Protein AF-A0A850Z6M3-F1 (afdb_monomer_lite)

pLDDT: mean 73.15, std 22.04, range [30.95, 98.75]

Structure (mmCIF, N/CA/C/O backbone):
data_AF-A0A850Z6M3-F1
#
_entry.id   AF-A0A850Z6M3-F1
#
loop_
_atom_site.group_PDB
_atom_site.id
_atom_site.type_symbol
_atom_site.label_atom_id
_atom_site.label_alt_id
_atom_site.label_comp_id
_atom_site.label_asym_id
_atom_site.label_entity_id
_atom_site.label_seq_id
_atom_site.pdbx_PDB_ins_code
_atom_site.Cartn_x
_atom_site.Cartn_y
_atom_site.Cartn_z
_atom_site.occupancy
_atom_site.B_iso_or_equiv
_atom_site.auth_seq_id
_atom_site.auth_comp_id
_atom_site.auth_asym_id
_atom_site.auth_atom_id
_atom_site.pdbx_PDB_model_num
ATOM 1 N N . GLN A 1 1 ? 66.476 42.529 -85.641 1.00 67.12 1 GLN A N 1
ATOM 2 C CA . GLN A 1 1 ? 67.205 42.188 -84.394 1.00 67.12 1 GLN A CA 1
ATOM 3 C C . GLN A 1 1 ? 66.255 42.206 -83.195 1.00 67.12 1 GLN A C 1
ATOM 5 O O . GLN A 1 1 ? 66.342 41.294 -82.381 1.00 67.12 1 GLN A O 1
ATOM 10 N N . GLU A 1 2 ? 65.310 43.150 -83.133 1.00 76.06 2 GLU A N 1
ATOM 11 C CA . GLU A 1 2 ? 64.253 43.231 -82.104 1.00 76.06 2 GLU A CA 1
ATOM 12 C C . GLU A 1 2 ? 63.323 42.003 -82.074 1.00 76.06 2 GLU A C 1
ATOM 14 O O . GLU A 1 2 ? 63.226 41.372 -81.027 1.00 76.06 2 GLU A O 1
ATOM 19 N N . ASP A 1 3 ? 62.815 41.529 -83.221 1.00 82.81 3 ASP A N 1
ATOM 20 C CA . ASP A 1 3 ? 61.984 40.302 -83.284 1.00 82.81 3 ASP A CA 1
ATOM 21 C C . ASP A 1 3 ? 62.667 39.065 -82.669 1.00 82.81 3 ASP A C 1
ATOM 23 O O . ASP A 1 3 ? 62.029 38.169 -82.116 1.00 82.81 3 ASP A O 1
ATOM 27 N N . SER A 1 4 ? 64.003 39.011 -82.740 1.00 86.06 4 SER A N 1
ATOM 28 C CA . SER A 1 4 ? 64.788 37.915 -82.164 1.00 86.06 4 SER A CA 1
ATOM 29 C C . SER A 1 4 ? 64.946 38.016 -80.645 1.00 86.06 4 SER A C 1
ATOM 31 O O . SER A 1 4 ? 65.206 37.004 -79.996 1.00 86.06 4 SER A O 1
ATOM 33 N N . ALA A 1 5 ? 64.826 39.218 -80.077 1.00 90.12 5 ALA A N 1
ATOM 34 C CA . ALA A 1 5 ? 64.837 39.450 -78.638 1.00 90.12 5 ALA A CA 1
ATOM 35 C C . ALA A 1 5 ? 63.456 39.154 -78.038 1.00 90.12 5 ALA A C 1
ATOM 37 O O . ALA A 1 5 ? 63.375 38.431 -77.046 1.00 90.12 5 ALA A O 1
ATOM 38 N N . ASP A 1 6 ? 62.384 39.588 -78.701 1.00 93.50 6 ASP A N 1
ATOM 39 C CA . ASP A 1 6 ? 61.009 39.320 -78.270 1.00 93.50 6 ASP A CA 1
ATOM 40 C C . ASP A 1 6 ? 60.687 37.826 -78.283 1.00 93.50 6 ASP A C 1
ATOM 42 O O . ASP A 1 6 ? 60.153 37.297 -77.306 1.00 93.50 6 ASP A O 1
ATOM 46 N N . LEU A 1 7 ? 61.106 37.105 -79.330 1.00 94.06 7 LEU A N 1
ATOM 47 C CA . LEU A 1 7 ? 60.939 35.653 -79.388 1.00 94.06 7 LEU A CA 1
ATOM 48 C C . LEU A 1 7 ? 61.702 34.938 -78.257 1.00 94.06 7 LEU A C 1
ATOM 50 O O . LEU A 1 7 ? 61.213 33.953 -77.704 1.00 94.06 7 LEU A O 1
ATOM 54 N N . LYS A 1 8 ? 62.884 35.438 -77.869 1.00 93.56 8 LYS A N 1
ATOM 55 C CA . LYS A 1 8 ? 63.648 34.899 -76.729 1.00 93.56 8 LYS A CA 1
ATOM 56 C C . LYS A 1 8 ? 62.950 35.176 -75.397 1.00 93.56 8 LYS A C 1
ATOM 58 O O . LYS A 1 8 ? 62.916 34.277 -74.560 1.00 93.56 8 LYS A O 1
ATOM 63 N N . CYS A 1 9 ? 62.377 36.365 -75.214 1.00 95.12 9 CYS A N 1
ATOM 64 C CA . CYS A 1 9 ? 61.592 36.713 -74.028 1.00 95.12 9 CYS A CA 1
ATOM 65 C C . CYS A 1 9 ? 60.330 35.848 -73.914 1.00 95.12 9 CYS A C 1
ATOM 67 O O . CYS A 1 9 ? 60.096 35.249 -72.867 1.00 95.12 9 CYS A O 1
ATOM 69 N N . GLN A 1 10 ? 59.557 35.697 -74.994 1.00 95.25 10 GLN A N 1
ATOM 70 C CA . GLN A 1 10 ? 58.382 34.817 -75.015 1.00 95.25 10 GLN A CA 1
ATOM 71 C C . GLN A 1 10 ? 58.758 33.359 -74.733 1.00 95.25 10 GLN A C 1
ATOM 73 O O . GLN A 1 10 ? 58.096 32.688 -73.944 1.00 95.25 10 GLN A O 1
ATOM 78 N N . LEU A 1 11 ? 59.860 32.876 -75.316 1.00 95.94 11 LEU A N 1
ATOM 79 C CA . LEU A 1 11 ? 60.370 31.537 -75.036 1.00 95.94 11 LEU A CA 1
ATOM 80 C C . LEU A 1 11 ? 60.782 31.377 -73.565 1.00 95.94 11 LEU A C 1
ATOM 82 O O . LEU A 1 11 ? 60.572 30.309 -72.992 1.00 95.94 11 LEU A O 1
ATOM 86 N N . GLN A 1 12 ? 61.368 32.406 -72.951 1.00 96.38 12 GLN A N 1
ATOM 87 C CA . GLN A 1 12 ? 61.733 32.391 -71.536 1.00 96.38 12 GLN A CA 1
ATOM 88 C C . GLN A 1 12 ? 60.489 32.328 -70.639 1.00 96.38 12 GLN A C 1
ATOM 90 O O . GLN A 1 12 ? 60.436 31.469 -69.761 1.00 96.38 12 GLN A O 1
ATOM 95 N N . PHE A 1 13 ? 59.457 33.132 -70.918 1.00 97.44 13 PHE A N 1
ATOM 96 C CA . PHE A 1 13 ? 58.178 33.053 -70.206 1.00 97.44 13 PHE A CA 1
ATOM 97 C C . PHE A 1 13 ? 57.520 31.681 -70.359 1.00 97.44 13 PHE A C 1
ATOM 99 O O . PHE A 1 13 ? 57.137 31.077 -69.362 1.00 97.44 13 PHE A O 1
ATOM 106 N N . ALA A 1 14 ? 57.475 31.131 -71.576 1.00 96.75 14 ALA A N 1
ATOM 107 C CA . ALA A 1 14 ? 56.933 29.794 -71.812 1.00 96.75 14 ALA A CA 1
ATOM 108 C C . ALA A 1 14 ? 57.727 28.704 -71.063 1.00 96.75 14 ALA A C 1
ATOM 110 O O . ALA A 1 14 ? 57.152 27.744 -70.546 1.00 96.75 14 ALA A O 1
ATOM 111 N N . LYS A 1 15 ? 59.058 28.841 -70.956 1.00 96.81 15 LYS A N 1
ATOM 112 C CA . LYS A 1 15 ? 59.908 27.924 -70.175 1.00 96.81 15 LYS A CA 1
ATOM 113 C C . LYS A 1 15 ? 59.637 28.017 -68.675 1.00 96.81 15 LYS A C 1
ATOM 115 O O . LYS A 1 15 ? 59.572 26.977 -68.014 1.00 96.81 15 LYS A O 1
ATOM 120 N N . GLU A 1 16 ? 59.500 29.228 -68.145 1.00 97.38 16 GLU A N 1
ATOM 121 C CA . GLU A 1 16 ? 59.183 29.482 -66.737 1.00 97.38 16 GLU A CA 1
ATOM 122 C C . GLU A 1 16 ? 57.778 28.990 -66.385 1.00 97.38 16 GLU A C 1
ATOM 124 O O . GLU A 1 16 ? 57.606 28.292 -65.384 1.00 97.38 16 GLU A O 1
ATOM 129 N N . GLU A 1 17 ? 56.796 29.242 -67.249 1.00 96.56 17 GLU A N 1
ATOM 130 C CA . GLU A 1 17 ? 55.433 28.734 -67.118 1.00 96.56 17 GLU A CA 1
ATOM 131 C C . GLU A 1 17 ? 55.410 27.200 -67.147 1.00 96.56 17 GLU A C 1
ATOM 133 O O . GLU A 1 17 ? 54.844 26.570 -66.252 1.00 96.56 17 GLU A O 1
ATOM 138 N N . ALA A 1 18 ? 56.111 26.567 -68.093 1.00 96.56 18 ALA A N 1
ATOM 139 C CA . ALA A 1 18 ? 56.225 25.111 -68.145 1.00 96.56 18 ALA A CA 1
ATOM 140 C C . ALA A 1 18 ? 56.922 24.533 -66.898 1.00 96.56 18 ALA A C 1
ATOM 142 O O . ALA A 1 18 ? 56.569 23.446 -66.431 1.00 96.56 18 ALA A O 1
ATOM 143 N N . ALA A 1 19 ? 57.912 25.237 -66.340 1.00 97.06 19 ALA A N 1
ATOM 144 C CA . ALA A 1 19 ? 58.571 24.841 -65.097 1.00 97.06 19 ALA A CA 1
ATOM 145 C C . ALA A 1 19 ? 57.640 24.972 -63.886 1.00 97.06 19 ALA A C 1
ATOM 147 O O . ALA A 1 19 ? 57.582 24.064 -63.050 1.00 97.06 19 ALA A O 1
ATOM 148 N N . LEU A 1 20 ? 56.862 26.052 -63.822 1.00 97.38 20 LEU A N 1
ATOM 149 C CA . LEU A 1 20 ? 55.850 26.260 -62.797 1.00 97.38 20 LEU A CA 1
ATOM 150 C C . LEU A 1 20 ? 54.758 25.186 -62.871 1.00 97.38 20 LEU A C 1
ATOM 152 O O . LEU A 1 20 ? 54.393 24.619 -61.841 1.00 97.38 20 LEU A O 1
ATOM 156 N N . MET A 1 21 ? 54.284 24.854 -64.073 1.00 98.25 21 MET A N 1
ATOM 157 C CA . MET A 1 21 ? 53.296 23.796 -64.295 1.00 98.25 21 MET A CA 1
ATOM 158 C C . MET A 1 21 ? 53.829 22.426 -63.874 1.00 98.25 21 MET A C 1
ATOM 160 O O . MET A 1 21 ? 53.142 21.711 -63.147 1.00 98.25 21 MET A O 1
ATOM 164 N N . ARG A 1 22 ? 55.082 22.089 -64.212 1.00 97.19 22 ARG A N 1
ATOM 165 C CA . ARG A 1 22 ? 55.743 20.868 -63.712 1.00 97.19 22 ARG A CA 1
ATOM 166 C C . ARG A 1 22 ? 55.793 20.824 -62.183 1.00 97.19 22 ARG A C 1
ATOM 168 O O . ARG A 1 22 ? 55.496 19.789 -61.592 1.00 97.19 22 ARG A O 1
ATOM 175 N N . LYS A 1 23 ? 56.108 21.945 -61.526 1.00 97.56 23 LYS A N 1
ATOM 176 C CA . LYS A 1 23 ? 56.129 22.038 -60.057 1.00 97.56 23 LYS A CA 1
ATOM 177 C C . LYS A 1 23 ? 54.734 21.868 -59.443 1.00 97.56 23 LYS A C 1
ATOM 179 O O . LYS A 1 23 ? 54.605 21.170 -58.439 1.00 97.56 23 LYS A O 1
ATOM 184 N N . LYS A 1 24 ? 53.701 22.476 -60.039 1.00 97.81 24 LYS A N 1
ATOM 185 C CA . LYS A 1 24 ? 52.300 22.320 -59.610 1.00 97.81 24 LYS A CA 1
ATOM 186 C C . LYS A 1 24 ? 51.823 20.879 -59.771 1.00 97.81 24 LYS A C 1
ATOM 188 O O . LYS A 1 24 ? 51.276 20.332 -58.823 1.00 97.81 24 LYS A O 1
ATOM 193 N N . MET A 1 25 ? 52.111 20.246 -60.907 1.00 97.81 25 MET A N 1
ATOM 194 C CA . MET A 1 25 ? 51.782 18.837 -61.148 1.00 97.81 25 MET A CA 1
ATOM 195 C C . MET A 1 25 ? 52.463 17.911 -60.140 1.00 97.81 25 MET A C 1
ATOM 197 O O . MET A 1 25 ? 51.813 17.044 -59.571 1.00 97.81 25 MET A O 1
ATOM 201 N N . ALA A 1 26 ? 53.743 18.139 -59.838 1.00 97.44 26 ALA A N 1
ATOM 202 C CA . ALA A 1 26 ? 54.440 17.364 -58.814 1.00 97.44 26 ALA A CA 1
ATOM 203 C C . ALA A 1 26 ? 53.836 17.557 -57.412 1.00 97.44 26 ALA A C 1
ATOM 205 O O . ALA A 1 26 ? 53.846 16.629 -56.609 1.00 97.44 26 ALA A O 1
ATOM 206 N N . LYS A 1 27 ? 53.331 18.757 -57.095 1.00 97.56 27 LYS A N 1
ATOM 207 C CA . LYS A 1 27 ? 52.639 19.023 -55.827 1.00 97.56 27 LYS A CA 1
ATOM 208 C C . LYS A 1 27 ? 51.285 18.307 -55.768 1.00 97.56 27 LYS A C 1
ATOM 210 O O . LYS A 1 27 ? 51.054 17.594 -54.802 1.00 97.56 27 LYS A O 1
ATOM 215 N N . LEU A 1 28 ? 50.466 18.429 -56.811 1.00 97.56 28 LEU A N 1
ATOM 216 C CA . LEU A 1 28 ? 49.180 17.731 -56.912 1.00 97.56 28 LEU A CA 1
ATOM 217 C C . LEU A 1 28 ? 49.340 16.209 -56.877 1.00 97.56 28 LEU A C 1
ATOM 219 O O . LEU A 1 28 ? 48.525 15.540 -56.263 1.00 97.56 28 LEU A O 1
ATOM 223 N N . GLY A 1 29 ? 50.398 15.663 -57.486 1.00 97.75 29 GLY A N 1
ATOM 224 C CA . GLY A 1 29 ? 50.708 14.234 -57.403 1.00 97.75 29 GLY A CA 1
ATOM 225 C C . GLY A 1 29 ? 50.934 13.777 -55.962 1.00 97.75 29 GLY A C 1
ATOM 226 O O . GLY A 1 29 ? 50.323 12.810 -55.532 1.00 97.75 29 GLY A O 1
ATOM 227 N N . ARG A 1 30 ? 51.723 14.528 -55.180 1.00 97.50 30 ARG A N 1
ATOM 228 C CA . ARG A 1 30 ? 51.928 14.221 -53.754 1.00 97.50 30 ARG A CA 1
ATOM 229 C C . ARG A 1 30 ? 50.643 14.340 -52.936 1.00 97.50 30 ARG A C 1
ATOM 231 O O . ARG A 1 30 ? 50.375 13.463 -52.131 1.00 97.50 30 ARG A O 1
ATOM 238 N N . GLU A 1 31 ? 49.857 15.395 -53.151 1.00 97.50 31 GLU A N 1
ATOM 239 C CA . GLU A 1 31 ? 48.571 15.585 -52.457 1.00 97.50 31 GLU A CA 1
ATOM 240 C C . GLU A 1 31 ? 47.568 14.476 -52.812 1.00 97.50 31 GLU A C 1
ATOM 242 O O . GLU A 1 31 ? 46.848 13.992 -51.945 1.00 97.50 31 GLU A O 1
ATOM 247 N N . LYS A 1 32 ? 47.548 14.025 -54.073 1.00 97.44 32 LYS A N 1
ATOM 248 C CA . LYS A 1 32 ? 46.747 12.882 -54.525 1.00 97.44 32 LYS A CA 1
ATOM 249 C C . LYS A 1 32 ? 47.172 11.598 -53.813 1.00 97.44 32 LYS A C 1
ATOM 251 O O . LYS A 1 32 ? 46.311 10.904 -53.288 1.00 97.44 32 LYS A O 1
ATOM 256 N N . ASP A 1 33 ? 48.470 11.302 -53.779 1.00 97.88 33 ASP A N 1
ATOM 257 C CA . ASP A 1 33 ? 48.994 10.097 -53.128 1.00 97.88 33 ASP A CA 1
ATOM 258 C C . ASP A 1 33 ? 48.718 10.112 -51.610 1.00 97.88 33 ASP A C 1
ATOM 260 O O . ASP A 1 33 ? 48.394 9.081 -51.025 1.00 97.88 33 ASP A O 1
ATOM 264 N N . GLU A 1 34 ? 48.799 11.281 -50.967 1.00 97.50 34 GLU A N 1
ATOM 265 C CA . GLU A 1 34 ? 48.475 11.473 -49.547 1.00 97.50 34 GLU A CA 1
ATOM 266 C C . GLU A 1 34 ? 46.979 11.263 -49.266 1.00 97.50 34 GLU A C 1
ATOM 268 O O . GLU A 1 34 ? 46.615 10.531 -48.343 1.00 97.50 34 GLU A O 1
ATOM 273 N N . LEU A 1 35 ? 46.100 11.823 -50.105 1.00 95.94 35 LEU A N 1
ATOM 274 C CA . LEU A 1 35 ? 44.658 11.581 -50.020 1.00 95.94 35 LEU A CA 1
ATOM 275 C C . LEU A 1 35 ? 44.302 10.113 -50.290 1.00 95.94 35 LEU A C 1
ATOM 277 O O . LEU A 1 35 ? 43.427 9.575 -49.618 1.00 95.94 35 LEU A O 1
ATOM 281 N N . GLU A 1 36 ? 44.979 9.443 -51.226 1.00 95.62 36 GLU A N 1
ATOM 282 C CA . GLU A 1 36 ? 44.793 8.009 -51.483 1.00 95.62 36 GLU A CA 1
ATOM 283 C C . GLU A 1 36 ? 45.225 7.154 -50.282 1.00 95.62 36 GLU A C 1
ATOM 285 O O . GLU A 1 36 ? 44.550 6.177 -49.954 1.00 95.62 36 GLU A O 1
ATOM 290 N N . GLN A 1 37 ? 46.292 7.537 -49.575 1.00 96.50 37 GLN A N 1
ATOM 291 C CA . GLN A 1 37 ? 46.712 6.870 -48.339 1.00 96.50 37 GLN A CA 1
ATOM 292 C C . GLN A 1 37 ? 45.714 7.076 -47.196 1.00 96.50 37 GLN A C 1
ATOM 294 O O . GLN A 1 37 ? 45.349 6.101 -46.535 1.00 96.50 37 GLN A O 1
ATOM 299 N N . GLU A 1 38 ? 45.242 8.304 -46.963 1.00 95.06 38 GLU A N 1
ATOM 300 C CA . GLU A 1 38 ? 44.247 8.564 -45.914 1.00 95.06 38 GLU A CA 1
ATOM 301 C C . GLU A 1 38 ? 42.911 7.885 -46.249 1.00 95.06 38 GLU A C 1
ATOM 303 O O . GLU A 1 38 ? 42.274 7.310 -45.367 1.00 95.06 38 GLU A O 1
ATOM 308 N N . LEU A 1 39 ? 42.531 7.839 -47.531 1.00 91.06 39 LEU A N 1
ATOM 309 C CA . LEU A 1 39 ? 41.385 7.064 -47.998 1.00 91.06 39 LEU A CA 1
ATOM 310 C C . LEU A 1 39 ? 41.583 5.568 -47.727 1.00 91.06 39 LEU A C 1
ATOM 312 O O . LEU A 1 39 ? 40.680 4.923 -47.202 1.00 91.06 39 LEU A O 1
ATOM 316 N N . GLN A 1 40 ? 42.757 5.007 -48.024 1.00 90.56 40 GLN A N 1
ATOM 317 C CA . GLN A 1 40 ? 43.058 3.599 -47.753 1.00 90.56 40 GLN A CA 1
ATOM 318 C C . GLN A 1 40 ? 43.037 3.286 -46.250 1.00 90.56 40 GLN A C 1
ATOM 320 O O . GLN A 1 40 ? 42.537 2.238 -45.837 1.00 90.56 40 GLN A O 1
ATOM 325 N N . LYS A 1 41 ? 43.526 4.208 -45.417 1.00 92.19 41 LYS A N 1
ATOM 326 C CA . LYS A 1 41 ? 43.451 4.122 -43.957 1.00 92.19 41 LYS A CA 1
ATOM 327 C C . LYS A 1 41 ? 42.004 4.171 -43.475 1.00 92.19 41 LYS A C 1
ATOM 329 O O . LYS A 1 41 ? 41.606 3.307 -42.696 1.00 92.19 41 LYS A O 1
ATOM 334 N N . TYR A 1 42 ? 41.191 5.087 -43.994 1.00 83.81 42 TYR A N 1
ATOM 335 C CA . TYR A 1 42 ? 39.764 5.148 -43.690 1.00 83.81 42 TYR A CA 1
ATOM 336 C C . TYR A 1 42 ? 39.045 3.856 -44.106 1.00 83.81 42 TYR A C 1
ATOM 338 O O . TYR A 1 42 ? 38.345 3.260 -43.292 1.00 83.81 42 TYR A O 1
ATOM 346 N N . LYS A 1 43 ? 39.315 3.336 -45.312 1.00 85.81 43 LYS A N 1
ATOM 347 C CA . LYS A 1 43 ? 38.809 2.034 -45.786 1.00 85.81 43 LYS A CA 1
ATOM 348 C C . LYS A 1 43 ? 39.252 0.867 -44.903 1.00 85.81 43 LYS A C 1
ATOM 350 O O . LYS A 1 43 ? 38.504 -0.091 -44.731 1.00 85.81 43 LYS A O 1
ATOM 355 N N . SER A 1 44 ? 40.456 0.919 -44.331 1.00 76.50 44 SER A N 1
ATOM 356 C CA . SER A 1 44 ? 40.942 -0.131 -43.428 1.00 76.50 44 SER A CA 1
ATOM 357 C C . SER A 1 44 ? 40.208 -0.153 -42.082 1.00 76.50 44 SER A C 1
ATOM 359 O O . SER A 1 44 ? 40.009 -1.237 -41.534 1.00 76.50 44 SER A O 1
ATOM 361 N N . ILE A 1 45 ? 39.790 1.020 -41.588 1.00 76.88 45 ILE A N 1
ATOM 362 C CA . ILE A 1 45 ? 39.087 1.192 -40.309 1.00 76.88 45 ILE A CA 1
ATOM 363 C C . ILE A 1 45 ? 37.584 0.943 -40.476 1.00 76.88 45 ILE A C 1
ATOM 365 O O . ILE A 1 45 ? 36.981 0.289 -39.636 1.00 76.88 45 ILE A O 1
ATOM 369 N N . TYR A 1 46 ? 36.986 1.439 -41.561 1.00 75.81 46 TYR A N 1
ATOM 370 C CA . TYR A 1 46 ? 35.529 1.499 -41.719 1.00 75.81 46 TYR A CA 1
ATOM 371 C C . TYR A 1 46 ? 34.973 0.633 -42.861 1.00 75.81 46 TYR A C 1
ATOM 373 O O . TYR A 1 46 ? 33.760 0.480 -42.978 1.00 75.81 46 TYR A O 1
ATOM 381 N N . GLY A 1 47 ? 35.833 0.032 -43.688 1.00 71.88 47 GLY A N 1
ATOM 382 C CA . GLY A 1 47 ? 35.433 -0.743 -44.865 1.00 71.88 47 GLY A CA 1
ATOM 383 C C . GLY A 1 47 ? 35.336 0.089 -46.151 1.00 71.88 47 GLY A C 1
ATOM 384 O O . GLY A 1 47 ? 35.341 1.318 -46.129 1.00 71.88 47 GLY A O 1
ATOM 385 N N . ASP A 1 48 ? 35.299 -0.599 -47.295 1.00 76.12 48 ASP A N 1
ATOM 386 C CA . ASP A 1 48 ? 35.182 0.007 -48.629 1.00 76.12 48 ASP A CA 1
ATOM 387 C C . ASP A 1 48 ? 33.709 0.109 -49.059 1.00 76.12 48 ASP A C 1
ATOM 389 O O . ASP A 1 48 ? 32.961 -0.857 -48.905 1.00 76.12 48 ASP A O 1
ATOM 393 N N . VAL A 1 49 ? 33.299 1.262 -49.597 1.00 61.97 49 VAL A N 1
ATOM 394 C CA . VAL A 1 49 ? 31.888 1.575 -49.911 1.00 61.97 49 VAL A CA 1
ATOM 395 C C . VAL A 1 49 ? 31.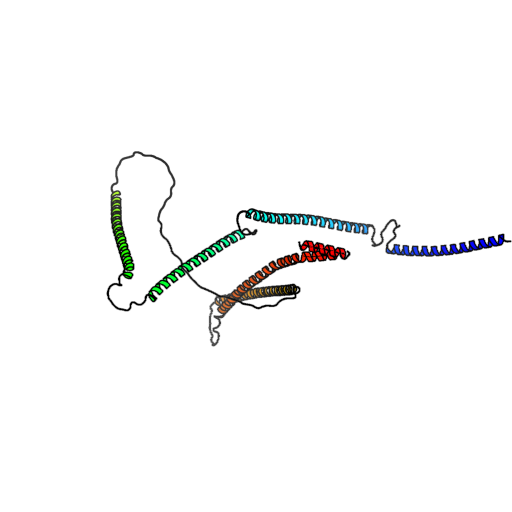505 1.180 -51.347 1.00 61.97 49 VAL A C 1
ATOM 397 O O . VAL A 1 49 ? 30.345 0.868 -51.594 1.00 61.97 49 VAL A O 1
ATOM 400 N N . ASP A 1 50 ? 32.474 1.109 -52.269 1.00 62.69 50 ASP A N 1
ATOM 401 C CA . ASP A 1 50 ? 32.242 0.844 -53.706 1.00 62.69 50 ASP A CA 1
ATOM 402 C C . ASP A 1 50 ? 32.522 -0.611 -54.137 1.00 62.69 50 ASP A C 1
ATOM 404 O O . ASP A 1 50 ? 32.450 -0.956 -55.319 1.00 62.69 50 ASP A O 1
ATOM 408 N N . SER A 1 51 ? 32.823 -1.502 -53.190 1.00 49.00 51 SER A N 1
ATOM 409 C CA . SER A 1 51 ? 32.784 -2.945 -53.445 1.00 49.00 51 SER A CA 1
ATOM 410 C C . SER A 1 51 ? 31.320 -3.359 -53.647 1.00 49.00 51 SER A C 1
ATOM 412 O O . SER A 1 51 ? 30.488 -2.950 -52.832 1.00 49.00 51 SER A O 1
ATOM 414 N N . PRO A 1 52 ? 30.953 -4.170 -54.664 1.00 51.00 52 PRO A N 1
ATOM 415 C CA . PRO A 1 52 ? 29.653 -4.832 -54.665 1.00 51.00 52 PRO A CA 1
ATOM 416 C C . PRO A 1 52 ? 29.617 -5.739 -53.426 1.00 51.00 52 PRO A C 1
ATOM 418 O O . PRO A 1 52 ? 30.166 -6.834 -53.452 1.00 51.00 52 PRO A O 1
ATOM 421 N N . LEU A 1 53 ? 29.080 -5.184 -52.331 1.00 50.22 53 LEU A N 1
ATOM 422 C CA . LEU A 1 53 ? 29.071 -5.647 -50.939 1.00 50.22 53 LEU A CA 1
ATOM 423 C C . LEU A 1 53 ? 29.730 -7.014 -50.682 1.00 50.22 53 LEU A C 1
ATOM 425 O O . LEU A 1 53 ? 29.226 -8.046 -51.128 1.00 50.22 53 LEU A O 1
ATOM 429 N N . PRO A 1 54 ? 30.730 -7.063 -49.783 1.00 47.97 54 PRO A N 1
ATOM 430 C CA . PRO A 1 54 ? 30.372 -7.476 -48.427 1.00 47.97 54 PRO A CA 1
ATOM 431 C C . PRO A 1 54 ? 31.198 -6.806 -47.314 1.00 47.97 54 PRO A C 1
ATOM 433 O O . PRO A 1 54 ? 32.422 -6.840 -47.291 1.00 47.97 54 PRO A O 1
ATOM 436 N N . THR A 1 55 ? 30.475 -6.266 -46.333 1.00 51.34 55 THR A N 1
ATOM 437 C CA . THR A 1 55 ? 30.710 -6.403 -44.886 1.00 51.34 55 THR A CA 1
ATOM 438 C C . THR A 1 55 ? 32.125 -6.775 -44.419 1.00 51.34 55 THR A C 1
ATOM 440 O O . THR A 1 55 ? 32.523 -7.939 -44.484 1.00 51.34 55 THR A O 1
ATOM 443 N N . ARG A 1 56 ? 32.806 -5.837 -43.756 1.00 42.09 56 ARG A N 1
ATOM 444 C CA . ARG A 1 56 ? 33.968 -6.113 -42.902 1.00 42.09 56 ARG A CA 1
ATOM 445 C C . ARG A 1 56 ? 33.645 -5.748 -41.450 1.00 42.09 56 ARG A C 1
ATOM 447 O O . ARG A 1 56 ? 33.655 -4.574 -41.129 1.00 42.09 56 ARG A O 1
ATOM 454 N N . GLU A 1 57 ? 33.337 -6.759 -40.630 1.00 46.28 57 GLU A N 1
ATOM 455 C CA . GLU A 1 57 ? 33.728 -6.930 -39.207 1.00 46.28 57 GLU A CA 1
ATOM 456 C C . GLU A 1 57 ? 32.919 -8.074 -38.567 1.00 46.28 57 GLU A C 1
ATOM 458 O O . GLU A 1 57 ? 31.884 -7.871 -37.944 1.00 46.28 57 GLU A O 1
ATOM 463 N N . ALA A 1 58 ? 33.362 -9.304 -38.828 1.00 46.91 58 ALA A N 1
ATOM 464 C CA . ALA A 1 58 ? 33.166 -10.542 -38.060 1.00 46.91 58 ALA A CA 1
ATOM 465 C C . ALA A 1 58 ? 33.554 -11.669 -39.021 1.00 46.91 58 ALA A C 1
ATOM 467 O O . ALA A 1 58 ? 32.942 -11.824 -40.076 1.00 46.91 58 ALA A O 1
ATOM 468 N N . GLY A 1 59 ? 34.628 -12.397 -38.716 1.00 51.50 59 GLY A N 1
ATOM 469 C CA . GLY A 1 59 ? 35.201 -13.430 -39.582 1.00 51.50 59 GLY A CA 1
ATOM 470 C C . GLY A 1 59 ? 34.327 -14.681 -39.686 1.00 51.50 59 GLY A C 1
ATOM 471 O O . GLY A 1 59 ? 34.711 -15.735 -39.191 1.00 51.50 59 GLY A O 1
ATOM 472 N N . GLY A 1 60 ? 33.160 -14.569 -40.319 1.00 56.47 60 GLY A N 1
ATOM 473 C CA . GLY A 1 60 ? 32.253 -15.675 -40.605 1.00 56.47 60 GLY A CA 1
ATOM 474 C C . GLY A 1 60 ? 31.656 -15.573 -42.016 1.00 56.47 60 GLY A C 1
ATOM 475 O O . GLY A 1 60 ? 31.565 -14.471 -42.562 1.00 56.47 60 GLY A O 1
ATOM 476 N N . PRO A 1 61 ? 31.252 -16.700 -42.633 1.00 54.47 61 PRO A N 1
ATOM 477 C CA . PRO A 1 61 ? 30.586 -16.706 -43.934 1.00 54.47 61 PRO A CA 1
ATOM 478 C C . PRO A 1 61 ? 29.363 -15.769 -43.952 1.00 54.47 61 PRO A C 1
ATOM 480 O O . PRO A 1 61 ? 28.666 -15.668 -42.940 1.00 54.47 61 PRO A O 1
ATOM 483 N N . PRO A 1 62 ? 29.025 -15.132 -45.090 1.00 56.25 62 PRO A N 1
ATOM 484 C CA . PRO A 1 62 ? 27.879 -14.217 -45.192 1.00 56.25 62 PRO A CA 1
ATOM 485 C C . PRO A 1 62 ? 26.551 -14.858 -44.747 1.00 56.25 62 PRO A C 1
ATOM 487 O O . PRO A 1 62 ? 25.736 -14.197 -44.108 1.00 56.25 62 PRO A O 1
ATOM 490 N N . SER A 1 63 ? 26.388 -16.168 -44.967 1.00 63.12 63 SER A N 1
ATOM 491 C CA . SER A 1 63 ? 25.250 -16.958 -44.476 1.00 63.12 63 SER A CA 1
ATOM 492 C C . SER A 1 63 ? 25.135 -16.989 -42.942 1.00 63.12 63 SER A C 1
ATOM 494 O O . SER A 1 63 ? 24.023 -17.003 -42.418 1.00 63.12 63 SER A O 1
ATOM 496 N N . THR A 1 64 ? 26.252 -16.964 -42.209 1.00 75.19 64 THR A N 1
ATOM 497 C CA . THR A 1 64 ? 26.266 -17.004 -40.737 1.00 75.19 64 THR A CA 1
ATOM 498 C C . THR A 1 64 ? 25.834 -15.668 -40.138 1.00 75.19 64 THR A C 1
ATOM 500 O O . THR A 1 64 ? 25.046 -15.649 -39.197 1.00 75.19 64 THR A O 1
ATOM 503 N N . ARG A 1 65 ? 26.277 -14.544 -40.714 1.00 72.06 65 ARG A N 1
ATOM 504 C CA . ARG A 1 65 ? 25.870 -13.201 -40.266 1.00 72.06 65 ARG A CA 1
ATOM 505 C C . ARG A 1 65 ? 24.406 -12.910 -40.582 1.00 72.06 65 ARG A C 1
ATOM 507 O O . ARG A 1 65 ? 23.702 -12.337 -39.756 1.00 72.06 65 ARG A O 1
ATOM 514 N N . GLU A 1 66 ? 23.944 -13.300 -41.766 1.00 78.75 66 GLU A N 1
ATOM 515 C CA . GLU A 1 66 ? 22.531 -13.184 -42.132 1.00 78.75 66 GLU A CA 1
ATOM 516 C C . GLU A 1 66 ? 21.651 -14.004 -41.177 1.00 78.75 66 GLU A C 1
ATOM 518 O O . GLU A 1 66 ? 20.638 -13.505 -40.687 1.00 78.75 66 GLU A O 1
ATOM 523 N N . ALA A 1 67 ? 22.076 -15.225 -40.833 1.00 84.81 67 ALA A N 1
ATOM 524 C CA . ALA A 1 67 ? 21.397 -16.050 -39.840 1.00 84.81 67 ALA A CA 1
ATOM 525 C C . ALA A 1 67 ? 21.400 -15.411 -38.438 1.00 84.81 67 ALA A C 1
ATOM 527 O O . ALA A 1 67 ? 20.370 -15.432 -37.765 1.00 84.81 67 ALA A O 1
ATOM 528 N N . GLU A 1 68 ? 22.512 -14.806 -38.013 1.00 85.00 68 GLU A N 1
ATOM 529 C CA . GLU A 1 68 ? 22.611 -14.114 -36.723 1.00 85.00 68 GLU A CA 1
ATOM 530 C C . GLU A 1 68 ? 21.691 -12.886 -36.652 1.00 85.00 68 GLU A C 1
ATOM 532 O O . GLU A 1 68 ? 20.933 -12.732 -35.695 1.00 85.00 68 GLU A O 1
ATOM 537 N N . LEU A 1 69 ? 21.695 -12.027 -37.676 1.00 89.81 69 LEU A N 1
ATOM 538 C CA . LEU A 1 69 ? 20.808 -10.861 -37.734 1.00 89.81 69 LEU A CA 1
ATOM 539 C C . LEU A 1 69 ? 19.335 -11.274 -37.798 1.00 89.81 69 LEU A C 1
ATOM 541 O O . LEU A 1 69 ? 18.499 -10.668 -37.131 1.00 89.81 69 LEU A O 1
ATOM 545 N N . LYS A 1 70 ? 19.016 -12.343 -38.535 1.00 93.69 70 LYS A N 1
ATOM 546 C CA . LYS A 1 70 ? 17.669 -12.922 -38.579 1.00 93.69 70 LYS A CA 1
ATOM 547 C C . LYS A 1 70 ? 17.238 -13.469 -37.218 1.00 93.69 70 LYS A C 1
ATOM 549 O O . LYS A 1 70 ? 16.071 -13.339 -36.864 1.00 93.69 70 LYS A O 1
ATOM 554 N N . LEU A 1 71 ? 18.156 -14.054 -36.448 1.00 94.88 71 LEU A N 1
ATOM 555 C CA . LEU A 1 71 ? 17.881 -14.498 -35.082 1.00 94.88 71 LEU A CA 1
ATOM 556 C C . LEU A 1 71 ? 17.635 -13.308 -34.145 1.00 94.88 71 LEU A C 1
ATOM 558 O O . LEU A 1 71 ? 16.657 -13.329 -33.407 1.00 94.88 71 LEU A O 1
ATOM 562 N N . ARG A 1 72 ? 18.466 -12.258 -34.202 1.00 95.75 72 ARG A N 1
ATOM 563 C CA . ARG A 1 72 ? 18.265 -11.039 -33.397 1.00 95.75 72 ARG A CA 1
ATOM 564 C C . ARG A 1 72 ? 16.937 -10.358 -33.719 1.00 95.75 72 ARG A C 1
ATOM 566 O O . ARG A 1 72 ? 16.227 -9.967 -32.803 1.00 95.75 72 ARG A O 1
ATOM 573 N N . LEU A 1 73 ? 16.583 -10.267 -35.003 1.00 97.12 73 LEU A N 1
ATOM 574 C CA . LEU A 1 73 ? 15.294 -9.725 -35.429 1.00 97.12 73 LEU A CA 1
ATOM 575 C C . LEU A 1 73 ? 14.131 -10.546 -34.860 1.00 97.12 73 LEU A C 1
ATOM 577 O O . LEU A 1 73 ? 13.208 -9.967 -34.300 1.00 97.12 73 LEU A O 1
ATOM 581 N N . LYS A 1 74 ? 14.213 -11.881 -34.931 1.00 97.06 74 LYS A N 1
ATOM 582 C CA . LYS A 1 74 ? 13.215 -12.770 -34.322 1.00 97.06 74 LYS A CA 1
ATOM 583 C C . LYS A 1 74 ? 13.110 -12.586 -32.810 1.00 97.06 74 LYS A C 1
ATOM 585 O O . LYS A 1 74 ? 12.005 -12.569 -32.298 1.00 97.06 74 LYS A O 1
ATOM 590 N N . LEU A 1 75 ? 14.226 -12.444 -32.095 1.00 97.75 75 LEU A N 1
ATOM 591 C CA . LEU A 1 75 ? 14.197 -12.214 -30.647 1.00 97.75 75 LEU A CA 1
ATOM 592 C C . LEU A 1 75 ? 13.491 -10.902 -30.300 1.00 97.75 75 LEU A C 1
ATOM 594 O O . LEU A 1 75 ? 12.628 -10.902 -29.434 1.00 97.75 75 LEU A O 1
ATOM 598 N N . VAL A 1 76 ? 13.797 -9.815 -31.012 1.00 98.31 76 VAL A N 1
ATOM 599 C CA . VAL A 1 76 ? 13.125 -8.521 -30.813 1.00 98.31 76 VAL A CA 1
ATOM 600 C C . VAL A 1 76 ? 11.633 -8.611 -31.144 1.00 98.31 76 VAL A C 1
ATOM 602 O O . VAL A 1 76 ? 10.809 -8.036 -30.438 1.00 98.31 76 VAL A O 1
ATOM 605 N N . GLU A 1 77 ? 11.267 -9.346 -32.195 1.00 97.88 77 GLU A N 1
ATOM 606 C CA . GLU A 1 77 ? 9.867 -9.592 -32.553 1.00 97.88 77 GLU A CA 1
ATOM 607 C C . GLU A 1 77 ? 9.136 -10.391 -31.460 1.00 97.88 77 GLU A C 1
ATOM 609 O O . GLU A 1 77 ? 8.037 -10.020 -31.053 1.00 97.88 77 GLU A O 1
ATOM 614 N N . GLU A 1 78 ? 9.762 -11.435 -30.911 1.00 98.25 78 GLU A N 1
ATOM 615 C CA . GLU A 1 78 ? 9.214 -12.202 -29.788 1.00 98.25 78 GLU A CA 1
ATOM 616 C C . GLU A 1 78 ? 9.115 -11.372 -28.500 1.00 98.25 78 GLU A C 1
ATOM 618 O O . GLU A 1 78 ? 8.100 -11.440 -27.805 1.00 98.25 78 GLU A O 1
ATOM 623 N N . GLU A 1 79 ? 10.114 -10.543 -28.187 1.00 97.69 79 GLU A N 1
ATOM 624 C CA . GLU A 1 79 ? 10.071 -9.612 -27.053 1.00 97.69 79 GLU A CA 1
ATOM 625 C C . GLU A 1 79 ? 8.921 -8.611 -27.203 1.00 97.69 79 GLU A C 1
ATOM 627 O O . GLU A 1 79 ? 8.137 -8.425 -26.269 1.00 97.69 79 GLU A O 1
ATOM 632 N N . ALA A 1 80 ? 8.754 -8.027 -28.393 1.00 98.50 80 ALA A N 1
ATOM 633 C CA . ALA A 1 80 ? 7.633 -7.145 -28.697 1.00 98.50 80 ALA A CA 1
ATOM 634 C C . ALA A 1 80 ? 6.284 -7.873 -28.570 1.00 98.50 80 ALA A C 1
ATOM 636 O O . ALA A 1 80 ? 5.332 -7.308 -28.032 1.00 98.50 80 ALA A O 1
ATOM 637 N N . ASN A 1 81 ? 6.203 -9.140 -28.985 1.00 98.38 81 ASN A N 1
ATOM 638 C CA . ASN A 1 81 ? 5.001 -9.961 -28.839 1.00 98.38 81 ASN A CA 1
ATOM 639 C C . ASN A 1 81 ? 4.676 -10.271 -27.369 1.00 98.38 81 ASN A C 1
ATOM 641 O O . ASN A 1 81 ? 3.510 -10.224 -26.971 1.00 98.38 81 ASN A O 1
ATOM 645 N N . ILE A 1 82 ? 5.682 -10.585 -26.547 1.00 98.56 82 ILE A N 1
ATOM 646 C CA . ILE A 1 82 ? 5.508 -10.824 -25.106 1.00 98.56 82 ILE A CA 1
ATOM 647 C C . ILE A 1 82 ? 5.045 -9.541 -24.413 1.00 98.56 82 ILE A C 1
ATOM 649 O O . ILE A 1 82 ? 4.068 -9.572 -23.663 1.00 98.56 82 ILE A O 1
ATOM 653 N N . LEU A 1 83 ? 5.695 -8.411 -24.698 1.00 98.75 83 LEU A N 1
ATOM 654 C CA . LEU A 1 83 ? 5.313 -7.111 -24.148 1.00 98.75 83 LEU A CA 1
ATOM 655 C C . LEU A 1 83 ? 3.913 -6.697 -24.602 1.00 98.75 83 LEU A C 1
ATOM 657 O O . LEU A 1 83 ? 3.123 -6.249 -23.778 1.00 98.75 83 LEU A O 1
ATOM 661 N N . GLY A 1 84 ? 3.565 -6.919 -25.872 1.00 98.56 84 GLY A N 1
ATOM 662 C CA . GLY A 1 84 ? 2.223 -6.670 -26.397 1.00 98.56 84 GLY A CA 1
ATOM 663 C C . GLY A 1 84 ? 1.148 -7.448 -25.637 1.00 98.56 84 GLY A C 1
ATOM 664 O O . GLY A 1 84 ? 0.138 -6.871 -25.240 1.00 98.56 84 GLY A O 1
ATOM 665 N N . ARG A 1 85 ? 1.389 -8.734 -25.339 1.00 98.56 85 ARG A N 1
ATOM 666 C CA . ARG A 1 85 ? 0.489 -9.524 -24.481 1.00 98.56 85 ARG A CA 1
ATOM 667 C C . ARG A 1 85 ? 0.419 -8.972 -23.058 1.00 98.56 85 ARG A C 1
ATOM 669 O O . ARG A 1 85 ? -0.679 -8.861 -22.519 1.00 98.56 85 ARG A O 1
ATOM 676 N N . LYS A 1 86 ? 1.557 -8.589 -22.468 1.00 98.62 86 LYS A N 1
ATOM 677 C CA . LYS A 1 86 ? 1.591 -8.058 -21.099 1.00 98.62 86 LYS A CA 1
ATOM 678 C C . LYS A 1 86 ? 0.866 -6.718 -20.973 1.00 98.62 86 LYS A C 1
ATOM 680 O O . LYS A 1 86 ? 0.207 -6.488 -19.966 1.00 98.62 86 LYS A O 1
ATOM 685 N N . ILE A 1 87 ? 0.945 -5.861 -21.992 1.00 98.62 87 ILE A N 1
ATOM 686 C CA . ILE A 1 87 ? 0.182 -4.609 -22.053 1.00 98.62 87 ILE A CA 1
ATOM 687 C C . ILE A 1 87 ? -1.316 -4.911 -22.004 1.00 98.62 87 ILE A C 1
ATOM 689 O O . ILE A 1 87 ? -2.007 -4.357 -21.160 1.00 98.62 87 ILE A O 1
ATOM 693 N N . VAL A 1 88 ? -1.811 -5.830 -22.839 1.00 98.69 88 VAL A N 1
ATOM 694 C CA . VAL A 1 88 ? -3.240 -6.191 -22.857 1.00 98.69 88 VAL A CA 1
ATOM 695 C C . VAL A 1 88 ? -3.689 -6.800 -21.526 1.00 98.69 88 VAL A C 1
ATOM 697 O O . VAL A 1 88 ? -4.755 -6.452 -21.028 1.00 98.69 88 VAL A O 1
ATOM 700 N N . GLU A 1 89 ? -2.884 -7.678 -20.927 1.00 98.19 89 GLU A N 1
ATOM 701 C CA . GLU A 1 89 ? -3.159 -8.261 -19.607 1.00 98.19 89 GLU A CA 1
ATOM 702 C C . GLU A 1 89 ? -3.302 -7.172 -18.534 1.00 98.19 89 GLU A C 1
ATOM 704 O O . GLU A 1 89 ? -4.320 -7.117 -17.844 1.00 98.19 89 GLU A O 1
ATOM 709 N N . LEU A 1 90 ? -2.332 -6.253 -18.463 1.00 98.56 90 LEU A N 1
ATOM 710 C CA . LEU A 1 90 ? -2.367 -5.123 -17.536 1.00 98.56 90 LEU A CA 1
ATOM 711 C C . LEU A 1 90 ? -3.524 -4.167 -17.838 1.00 98.56 90 LEU A C 1
ATOM 713 O O . LEU A 1 90 ? -4.111 -3.620 -16.914 1.00 98.56 90 LEU A O 1
ATOM 717 N N . GLU A 1 91 ? -3.889 -3.950 -19.102 1.00 98.44 91 GLU A N 1
ATOM 718 C CA . GLU A 1 91 ? -5.056 -3.141 -19.462 1.00 98.44 91 GLU A CA 1
ATOM 719 C C . GLU A 1 91 ? -6.364 -3.766 -18.970 1.00 98.44 91 GLU A C 1
ATOM 721 O O . GLU A 1 91 ? -7.244 -3.045 -18.495 1.00 98.44 91 GLU A O 1
ATOM 726 N N . VAL A 1 92 ? -6.504 -5.091 -19.080 1.00 98.62 92 VAL A N 1
ATOM 727 C CA . VAL A 1 92 ? -7.673 -5.822 -18.578 1.00 98.62 92 VAL A CA 1
ATOM 728 C C . VAL A 1 92 ? -7.723 -5.761 -17.054 1.00 98.62 92 VAL A C 1
ATOM 730 O O . VAL A 1 92 ? -8.765 -5.402 -16.513 1.00 98.62 92 VAL A O 1
ATOM 733 N N . GLU A 1 93 ? -6.608 -6.017 -16.369 1.00 97.94 93 GLU A N 1
ATOM 734 C CA . GLU A 1 93 ? -6.505 -5.902 -14.909 1.00 97.94 93 GLU A CA 1
ATOM 735 C C . GLU A 1 93 ? -6.815 -4.474 -14.437 1.00 97.94 93 GLU A C 1
ATOM 737 O O . GLU A 1 93 ? -7.627 -4.271 -13.540 1.00 97.94 93 GLU A O 1
ATOM 742 N N . ASN A 1 94 ? -6.264 -3.457 -15.104 1.00 97.69 94 ASN A N 1
ATOM 743 C CA . ASN A 1 94 ? -6.507 -2.055 -14.769 1.00 97.69 94 ASN A CA 1
ATOM 744 C C . ASN A 1 94 ? -7.975 -1.657 -14.988 1.00 97.69 94 ASN A C 1
ATOM 746 O O . ASN A 1 94 ? -8.524 -0.890 -14.200 1.00 97.69 94 ASN A O 1
ATOM 750 N N . ARG A 1 95 ? -8.632 -2.177 -16.037 1.00 98.38 95 ARG A N 1
ATOM 751 C CA . ARG A 1 95 ? -10.083 -2.011 -16.230 1.00 98.38 95 ARG A CA 1
ATOM 752 C C . ARG A 1 95 ? -10.884 -2.742 -15.152 1.00 98.38 95 ARG A C 1
ATOM 754 O O . ARG A 1 95 ? -11.870 -2.178 -14.696 1.00 98.38 95 ARG A O 1
ATOM 761 N N . GLY A 1 96 ? -10.456 -3.935 -14.739 1.00 97.62 96 GLY A N 1
ATOM 762 C CA . GLY A 1 96 ? -11.059 -4.696 -13.642 1.00 97.62 96 GLY A CA 1
ATOM 763 C C . GLY A 1 96 ? -11.002 -3.928 -12.325 1.00 97.62 96 GLY A C 1
ATOM 764 O O . GLY A 1 96 ? -12.040 -3.599 -11.767 1.00 97.62 96 GLY A O 1
ATOM 765 N N . ILE A 1 97 ? -9.807 -3.503 -11.912 1.00 97.69 97 ILE A N 1
ATOM 766 C CA . ILE A 1 97 ? -9.604 -2.695 -10.703 1.00 97.69 97 ILE A CA 1
ATOM 767 C C . ILE A 1 97 ? -10.379 -1.373 -10.789 1.00 97.69 97 ILE A C 1
ATOM 769 O O . ILE A 1 97 ? -10.967 -0.934 -9.808 1.00 97.69 97 ILE A O 1
ATOM 773 N N . LYS A 1 98 ? -10.428 -0.718 -11.958 1.00 97.69 98 LYS A N 1
ATOM 774 C CA . LYS A 1 98 ? -11.261 0.484 -12.145 1.00 97.69 98 LYS A CA 1
ATOM 775 C C . LYS A 1 98 ? -12.747 0.201 -11.973 1.00 97.69 98 LYS A C 1
ATOM 777 O O . LYS A 1 98 ? -13.429 1.032 -11.386 1.00 97.69 98 LYS A O 1
ATOM 782 N N . ALA A 1 99 ? -13.238 -0.926 -12.480 1.00 97.62 99 ALA A N 1
ATOM 783 C CA . ALA A 1 99 ? -14.622 -1.332 -12.285 1.00 97.62 99 ALA A CA 1
ATOM 784 C C . ALA A 1 99 ? -14.907 -1.635 -10.806 1.00 97.62 99 ALA A C 1
ATOM 786 O O . ALA A 1 99 ? -15.930 -1.195 -10.304 1.00 97.62 99 ALA A O 1
ATOM 787 N N . GLU A 1 100 ? -13.987 -2.289 -10.090 1.00 96.50 100 GLU A N 1
ATOM 788 C CA . GLU A 1 100 ? -14.096 -2.527 -8.642 1.00 96.50 100 GLU A CA 1
ATOM 789 C C . GLU A 1 100 ? -14.074 -1.220 -7.837 1.00 96.50 100 GLU A C 1
ATOM 791 O O . GLU A 1 100 ? -14.905 -1.017 -6.956 1.00 96.50 100 GLU A O 1
ATOM 796 N N . MET A 1 101 ? -13.173 -0.286 -8.163 1.00 96.44 101 MET A N 1
ATOM 797 C CA . MET A 1 101 ? -13.147 1.043 -7.540 1.00 96.44 101 MET A CA 1
ATOM 798 C C . MET A 1 101 ? -14.442 1.814 -7.791 1.00 96.44 101 MET A C 1
ATOM 800 O O . MET A 1 101 ? -14.908 2.531 -6.907 1.00 96.44 101 MET A O 1
ATOM 804 N N . GLU A 1 102 ? -15.004 1.702 -8.994 1.00 96.06 102 GLU A N 1
ATOM 805 C CA . GLU A 1 102 ? -16.267 2.346 -9.332 1.00 96.06 102 GLU A CA 1
ATOM 806 C C . GLU A 1 102 ? -17.456 1.663 -8.652 1.00 96.06 102 GLU A C 1
ATOM 808 O O . GLU A 1 102 ? -18.364 2.358 -8.215 1.00 96.06 102 GLU A O 1
ATOM 813 N N . ASP A 1 103 ? -17.432 0.342 -8.472 1.00 95.44 103 ASP A N 1
ATOM 814 C CA . ASP A 1 103 ? -18.448 -0.383 -7.708 1.00 95.44 103 ASP A CA 1
ATOM 815 C C . ASP A 1 103 ? -18.427 0.027 -6.231 1.00 95.44 103 ASP A C 1
ATOM 817 O O . ASP A 1 103 ? -19.456 0.426 -5.692 1.00 95.44 103 ASP A O 1
ATOM 821 N N . MET A 1 104 ? -17.250 0.070 -5.600 1.00 92.38 104 MET A N 1
ATOM 822 C CA . MET A 1 104 ? -17.103 0.568 -4.226 1.00 92.38 104 MET A CA 1
ATOM 823 C C . MET A 1 104 ? -17.531 2.039 -4.098 1.00 92.38 104 MET A C 1
ATOM 825 O O . MET A 1 104 ? -18.161 2.419 -3.110 1.00 92.38 104 MET A O 1
ATOM 829 N N . ARG A 1 105 ? -17.240 2.878 -5.104 1.00 94.00 105 ARG A N 1
ATOM 830 C CA . ARG A 1 105 ? -17.725 4.268 -5.163 1.00 94.00 105 ARG A CA 1
ATOM 831 C C . ARG A 1 105 ? -19.247 4.327 -5.288 1.00 94.00 105 ARG A C 1
ATOM 833 O O . ARG A 1 105 ? -19.868 5.089 -4.556 1.00 94.00 105 ARG A O 1
ATOM 840 N N . CYS A 1 106 ? -19.844 3.528 -6.169 1.00 86.12 106 CYS A N 1
ATOM 841 C CA . CYS A 1 106 ? -21.292 3.428 -6.339 1.00 86.12 106 CYS A CA 1
ATOM 842 C C . CYS A 1 106 ? -21.970 2.929 -5.061 1.00 86.12 106 CYS A C 1
ATOM 844 O O . CYS A 1 106 ? -23.035 3.426 -4.709 1.00 86.12 106 CYS A O 1
ATOM 846 N N . GLN A 1 107 ? -21.364 1.977 -4.347 1.00 82.50 107 GLN A N 1
ATOM 847 C CA . GLN A 1 107 ? -21.835 1.524 -3.039 1.00 82.50 107 GLN A CA 1
ATOM 848 C C . GLN A 1 107 ? -21.800 2.668 -2.023 1.00 82.50 107 GLN A C 1
ATOM 850 O O . GLN A 1 107 ? -22.820 2.932 -1.396 1.00 82.50 107 GLN A O 1
ATOM 855 N N . TYR A 1 108 ? -20.695 3.415 -1.942 1.00 78.00 108 TYR A N 1
ATOM 856 C CA . TYR A 1 108 ? -20.579 4.584 -1.065 1.00 78.00 108 TYR A CA 1
ATOM 857 C C . TYR A 1 108 ? -21.586 5.691 -1.419 1.00 78.00 108 TYR A C 1
ATOM 859 O O . TYR A 1 108 ? -22.203 6.295 -0.543 1.00 78.00 108 TYR A O 1
ATOM 867 N N . GLU A 1 109 ? -21.797 5.965 -2.707 1.00 78.81 109 GLU A N 1
ATOM 868 C CA . GLU A 1 109 ? -22.770 6.959 -3.169 1.00 78.81 109 GLU A CA 1
ATOM 869 C C . GLU A 1 109 ? -24.211 6.494 -2.924 1.00 78.81 109 GLU A C 1
ATOM 871 O O . GLU A 1 109 ? -25.050 7.278 -2.488 1.00 78.81 109 GLU A O 1
ATOM 876 N N . LYS A 1 110 ? -24.497 5.202 -3.106 1.00 75.94 110 LYS A N 1
ATOM 877 C CA . LYS A 1 110 ? -25.783 4.590 -2.759 1.00 75.94 110 LYS A CA 1
ATOM 878 C C . LYS A 1 110 ? -26.022 4.603 -1.251 1.00 75.94 110 LYS A C 1
ATOM 880 O O . LYS A 1 110 ? -27.142 4.887 -0.838 1.00 75.94 110 LYS A O 1
ATOM 885 N N . GLU A 1 111 ? -25.007 4.355 -0.429 1.00 63.03 111 GLU A N 1
ATOM 886 C CA . GLU A 1 111 ? -25.056 4.532 1.028 1.00 63.03 111 GLU A CA 1
ATOM 887 C C . GLU A 1 111 ? -25.288 6.000 1.409 1.00 63.03 111 GLU A C 1
ATOM 889 O O . GLU A 1 111 ? -26.026 6.274 2.352 1.00 63.03 111 GLU A O 1
ATOM 894 N N . CYS A 1 112 ? -24.739 6.949 0.645 1.00 56.62 112 CYS A N 1
ATOM 895 C CA . CYS A 1 112 ? -24.945 8.383 0.844 1.00 56.62 112 CYS A CA 1
ATOM 896 C C . CYS A 1 112 ? -26.376 8.824 0.478 1.00 56.62 112 CYS A C 1
ATOM 898 O O . CYS A 1 112 ? -27.037 9.480 1.276 1.00 56.62 112 CYS A O 1
ATOM 900 N N . LEU A 1 113 ? -26.908 8.392 -0.671 1.00 56.12 113 LEU A N 1
ATOM 901 C CA . LEU A 1 113 ? -28.281 8.701 -1.103 1.00 56.12 113 LEU A CA 1
ATOM 902 C C . LEU A 1 113 ? -29.344 7.959 -0.277 1.00 56.12 113 LEU A C 1
ATOM 904 O O . LEU A 1 113 ? -30.452 8.458 -0.093 1.00 56.12 113 LEU A O 1
ATOM 908 N N . SER A 1 114 ? -29.009 6.791 0.281 1.00 55.06 114 SER A N 1
ATOM 909 C CA . SER A 1 114 ? -29.866 6.083 1.249 1.00 55.06 114 SER A CA 1
ATOM 910 C C . SER A 1 114 ? -29.922 6.791 2.612 1.00 55.06 114 SER A C 1
ATOM 912 O O . SER A 1 114 ? -30.762 6.455 3.443 1.00 55.06 114 SER A O 1
ATOM 914 N N . ARG A 1 115 ? -29.048 7.781 2.839 1.00 51.72 115 ARG A N 1
ATOM 915 C CA . ARG A 1 115 ? -28.902 8.549 4.082 1.00 51.72 115 ARG A CA 1
ATOM 916 C C . ARG A 1 115 ? -29.552 9.936 4.027 1.00 51.72 115 ARG A C 1
ATOM 918 O O . ARG A 1 115 ? -29.459 10.680 4.998 1.00 51.72 115 ARG A O 1
ATOM 925 N N . ASP A 1 116 ? -30.262 10.282 2.953 1.00 42.00 116 ASP A N 1
ATOM 926 C CA . ASP A 1 116 ? -31.001 11.554 2.882 1.00 42.00 116 ASP A CA 1
ATOM 927 C C . ASP A 1 116 ? -32.358 11.519 3.603 1.00 42.00 116 ASP A C 1
ATOM 929 O O . ASP A 1 116 ? -33.042 12.539 3.737 1.00 42.00 116 ASP A O 1
ATOM 933 N N . HIS A 1 117 ? -32.717 10.378 4.191 1.00 43.44 117 HIS A N 1
ATOM 934 C CA . HIS A 1 117 ? -33.800 10.289 5.157 1.00 43.44 117 HIS A CA 1
ATOM 935 C C . HIS A 1 117 ? -33.290 9.660 6.462 1.00 43.44 117 HIS A C 1
ATOM 937 O O . HIS A 1 117 ? -33.356 8.454 6.659 1.00 43.44 117 HIS A O 1
ATOM 943 N N . ILE A 1 118 ? -32.896 10.554 7.381 1.00 43.44 118 ILE A N 1
ATOM 944 C CA . ILE A 1 118 ? -32.699 10.364 8.833 1.00 43.44 118 ILE A CA 1
ATOM 945 C C . ILE A 1 118 ? -31.251 10.012 9.275 1.00 43.44 118 ILE A C 1
ATOM 947 O O . ILE A 1 118 ? -30.778 8.896 9.128 1.00 43.44 118 ILE A O 1
ATOM 951 N N . SER A 1 119 ? -30.590 11.016 9.874 1.00 44.72 119 SER A N 1
ATOM 952 C CA . SER A 1 119 ? -29.542 11.019 10.926 1.00 44.72 119 SER A CA 1
ATOM 953 C C . SER A 1 119 ? -28.502 9.874 11.047 1.00 44.72 119 SER A C 1
ATOM 955 O O . SER A 1 119 ? -28.846 8.727 11.298 1.00 44.72 119 SER A O 1
ATOM 957 N N . SER A 1 120 ? -27.208 10.268 11.120 1.00 44.72 120 SER A N 1
ATOM 958 C CA . SER A 1 120 ? -26.088 9.651 11.902 1.00 44.72 120 SER A CA 1
ATOM 959 C C . SER A 1 120 ? -25.770 8.152 11.665 1.00 44.72 120 SER A C 1
ATOM 961 O O . SER A 1 120 ? -26.487 7.294 12.149 1.00 44.72 120 SER A O 1
ATOM 963 N N . ILE A 1 121 ? -24.740 7.718 10.922 1.00 48.06 121 ILE A N 1
ATOM 964 C CA . ILE A 1 121 ? -23.281 7.540 11.225 1.00 48.06 121 ILE A CA 1
ATOM 965 C C . ILE A 1 121 ? -22.800 6.486 10.176 1.00 48.06 121 ILE A C 1
ATOM 967 O O . ILE A 1 121 ? -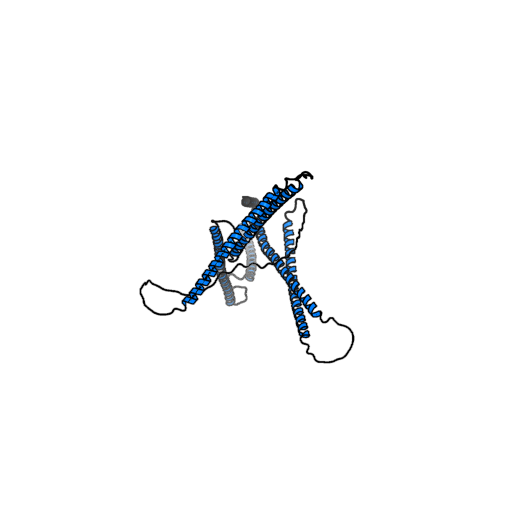23.636 5.689 9.751 1.00 48.06 121 ILE A O 1
ATOM 971 N N . PRO A 1 122 ? -21.540 6.488 9.682 1.00 47.81 122 PRO A N 1
ATOM 972 C CA . PRO A 1 122 ? -21.125 5.659 8.541 1.00 47.81 122 PRO A CA 1
ATOM 973 C C . PRO A 1 122 ? -21.017 4.176 8.917 1.00 47.81 122 PRO A C 1
ATOM 975 O O . PRO A 1 122 ? -20.491 3.843 9.977 1.00 47.81 122 PRO A O 1
ATOM 978 N N . THR A 1 123 ? -21.506 3.291 8.050 1.00 40.81 123 THR A N 1
ATOM 979 C CA . THR A 1 123 ? -21.357 1.836 8.192 1.00 40.81 123 THR A CA 1
ATOM 980 C C . THR A 1 123 ? -20.398 1.305 7.130 1.00 40.81 123 THR A C 1
ATOM 982 O O . THR A 1 123 ? -20.329 1.820 6.025 1.00 40.81 123 THR A O 1
ATOM 985 N N . SER A 1 124 ? -19.567 0.362 7.565 1.00 42.56 124 SER A N 1
ATOM 986 C CA . SER A 1 124 ? -18.425 -0.252 6.880 1.00 42.56 124 SER A CA 1
ATOM 987 C C . SER A 1 124 ? -18.855 -1.573 6.210 1.00 42.56 124 SER A C 1
ATOM 989 O O . SER A 1 124 ? -19.789 -2.201 6.717 1.00 42.56 124 SER A O 1
ATOM 991 N N . PRO A 1 125 ? -18.188 -2.044 5.132 1.00 53.25 125 PRO A N 1
ATOM 992 C CA . PRO A 1 125 ? -18.652 -3.146 4.275 1.00 53.25 125 PRO A CA 1
ATOM 993 C C . PRO A 1 125 ? -18.444 -4.566 4.852 1.00 53.25 125 PRO A C 1
ATOM 995 O O . PRO A 1 125 ? -18.254 -5.522 4.104 1.00 53.25 125 PRO A O 1
ATOM 998 N N . TYR A 1 126 ? -18.500 -4.747 6.176 1.00 43.34 126 TYR A N 1
ATOM 999 C CA . TYR A 1 126 ? -18.455 -6.069 6.817 1.00 43.34 126 TYR A CA 1
ATOM 1000 C C . TYR A 1 126 ? -19.756 -6.305 7.596 1.00 43.34 126 TYR A C 1
ATOM 1002 O O . TYR A 1 126 ? -20.009 -5.657 8.614 1.00 43.34 126 TYR A O 1
ATOM 1010 N N . GLY A 1 127 ? -20.596 -7.211 7.085 1.00 52.22 127 GLY A N 1
ATOM 1011 C CA . GLY A 1 127 ? -21.995 -7.409 7.492 1.00 52.22 127 GLY A CA 1
ATOM 1012 C C . GLY A 1 127 ? -22.252 -7.715 8.973 1.00 52.22 127 GLY A C 1
ATOM 1013 O O . GLY A 1 127 ? -23.358 -7.467 9.431 1.00 52.22 127 GLY A O 1
ATOM 1014 N N . ASP A 1 128 ? -21.248 -8.135 9.745 1.00 46.97 128 ASP A N 1
ATOM 1015 C CA . ASP A 1 128 ? -21.403 -8.436 11.181 1.00 46.97 128 ASP A CA 1
ATOM 1016 C C . ASP A 1 128 ? -21.133 -7.222 12.098 1.00 46.97 128 ASP A C 1
ATOM 1018 O O . ASP A 1 128 ? -21.512 -7.196 13.271 1.00 46.97 128 ASP A O 1
ATOM 1022 N N . SER A 1 129 ? -20.485 -6.171 11.581 1.00 52.09 129 SER A N 1
ATOM 1023 C CA . SER A 1 129 ? -20.118 -4.987 12.374 1.00 52.09 129 SER A CA 1
ATOM 1024 C C . SER A 1 129 ? -21.289 -4.020 12.566 1.00 52.09 129 SER A C 1
ATOM 1026 O O . SER A 1 129 ? -21.379 -3.349 13.593 1.00 52.09 129 SER A O 1
ATOM 1028 N N . VAL A 1 130 ? -22.215 -3.960 11.606 1.00 55.56 130 VAL A N 1
ATOM 1029 C CA . VAL A 1 130 ? -23.362 -3.039 11.642 1.00 55.56 130 VAL A CA 1
ATOM 1030 C C . VAL A 1 130 ? -24.342 -3.416 12.750 1.00 55.56 130 VAL A C 1
ATOM 1032 O O . VAL A 1 130 ? -24.770 -2.544 13.507 1.00 55.56 130 VAL A O 1
ATOM 1035 N N . GLU A 1 131 ? -24.635 -4.709 12.895 1.00 59.34 131 GLU A N 1
ATOM 1036 C CA . GLU A 1 131 ? -25.493 -5.230 13.962 1.00 59.34 131 GLU A CA 1
ATOM 1037 C C . GLU A 1 131 ? -24.829 -5.045 15.332 1.00 59.34 131 GLU A C 1
ATOM 1039 O O . GLU A 1 131 ? -25.460 -4.533 16.258 1.00 59.34 131 GLU A O 1
ATOM 1044 N N . SER A 1 132 ? -23.520 -5.303 15.433 1.00 68.75 132 SER A N 1
ATOM 1045 C CA . SER A 1 132 ? -22.724 -5.030 16.637 1.00 68.75 132 SER A CA 1
ATOM 1046 C C . SER A 1 132 ? -22.700 -3.539 17.017 1.00 68.75 132 SER A C 1
ATOM 1048 O O . SER A 1 132 ? -22.879 -3.193 18.183 1.00 68.75 132 SER A O 1
ATOM 1050 N N . ALA A 1 133 ? -22.576 -2.624 16.051 1.00 80.25 133 ALA A N 1
ATOM 1051 C CA . ALA A 1 133 ? -22.601 -1.180 16.295 1.00 80.25 133 ALA A CA 1
ATOM 1052 C C . ALA A 1 133 ? -24.006 -0.654 16.643 1.00 80.25 133 ALA A C 1
ATOM 1054 O O . ALA A 1 133 ? -24.143 0.337 17.365 1.00 80.25 133 ALA A O 1
ATOM 1055 N N . THR A 1 134 ? -25.072 -1.277 16.128 1.00 85.44 134 THR A N 1
ATOM 1056 C CA . THR A 1 134 ? -26.441 -0.993 16.588 1.00 85.44 134 THR A CA 1
ATOM 1057 C C . THR A 1 134 ? -26.684 -1.528 17.994 1.00 85.44 134 THR A C 1
ATOM 1059 O O . THR A 1 134 ? -27.289 -0.830 18.803 1.00 85.44 134 THR A O 1
ATOM 1062 N N . GLU A 1 135 ? -26.160 -2.710 18.317 1.00 88.50 135 GLU A N 1
ATOM 1063 C CA . GLU A 1 135 ? -26.297 -3.322 19.636 1.00 88.50 135 GLU A CA 1
ATOM 1064 C C . GLU A 1 135 ? -25.541 -2.540 20.703 1.00 88.50 135 GLU A C 1
ATOM 1066 O O . GLU A 1 135 ? -26.096 -2.228 21.752 1.00 88.50 135 GLU A O 1
ATOM 1071 N N . LEU A 1 136 ? -24.315 -2.118 20.397 1.00 90.88 136 LEU A N 1
ATOM 1072 C CA . LEU A 1 136 ? -23.523 -1.267 21.275 1.00 90.88 136 LEU A CA 1
ATOM 1073 C C . LEU A 1 136 ? -24.209 0.081 21.527 1.00 90.88 136 LEU A C 1
ATOM 1075 O O . LEU A 1 136 ? -24.198 0.567 22.654 1.00 90.88 136 LEU A O 1
ATOM 1079 N N . ARG A 1 137 ? -24.860 0.665 20.510 1.00 93.75 137 ARG A N 1
ATOM 1080 C CA . ARG A 1 137 ? -25.682 1.873 20.689 1.00 93.75 137 ARG A CA 1
ATOM 1081 C C . ARG A 1 137 ? -26.871 1.630 21.617 1.00 93.75 137 ARG A C 1
ATOM 1083 O O . ARG A 1 137 ? -27.134 2.473 22.467 1.00 93.75 137 ARG A O 1
ATOM 1090 N N . ARG A 1 138 ? -27.558 0.487 21.499 1.00 95.44 138 ARG A N 1
ATOM 1091 C CA . ARG A 1 138 ? -28.635 0.114 22.434 1.00 95.44 138 ARG A CA 1
ATOM 1092 C C . ARG A 1 138 ? -28.112 -0.086 23.855 1.00 95.44 138 ARG A C 1
ATOM 1094 O O . ARG A 1 138 ? -28.748 0.366 24.800 1.00 95.44 138 ARG A O 1
ATOM 1101 N N . HIS A 1 139 ? -26.959 -0.732 24.008 1.00 96.19 139 HIS A N 1
ATOM 1102 C CA . HIS A 1 139 ? -26.361 -0.974 25.318 1.00 96.19 139 HIS A CA 1
ATOM 1103 C C . HIS A 1 139 ? -25.912 0.328 25.987 1.00 96.19 139 HIS A C 1
ATOM 1105 O O . HIS A 1 139 ? -26.176 0.535 27.167 1.00 96.19 139 HIS A O 1
ATOM 1111 N N . LEU A 1 140 ? -25.312 1.243 25.221 1.00 96.44 140 LEU A N 1
ATOM 1112 C CA . LEU A 1 140 ? -24.959 2.572 25.709 1.00 96.44 140 LEU A CA 1
ATOM 1113 C C . LEU A 1 140 ? -26.202 3.349 26.161 1.00 96.44 140 LEU A C 1
ATOM 1115 O O . LEU A 1 140 ? -26.191 3.903 27.253 1.00 96.44 140 LEU A O 1
ATOM 1119 N N . GLN A 1 141 ? -27.286 3.317 25.379 1.00 96.56 141 GLN A N 1
ATOM 1120 C CA . GLN A 1 141 ? -28.552 3.945 25.763 1.00 96.56 141 GLN A CA 1
ATOM 1121 C C . GLN A 1 141 ? -29.109 3.358 27.071 1.00 96.56 141 GLN A C 1
ATOM 1123 O O . GLN A 1 141 ? -29.555 4.104 27.935 1.00 96.56 141 GLN A O 1
ATOM 1128 N N . PHE A 1 142 ? -29.048 2.036 27.250 1.00 97.81 142 PHE A N 1
ATOM 1129 C CA . PHE A 1 142 ? -29.484 1.394 28.492 1.00 97.81 142 PHE A CA 1
ATOM 1130 C C . PHE A 1 142 ? -28.665 1.866 29.702 1.00 97.81 142 PHE A C 1
ATOM 1132 O O . PHE A 1 142 ? -29.232 2.209 30.736 1.00 97.81 142 PHE A O 1
ATOM 1139 N N . VAL A 1 143 ? -27.338 1.939 29.562 1.00 97.56 143 VAL A N 1
ATOM 1140 C CA . VAL A 1 143 ? -26.442 2.432 30.621 1.00 97.56 143 VAL A CA 1
ATOM 1141 C C . VAL A 1 143 ? -26.686 3.917 30.914 1.00 97.56 143 VAL A C 1
ATOM 1143 O O . VAL A 1 143 ? -26.651 4.332 32.072 1.00 97.56 143 VAL A O 1
ATOM 1146 N N . GLU A 1 144 ? -26.961 4.731 29.892 1.00 96.62 144 GLU A N 1
ATOM 1147 C CA . GLU A 1 144 ? -27.331 6.141 30.056 1.00 96.62 144 GLU A CA 1
ATOM 1148 C C . GLU A 1 144 ? -28.653 6.291 30.824 1.00 96.62 144 GLU A C 1
ATOM 1150 O O . GLU A 1 144 ? -28.719 7.056 31.789 1.00 96.62 144 GLU A O 1
ATOM 1155 N N . GLU A 1 145 ? -29.682 5.523 30.458 1.00 97.56 145 GLU A N 1
ATOM 1156 C CA . GLU A 1 145 ? -30.978 5.502 31.145 1.00 97.56 145 GLU A CA 1
ATOM 1157 C C . GLU A 1 145 ? -30.848 5.022 32.601 1.00 97.56 145 GLU A C 1
ATOM 1159 O O . GLU A 1 145 ? -31.442 5.617 33.505 1.00 97.56 145 GLU A O 1
ATOM 1164 N N . GLU A 1 146 ? -30.029 4.000 32.859 1.00 96.94 146 GLU A N 1
ATOM 1165 C CA . GLU A 1 146 ? -29.737 3.507 34.207 1.00 96.94 146 GLU A CA 1
ATOM 1166 C C . GLU A 1 146 ? -29.002 4.561 35.046 1.00 96.94 146 GLU A C 1
ATOM 1168 O O . GLU A 1 146 ? -29.380 4.828 36.190 1.00 96.94 146 GLU A O 1
ATOM 1173 N N . ALA A 1 147 ? -28.004 5.239 34.473 1.00 97.88 147 ALA A N 1
ATOM 1174 C CA . ALA A 1 147 ? -27.299 6.325 35.145 1.00 97.88 147 ALA A CA 1
ATOM 1175 C C . ALA A 1 147 ? -28.230 7.507 35.458 1.00 97.88 147 ALA A C 1
ATOM 1177 O O . ALA A 1 147 ? -28.131 8.117 36.526 1.00 97.88 147 ALA A O 1
ATOM 1178 N N . GLU A 1 148 ? -29.160 7.840 34.560 1.00 97.75 148 GLU A N 1
ATOM 1179 C CA . GLU A 1 148 ? -30.184 8.842 34.841 1.00 97.75 148 GLU A CA 1
ATOM 1180 C C . GLU A 1 148 ? -31.153 8.402 35.942 1.00 97.75 148 GLU A C 1
ATOM 1182 O O . GLU A 1 148 ? -31.537 9.221 36.782 1.00 97.75 148 GLU A O 1
ATOM 1187 N N . LEU A 1 149 ? -31.554 7.130 35.956 1.00 98.25 149 LEU A N 1
ATOM 1188 C CA . LEU A 1 149 ? -32.414 6.574 36.996 1.00 98.25 149 LEU A CA 1
ATOM 1189 C C . LEU A 1 149 ? -31.725 6.638 38.365 1.00 98.25 149 LEU A C 1
ATOM 1191 O O . LEU A 1 149 ? -32.333 7.097 39.333 1.00 98.25 149 LEU A O 1
ATOM 1195 N N . LEU A 1 150 ? -30.442 6.271 38.433 1.00 98.44 150 LEU A N 1
ATOM 1196 C CA . LEU A 1 150 ? -29.629 6.377 39.645 1.00 98.44 150 LEU A CA 1
ATOM 1197 C C . LEU A 1 150 ? -29.494 7.830 40.111 1.00 98.44 150 LEU A C 1
ATOM 1199 O O . LEU A 1 150 ? -29.678 8.105 41.294 1.00 98.44 150 LEU A O 1
ATOM 1203 N N . ARG A 1 151 ? -29.255 8.785 39.202 1.00 98.44 151 ARG A N 1
ATOM 1204 C CA . ARG A 1 151 ? -29.223 10.219 39.550 1.00 98.44 151 ARG A CA 1
ATOM 1205 C C . ARG A 1 151 ? -30.556 10.707 40.123 1.00 98.44 151 ARG A C 1
ATOM 1207 O O . ARG A 1 151 ? -30.549 11.439 41.110 1.00 98.44 151 ARG A O 1
ATOM 1214 N N . ARG A 1 152 ? -31.691 10.297 39.540 1.00 97.94 152 ARG A N 1
ATOM 1215 C CA . ARG A 1 152 ? -33.031 10.619 40.072 1.00 97.94 152 ARG A CA 1
ATOM 1216 C C . ARG A 1 152 ? -33.245 9.999 41.457 1.00 97.94 152 ARG A C 1
ATOM 1218 O O . ARG A 1 152 ? -33.716 10.695 42.349 1.00 97.94 152 ARG A O 1
ATOM 1225 N N . SER A 1 153 ? -32.843 8.743 41.651 1.00 97.94 153 SER A N 1
ATOM 1226 C CA . SER A 1 153 ? -32.946 8.048 42.941 1.00 97.94 153 SER A CA 1
ATOM 1227 C C . SER A 1 153 ? -32.088 8.699 44.028 1.00 97.94 153 SER A C 1
ATOM 1229 O O . SER A 1 153 ? -32.571 8.911 45.137 1.00 97.94 153 SER A O 1
ATOM 1231 N N . ILE A 1 154 ? -30.847 9.084 43.712 1.00 98.06 154 ILE A N 1
ATOM 1232 C CA . ILE A 1 154 ? -29.978 9.820 44.641 1.00 98.06 154 ILE A CA 1
ATOM 1233 C C . ILE A 1 154 ? -30.635 11.147 45.029 1.00 98.06 154 ILE A C 1
ATOM 1235 O O . ILE A 1 154 ? -30.739 11.432 46.216 1.00 98.06 154 ILE A O 1
ATOM 1239 N N . SER A 1 155 ? -31.145 11.914 44.058 1.00 98.06 155 SER A N 1
ATOM 1240 C CA . SER A 1 155 ? -31.844 13.178 44.329 1.00 98.06 155 SER A CA 1
ATOM 1241 C C . SER A 1 155 ? -33.063 12.993 45.242 1.00 98.06 155 SER A C 1
ATOM 1243 O O . SER A 1 155 ? -33.281 13.800 46.140 1.00 98.06 155 SER A O 1
ATOM 1245 N N . GLU A 1 156 ? -33.852 11.936 45.041 1.00 97.94 156 GLU A N 1
ATOM 1246 C CA . GLU A 1 156 ? -35.007 11.622 45.891 1.00 97.94 156 GLU A CA 1
ATOM 1247 C C . GLU A 1 156 ? -34.567 11.268 47.321 1.00 97.94 156 GLU A C 1
ATOM 1249 O O . GLU A 1 156 ? -35.099 11.802 48.294 1.00 97.94 156 GLU A O 1
ATOM 1254 N N . ILE A 1 157 ? -33.538 10.428 47.468 1.00 98.19 157 ILE A N 1
ATOM 1255 C CA . ILE A 1 157 ? -32.976 10.066 48.777 1.00 98.19 157 ILE A CA 1
ATOM 1256 C C . ILE A 1 157 ? -32.380 11.295 49.483 1.00 98.19 157 ILE A C 1
ATOM 1258 O O . ILE A 1 157 ? -32.530 11.448 50.697 1.00 98.19 157 ILE A O 1
ATOM 1262 N N . GLU A 1 158 ? -31.720 12.191 48.751 1.00 97.75 158 GLU A N 1
ATOM 1263 C CA . GLU A 1 158 ? -31.200 13.455 49.278 1.00 97.75 158 GLU A CA 1
ATOM 1264 C C . GLU A 1 158 ? -32.323 14.360 49.797 1.00 97.75 158 GLU A C 1
ATOM 1266 O O . GLU A 1 158 ? -32.207 14.906 50.900 1.00 97.75 158 GLU A O 1
ATOM 1271 N N . ASP A 1 159 ? -33.433 14.472 49.065 1.00 97.81 159 ASP A N 1
ATOM 1272 C CA . ASP A 1 159 ? -34.610 15.224 49.504 1.00 97.81 159 ASP A CA 1
ATOM 1273 C C . ASP A 1 159 ? -35.250 14.602 50.754 1.00 97.81 159 ASP A C 1
ATOM 1275 O O . ASP A 1 159 ? -35.588 15.323 51.701 1.00 97.81 159 ASP A O 1
ATOM 1279 N N . HIS A 1 160 ? -35.332 13.270 50.825 1.00 98.06 160 HIS A N 1
ATOM 1280 C CA . HIS A 1 160 ? -35.780 12.554 52.023 1.00 98.06 160 HIS A CA 1
ATOM 1281 C C . HIS A 1 160 ? -34.857 12.825 53.221 1.00 98.06 160 HIS A C 1
ATOM 1283 O O . HIS A 1 160 ? -35.325 13.154 54.313 1.00 98.06 160 HIS A O 1
ATOM 1289 N N . ASN A 1 161 ? -33.538 12.760 53.028 1.00 96.56 161 ASN A N 1
ATOM 1290 C CA . ASN A 1 161 ? -32.559 13.079 54.068 1.00 96.56 161 ASN A CA 1
ATOM 1291 C C . ASN A 1 161 ? -32.667 14.534 54.525 1.00 96.56 161 ASN A C 1
ATOM 1293 O O . ASN A 1 161 ? -32.577 14.823 55.722 1.00 96.56 161 ASN A O 1
ATOM 1297 N N . LYS A 1 162 ? -32.902 15.465 53.599 1.00 97.62 162 LYS A N 1
ATOM 1298 C CA . LYS A 1 162 ? -33.143 16.874 53.914 1.00 97.62 162 LYS A CA 1
ATOM 1299 C C . LYS A 1 162 ? -34.425 17.047 54.724 1.00 97.62 162 LYS A C 1
ATOM 1301 O O . LYS A 1 162 ? -34.423 17.807 55.693 1.00 97.62 162 LYS A O 1
ATOM 1306 N N . GLN A 1 163 ? -35.499 16.332 54.388 1.00 96.38 163 GLN A N 1
ATOM 1307 C CA . GLN A 1 163 ? -36.735 16.337 55.169 1.00 96.38 163 GLN A CA 1
ATOM 1308 C C . GLN A 1 163 ? -36.508 15.795 56.585 1.00 96.38 163 GLN A C 1
ATOM 1310 O O . GLN A 1 163 ? -36.844 16.485 57.547 1.00 96.38 163 GLN A O 1
ATOM 1315 N N . LEU A 1 164 ? -35.877 14.627 56.728 1.00 96.38 164 LEU A N 1
ATOM 1316 C CA . LEU A 1 164 ? -35.540 14.043 58.031 1.00 96.38 164 LEU A CA 1
ATOM 1317 C C . LEU A 1 164 ? -34.645 14.971 58.855 1.00 96.38 164 LEU A C 1
ATOM 1319 O O . LEU A 1 164 ? -34.853 15.142 60.053 1.00 96.38 164 LEU A O 1
ATOM 1323 N N . THR A 1 165 ? -33.681 15.630 58.213 1.00 94.56 165 THR A N 1
ATOM 1324 C CA . THR A 1 165 ? -32.816 16.626 58.858 1.00 94.56 165 THR A CA 1
ATOM 1325 C C . THR A 1 165 ? -33.627 17.825 59.343 1.00 94.56 165 THR A C 1
ATOM 1327 O O . THR A 1 165 ? -33.417 18.303 60.456 1.00 94.56 165 THR A O 1
ATOM 1330 N N . ASN A 1 166 ? -34.587 18.299 58.548 1.00 94.50 166 ASN A N 1
ATOM 1331 C CA . ASN A 1 166 ? -35.487 19.376 58.947 1.00 94.50 166 ASN A CA 1
ATOM 1332 C C . ASN A 1 166 ? -36.401 18.961 60.107 1.00 94.50 166 ASN A C 1
ATOM 1334 O O . ASN A 1 166 ? -36.623 19.764 61.008 1.00 94.50 166 ASN A O 1
ATOM 1338 N N . GLU A 1 167 ? -36.916 17.732 60.119 1.00 94.75 167 GLU A N 1
ATOM 1339 C CA . GLU A 1 167 ? -37.705 17.187 61.230 1.00 94.75 167 GLU A CA 1
ATOM 1340 C C . GLU A 1 167 ? -36.860 17.036 62.499 1.00 94.75 167 GLU A C 1
ATOM 1342 O O . GLU A 1 167 ? -37.254 17.518 63.558 1.00 94.75 167 GLU A O 1
ATOM 1347 N N . LEU A 1 168 ? -35.647 16.491 62.392 1.00 91.44 168 LEU A N 1
ATOM 1348 C CA . LEU A 1 168 ? -34.700 16.409 63.503 1.00 91.44 168 LEU A CA 1
ATOM 1349 C C . LEU A 1 168 ? -34.349 17.797 64.052 1.00 91.44 168 LEU A C 1
ATOM 1351 O O . LEU A 1 168 ? -34.280 17.987 65.265 1.00 91.44 168 LEU A O 1
ATOM 1355 N N . ASN A 1 169 ? -34.149 18.779 63.173 1.00 89.94 169 ASN A N 1
ATOM 1356 C CA . ASN A 1 169 ? -33.910 20.161 63.572 1.00 89.94 169 ASN A CA 1
ATOM 1357 C C . ASN A 1 169 ? -35.142 20.778 64.238 1.00 89.94 169 ASN A C 1
ATOM 1359 O O . ASN A 1 169 ? -34.978 21.497 65.215 1.00 89.94 169 ASN A O 1
ATOM 1363 N N . LYS A 1 170 ? -36.365 20.467 63.794 1.00 89.25 170 LYS A N 1
ATOM 1364 C CA . LYS A 1 170 ? -37.580 20.878 64.513 1.00 89.25 170 LYS A CA 1
ATOM 1365 C C . LYS A 1 170 ? -37.590 20.319 65.935 1.00 89.25 170 LYS A C 1
ATOM 1367 O O . LYS A 1 170 ? -37.813 21.090 66.849 1.00 89.25 170 LYS A O 1
ATOM 1372 N N . PHE A 1 171 ? -37.232 19.051 66.146 1.00 77.94 171 PHE A N 1
ATOM 1373 C CA . PHE A 1 171 ? -37.136 18.484 67.500 1.00 77.94 171 PHE A CA 1
ATOM 1374 C C . PHE A 1 171 ? -35.972 19.047 68.335 1.00 77.94 171 PHE A C 1
ATOM 1376 O O . PHE A 1 171 ? -36.074 19.116 69.555 1.00 77.94 171 PHE A O 1
ATOM 1383 N N . LYS A 1 172 ? -34.858 19.446 67.705 1.00 77.00 172 LYS A N 1
ATOM 1384 C CA . LYS A 1 172 ? -33.696 20.039 68.397 1.00 77.00 172 LYS A CA 1
ATOM 1385 C C . LYS A 1 172 ? -33.857 21.528 68.717 1.00 77.00 172 LYS A C 1
ATOM 1387 O O . LYS A 1 172 ? -33.257 21.997 69.680 1.00 77.00 172 LYS A O 1
ATOM 1392 N N . PHE A 1 173 ? -34.596 22.266 67.890 1.00 64.94 173 PHE A N 1
ATOM 1393 C CA . PHE A 1 173 ? -34.763 23.721 67.982 1.00 64.94 173 PHE A CA 1
ATOM 1394 C C . PHE A 1 173 ? -36.181 24.154 68.368 1.00 64.94 173 PHE A C 1
ATOM 1396 O O . PHE A 1 173 ? -36.422 25.354 68.488 1.00 64.94 173 PHE A O 1
ATOM 1403 N N . GLU A 1 174 ? -37.106 23.220 68.601 1.00 51.44 174 GLU A N 1
ATOM 1404 C CA . GLU A 1 174 ? -38.291 23.489 69.412 1.00 51.44 174 GLU A CA 1
ATOM 1405 C C . GLU A 1 174 ? -37.795 23.868 70.820 1.00 51.44 174 GLU A C 1
ATOM 1407 O O . GLU A 1 174 ? -37.176 23.042 71.498 1.00 51.44 174 GLU A O 1
ATOM 1412 N N . PRO A 1 175 ? -37.942 25.141 71.239 1.00 48.62 175 PRO A N 1
ATOM 1413 C CA . PRO A 1 175 ? -37.396 25.611 72.503 1.00 48.62 175 PRO A CA 1
ATOM 1414 C C . PRO A 1 175 ? -38.017 24.807 73.638 1.00 48.62 175 PRO A C 1
ATOM 1416 O O . PRO A 1 175 ? -39.236 24.640 73.673 1.00 48.62 175 PRO A O 1
ATOM 1419 N N . GLY A 1 176 ? -37.182 24.334 74.564 1.00 47.88 176 GLY A N 1
ATOM 1420 C CA . GLY A 1 176 ? -37.628 23.586 75.730 1.00 47.88 176 GLY A CA 1
ATOM 1421 C C . GLY A 1 176 ? -38.831 24.242 76.407 1.00 47.88 176 GLY A C 1
ATOM 1422 O O . GLY A 1 176 ? -38.724 25.326 76.980 1.00 47.88 176 GLY A O 1
ATOM 1423 N N . GLN A 1 177 ? -39.971 23.550 76.381 1.00 42.75 177 GLN A N 1
ATOM 1424 C CA . GLN A 1 177 ? -40.907 23.635 77.488 1.00 42.75 177 GLN A CA 1
ATOM 1425 C C . GLN A 1 177 ? -40.267 22.900 78.669 1.00 42.75 177 GLN A C 1
ATOM 1427 O O . GLN A 1 177 ? -40.254 21.673 78.742 1.00 42.75 177 GLN A O 1
ATOM 1432 N N . GLU A 1 178 ? -39.665 23.691 79.553 1.00 39.56 178 GLU A N 1
ATOM 1433 C CA . GLU A 1 178 ? -39.280 23.308 80.911 1.00 39.56 178 GLU A CA 1
ATOM 1434 C C . GLU A 1 178 ? -40.515 22.877 81.739 1.00 39.56 178 GLU A C 1
ATOM 1436 O O . GLU A 1 178 ? -41.654 23.225 81.410 1.00 39.56 178 GLU A O 1
ATOM 1441 N N . PRO A 1 179 ? -40.305 22.088 82.806 1.00 53.41 179 PRO A N 1
ATOM 1442 C CA . PRO A 1 179 ? -41.300 21.226 83.414 1.00 53.41 179 PRO A CA 1
ATOM 1443 C C . PRO A 1 179 ? -42.228 22.005 84.343 1.00 53.41 179 PRO A C 1
ATOM 1445 O O . PRO A 1 179 ? -41.830 22.533 85.380 1.00 53.41 179 PRO A O 1
ATOM 1448 N N . GLY A 1 180 ? -43.514 21.996 84.022 1.00 40.50 180 GLY A N 1
ATOM 1449 C CA . GLY A 1 180 ? -44.539 22.425 84.953 1.00 40.50 180 GLY A CA 1
ATOM 1450 C C . GLY A 1 180 ? -45.897 22.518 84.286 1.00 40.50 180 GLY A C 1
ATOM 1451 O O . GLY A 1 180 ? -46.046 23.227 83.302 1.00 40.50 180 GLY A O 1
ATOM 1452 N N . TRP A 1 181 ? -46.881 21.908 84.946 1.00 35.41 181 TRP A N 1
ATOM 1453 C CA . TRP A 1 181 ? -48.321 22.015 84.694 1.00 35.41 181 TRP A CA 1
ATOM 1454 C C . TRP A 1 181 ? -48.869 21.015 83.669 1.00 35.41 181 TRP A C 1
ATOM 1456 O O . TRP A 1 181 ? -49.100 21.302 82.503 1.00 35.41 181 TRP A O 1
ATOM 1466 N N . LEU A 1 182 ? -49.030 19.790 84.185 1.00 52.56 182 LEU A N 1
ATOM 1467 C CA . LEU A 1 182 ? -50.263 18.997 84.155 1.00 52.56 182 LEU A CA 1
ATOM 1468 C C . LEU A 1 182 ? -51.255 19.309 83.018 1.00 52.56 182 LEU A C 1
ATOM 1470 O O . LEU A 1 182 ? -51.911 20.345 83.021 1.00 52.56 182 LEU A O 1
ATOM 1474 N N . ASP A 1 183 ? -51.453 18.270 82.202 1.00 46.41 183 ASP A N 1
ATOM 1475 C CA . ASP A 1 183 ? -52.738 17.905 81.597 1.00 46.41 183 ASP A CA 1
ATOM 1476 C C . ASP A 1 183 ? -53.171 18.689 80.342 1.00 46.41 183 ASP A C 1
ATOM 1478 O O . ASP A 1 183 ? -54.185 19.368 80.373 1.00 46.41 183 ASP A O 1
ATOM 1482 N N . ASP A 1 184 ? -52.434 18.567 79.220 1.00 47.75 184 ASP A N 1
ATOM 1483 C CA . ASP A 1 184 ? -53.077 18.612 77.876 1.00 47.75 184 ASP A CA 1
ATOM 1484 C C . ASP A 1 184 ? -52.203 18.174 76.670 1.00 47.75 184 ASP A C 1
ATOM 1486 O O . ASP A 1 184 ? -52.683 18.016 75.547 1.00 47.75 184 ASP A O 1
ATOM 1490 N N . ALA A 1 185 ? -50.896 17.940 76.836 1.00 43.28 185 ALA A N 1
ATOM 1491 C CA . ALA A 1 185 ? -49.999 17.693 75.692 1.00 43.28 185 ALA A CA 1
ATOM 1492 C C . ALA A 1 185 ? -49.954 16.234 75.172 1.00 43.28 185 ALA A C 1
ATOM 1494 O O . ALA A 1 185 ? -49.189 15.929 74.260 1.00 43.28 185 ALA A O 1
ATOM 1495 N N . ALA A 1 186 ? -50.785 15.320 75.689 1.00 46.34 186 ALA A N 1
ATOM 1496 C CA . ALA A 1 186 ? -50.901 13.949 75.161 1.00 46.34 186 ALA A CA 1
ATOM 1497 C C . ALA A 1 186 ? -51.727 13.862 73.855 1.00 46.34 186 ALA A C 1
ATOM 1499 O O . ALA A 1 186 ? -51.821 12.802 73.237 1.00 46.34 186 ALA A O 1
ATOM 1500 N N . SER A 1 187 ? -52.333 14.972 73.423 1.00 53.84 187 SER A N 1
ATOM 1501 C CA . SER A 1 187 ? -53.369 14.987 72.385 1.00 53.84 187 SER A CA 1
ATOM 1502 C C . SER A 1 187 ? -52.840 14.937 70.941 1.00 53.84 187 SER A C 1
ATOM 1504 O O . SER A 1 187 ? -53.469 14.330 70.075 1.00 53.84 187 SER A O 1
ATOM 1506 N N . LYS A 1 188 ? -51.664 15.507 70.635 1.00 55.88 188 LYS A N 1
ATOM 1507 C CA . LYS A 1 188 ? -51.284 15.748 69.224 1.00 55.88 188 LYS A CA 1
ATOM 1508 C C . LYS A 1 188 ? -50.410 14.668 68.574 1.00 55.88 188 LYS A C 1
ATOM 1510 O O . LYS A 1 188 ? -50.588 14.396 67.394 1.00 55.88 188 LYS A O 1
ATOM 1515 N N . VAL A 1 189 ? -49.539 14.005 69.338 1.00 52.03 189 VAL A N 1
ATOM 1516 C CA . VAL A 1 189 ? -48.788 12.807 68.886 1.00 52.03 189 VAL A CA 1
ATOM 1517 C C . VAL A 1 189 ? -49.588 11.522 69.140 1.00 52.03 189 VAL A C 1
ATOM 1519 O O . VAL A 1 189 ? -49.449 10.538 68.419 1.00 52.03 189 VAL A O 1
ATOM 1522 N N . GLY A 1 190 ? -50.504 11.552 70.114 1.00 53.78 190 GLY A N 1
ATOM 1523 C CA . GLY A 1 190 ? -51.508 10.508 70.295 1.00 53.78 190 GLY A CA 1
ATOM 1524 C C . GLY A 1 190 ? -52.494 10.442 69.129 1.00 53.78 190 GLY A C 1
ATOM 1525 O O . GLY A 1 190 ? -52.893 9.348 68.771 1.00 53.78 190 GLY A O 1
ATOM 1526 N N . GLY A 1 191 ? -52.840 11.570 68.496 1.00 63.44 191 GLY A N 1
ATOM 1527 C CA . GLY A 1 191 ? -53.853 11.637 67.436 1.00 63.44 191 GLY A CA 1
ATOM 1528 C C . GLY A 1 191 ? -53.570 10.758 66.213 1.00 63.44 191 GLY A C 1
ATOM 1529 O O . GLY A 1 191 ? -54.413 9.938 65.862 1.00 63.44 191 GLY A O 1
ATOM 1530 N N . THR A 1 192 ? -52.387 10.866 65.599 1.00 64.50 192 THR A N 1
ATOM 1531 C CA . THR A 1 192 ? -52.042 10.104 64.380 1.00 64.50 192 THR A CA 1
ATOM 1532 C C . THR A 1 192 ? -51.861 8.617 64.667 1.00 64.50 192 THR A C 1
ATOM 1534 O O . THR A 1 192 ? -52.434 7.778 63.981 1.00 64.50 192 THR A O 1
ATOM 1537 N N . LEU A 1 193 ? -51.152 8.273 65.744 1.00 72.38 193 LEU A N 1
ATOM 1538 C CA . LEU A 1 193 ? -50.932 6.881 66.138 1.00 72.38 193 LEU A CA 1
ATOM 1539 C C . LEU A 1 193 ? -52.231 6.225 66.645 1.00 72.38 193 LEU A C 1
ATOM 1541 O O . LEU A 1 193 ? -52.467 5.040 66.424 1.00 72.38 193 LEU A O 1
ATOM 1545 N N . GLN A 1 194 ? -53.129 6.993 67.270 1.00 81.38 194 GLN A N 1
ATOM 1546 C CA . GLN A 1 194 ? -54.475 6.549 67.637 1.00 81.38 194 GLN A CA 1
ATOM 1547 C C . GLN A 1 194 ? -55.386 6.406 66.412 1.00 81.38 194 GLN A C 1
ATOM 1549 O O . GLN A 1 194 ? -56.236 5.517 66.413 1.00 81.38 194 GLN A O 1
ATOM 1554 N N . GLU A 1 195 ? -55.241 7.238 65.380 1.00 79.25 195 GLU A N 1
ATOM 1555 C CA . GLU A 1 195 ? -55.945 7.095 64.100 1.00 79.25 195 GLU A CA 1
ATOM 1556 C C . GLU A 1 195 ? -55.465 5.873 63.319 1.00 79.25 195 GLU A C 1
ATOM 1558 O O . GLU A 1 195 ? -56.296 5.085 62.868 1.00 79.25 195 GLU A O 1
ATOM 1563 N N . GLU A 1 196 ? -54.157 5.633 63.250 1.00 84.31 196 GLU A N 1
ATOM 1564 C CA . GLU A 1 196 ? -53.589 4.412 62.674 1.00 84.31 196 GLU A CA 1
ATOM 1565 C C . GLU A 1 196 ? -54.042 3.173 63.446 1.00 84.31 196 GLU A C 1
ATOM 1567 O O . GLU A 1 196 ? -54.469 2.187 62.849 1.00 84.31 196 GLU A O 1
ATOM 1572 N N . LEU A 1 197 ? -54.066 3.236 64.779 1.00 88.94 197 LEU A N 1
ATOM 1573 C CA . LEU A 1 197 ? -54.538 2.140 65.621 1.00 88.94 197 LEU A CA 1
ATOM 1574 C C . LEU A 1 197 ? -56.056 1.923 65.487 1.00 88.94 197 LEU A C 1
ATOM 1576 O O . LEU A 1 197 ? -56.518 0.781 65.516 1.00 88.94 197 LEU A O 1
ATOM 1580 N N . LYS A 1 198 ? -56.852 2.982 65.286 1.00 91.62 198 LYS A N 1
ATOM 1581 C CA . LYS A 1 198 ? -58.286 2.885 64.949 1.00 91.62 198 LYS A CA 1
ATOM 1582 C C . LYS A 1 198 ? -58.495 2.294 63.551 1.00 91.62 198 LYS A C 1
ATOM 1584 O O . LYS A 1 198 ? -59.359 1.432 63.399 1.00 91.62 198 LYS A O 1
ATOM 1589 N N . SER A 1 199 ? -57.696 2.695 62.564 1.00 92.44 199 SER A N 1
ATOM 1590 C CA . SER A 1 199 ? -57.726 2.167 61.195 1.00 92.44 199 SER A CA 1
ATOM 1591 C C . SER A 1 199 ? -57.344 0.685 61.166 1.00 92.44 199 SER A C 1
ATOM 1593 O O . SER A 1 199 ? -58.098 -0.135 60.647 1.00 92.44 199 SER A O 1
ATOM 1595 N N . ALA A 1 200 ? -56.259 0.307 61.849 1.00 92.75 200 ALA A N 1
ATOM 1596 C CA . ALA A 1 200 ? -55.832 -1.079 62.009 1.00 92.75 200 ALA A CA 1
ATOM 1597 C C . ALA A 1 200 ? -56.902 -1.923 62.716 1.00 92.75 200 ALA A C 1
ATOM 1599 O O . ALA A 1 200 ? -57.226 -3.018 62.263 1.00 92.75 200 ALA A O 1
ATOM 1600 N N . ARG A 1 201 ? -57.532 -1.404 63.781 1.00 95.00 201 ARG A N 1
ATOM 1601 C CA . ARG A 1 201 ? -58.670 -2.080 64.432 1.00 95.00 201 ARG A CA 1
ATOM 1602 C C . ARG A 1 201 ? -59.861 -2.246 63.488 1.00 95.00 201 ARG A C 1
ATOM 1604 O O . ARG A 1 201 ? -60.488 -3.301 63.502 1.00 95.00 201 ARG A O 1
ATOM 1611 N N . SER A 1 202 ? -60.164 -1.246 62.661 1.00 93.75 202 SER A N 1
ATOM 1612 C CA . SER A 1 202 ? -61.228 -1.339 61.656 1.00 93.75 202 SER A CA 1
ATOM 1613 C C . SER A 1 202 ? -60.911 -2.392 60.590 1.00 93.75 202 SER A C 1
ATOM 1615 O O . SER A 1 202 ? -61.775 -3.204 60.269 1.00 93.75 202 SER A O 1
ATOM 1617 N N . GLN A 1 203 ? -59.669 -2.444 60.103 1.00 95.69 203 GLN A N 1
ATOM 1618 C CA . GLN A 1 203 ? -59.219 -3.455 59.142 1.00 95.69 203 GLN A CA 1
ATOM 1619 C C . GLN A 1 203 ? -59.248 -4.867 59.737 1.00 95.69 203 GLN A C 1
ATOM 1621 O O . GLN A 1 203 ? -59.715 -5.793 59.079 1.00 95.69 203 GLN A O 1
ATOM 1626 N N . ILE A 1 204 ? -58.828 -5.040 60.996 1.00 96.25 204 ILE A N 1
ATOM 1627 C CA . ILE A 1 204 ? -58.937 -6.322 61.709 1.00 96.25 204 ILE A CA 1
ATOM 1628 C C . ILE A 1 204 ? -60.404 -6.746 61.817 1.00 96.25 204 ILE A C 1
ATOM 1630 O O . ILE A 1 204 ? -60.721 -7.907 61.567 1.00 96.25 204 ILE A O 1
ATOM 1634 N N . ASN A 1 205 ? -61.312 -5.824 62.145 1.00 95.38 205 ASN A N 1
ATOM 1635 C CA . ASN A 1 205 ? -62.743 -6.122 62.226 1.00 95.38 205 ASN A CA 1
ATOM 1636 C C . ASN A 1 205 ? -63.337 -6.489 60.857 1.00 95.38 205 ASN A C 1
ATOM 1638 O O . ASN A 1 205 ? -64.130 -7.426 60.763 1.00 95.38 205 ASN A O 1
ATOM 1642 N N . GLU A 1 206 ? -62.930 -5.803 59.788 1.00 96.38 206 GLU A N 1
ATOM 1643 C CA . GLU A 1 206 ? -63.362 -6.112 58.424 1.00 96.38 206 GLU A CA 1
ATOM 1644 C C . GLU A 1 206 ? -62.849 -7.484 57.965 1.00 96.38 206 GLU A C 1
ATOM 1646 O O . GLU A 1 206 ? -63.624 -8.298 57.454 1.00 96.38 206 GLU A O 1
ATOM 1651 N N . LEU A 1 207 ? -61.563 -7.781 58.190 1.00 95.44 207 LEU A N 1
ATOM 1652 C CA . LEU A 1 207 ? -60.997 -9.099 57.906 1.00 95.44 207 LEU A CA 1
ATOM 1653 C C . LEU A 1 207 ? -61.665 -10.183 58.749 1.00 95.44 207 LEU A C 1
ATOM 1655 O O . LEU A 1 207 ? -61.997 -11.231 58.209 1.00 95.44 207 LEU A O 1
ATOM 1659 N N . SER A 1 208 ? -61.914 -9.933 60.033 1.00 96.38 208 SER A N 1
ATOM 1660 C CA . SER A 1 208 ? -62.632 -10.861 60.910 1.00 96.38 208 SER A CA 1
ATOM 1661 C C . SER A 1 208 ? -64.023 -11.184 60.352 1.00 96.38 208 SER A C 1
ATOM 1663 O O . SER A 1 208 ? -64.397 -12.352 60.248 1.00 96.38 208 SER A O 1
ATOM 1665 N N . GLY A 1 209 ? -64.754 -10.177 59.859 1.00 96.81 209 GLY A N 1
ATOM 1666 C CA . GLY A 1 209 ? -66.026 -10.375 59.161 1.00 96.81 209 GLY A CA 1
ATOM 1667 C C . GLY A 1 209 ? -65.893 -11.209 57.881 1.00 96.81 209 GLY A C 1
ATOM 1668 O O . GLY A 1 209 ? -66.672 -12.141 57.666 1.00 96.81 209 GLY A O 1
ATOM 1669 N N . LYS A 1 210 ? -64.880 -10.932 57.048 1.00 97.06 210 LYS A N 1
ATOM 1670 C CA . LYS A 1 210 ? -64.591 -11.717 55.832 1.00 97.06 210 LYS A CA 1
ATOM 1671 C C . LYS A 1 210 ? -64.225 -13.165 56.162 1.00 97.06 210 LYS A C 1
ATOM 1673 O O . LYS A 1 210 ? -64.700 -14.071 55.484 1.00 97.06 210 LYS A O 1
ATOM 1678 N N . VAL A 1 211 ? -63.447 -13.393 57.218 1.00 97.12 211 VAL A N 1
ATOM 1679 C CA . VAL A 1 211 ? -63.082 -14.730 57.702 1.00 97.12 211 VAL A CA 1
ATOM 1680 C C . VAL A 1 211 ? -64.318 -15.477 58.187 1.00 97.12 211 VAL A C 1
ATOM 1682 O O . VAL A 1 211 ? -64.519 -16.612 57.774 1.00 97.12 211 VAL A O 1
ATOM 1685 N N . MET A 1 212 ? -65.190 -14.848 58.977 1.00 96.50 212 MET A N 1
ATOM 1686 C CA . MET A 1 212 ? -66.441 -15.474 59.423 1.00 96.50 212 MET A CA 1
ATOM 1687 C C . MET A 1 212 ? -67.357 -15.824 58.241 1.00 96.50 212 MET A C 1
ATOM 1689 O O . MET A 1 212 ? -67.946 -16.906 58.212 1.00 96.50 212 MET A O 1
ATOM 1693 N N . LYS A 1 213 ? -67.435 -14.953 57.226 1.00 96.56 213 LYS A N 1
ATOM 1694 C CA . LYS A 1 213 ? -68.193 -15.222 55.996 1.00 96.56 213 LYS A CA 1
ATOM 1695 C C . LYS A 1 213 ? -67.601 -16.393 55.208 1.00 96.56 213 LYS A C 1
ATOM 1697 O O . LYS A 1 213 ? -68.334 -17.312 54.858 1.00 96.56 213 LYS A O 1
ATOM 1702 N N . LEU A 1 214 ? -66.286 -16.399 54.990 1.00 96.69 214 LEU A N 1
ATOM 1703 C CA . LEU A 1 214 ? -65.589 -17.491 54.308 1.00 96.69 214 LEU A CA 1
ATOM 1704 C C . LEU A 1 214 ? -65.700 -18.808 55.078 1.00 96.69 214 LEU A C 1
ATOM 1706 O O . LEU A 1 214 ? -65.888 -19.853 54.468 1.00 96.69 214 LEU A O 1
ATOM 1710 N N . GLN A 1 215 ? -65.634 -18.783 56.409 1.00 95.75 215 GLN A N 1
ATOM 1711 C CA . GLN A 1 215 ? -65.851 -19.966 57.240 1.00 95.75 215 GLN A CA 1
ATOM 1712 C C . GLN A 1 215 ? -67.275 -20.510 57.089 1.00 95.75 215 GLN A C 1
ATOM 1714 O O . GLN A 1 215 ? -67.457 -21.724 56.985 1.00 95.75 215 GLN A O 1
ATOM 1719 N N . TYR A 1 216 ? -68.283 -19.634 57.038 1.00 96.81 216 TYR A N 1
ATOM 1720 C CA . TYR A 1 216 ? -69.663 -20.042 56.780 1.00 96.81 216 TYR A CA 1
ATOM 1721 C C . TYR A 1 216 ? -69.824 -20.638 55.376 1.00 96.81 216 TYR A C 1
ATOM 1723 O O . TYR A 1 216 ? -70.365 -21.734 55.239 1.00 96.81 216 TYR A O 1
ATOM 1731 N N . GLU A 1 217 ? -69.305 -19.967 54.347 1.00 94.88 217 GLU A N 1
ATOM 1732 C CA . GLU A 1 217 ? -69.329 -20.456 52.965 1.00 94.88 217 GLU A CA 1
ATOM 1733 C C . GLU A 1 217 ? -68.611 -21.801 52.834 1.00 94.88 217 GLU A C 1
ATOM 1735 O O . GLU A 1 217 ? -69.160 -22.719 52.237 1.00 94.88 217 GLU A O 1
ATOM 1740 N N . ASN A 1 218 ? -67.441 -21.966 53.453 1.00 94.06 218 ASN A N 1
ATOM 1741 C CA . ASN A 1 218 ? -66.693 -23.220 53.449 1.00 94.06 218 ASN A CA 1
ATOM 1742 C C . ASN A 1 218 ? -67.475 -24.337 54.160 1.00 94.06 218 ASN A C 1
ATOM 1744 O O . ASN A 1 218 ? -67.603 -25.435 53.626 1.00 94.06 218 ASN A O 1
ATOM 1748 N N . ARG A 1 219 ? -68.115 -24.050 55.303 1.00 95.38 219 ARG A N 1
ATOM 1749 C CA . 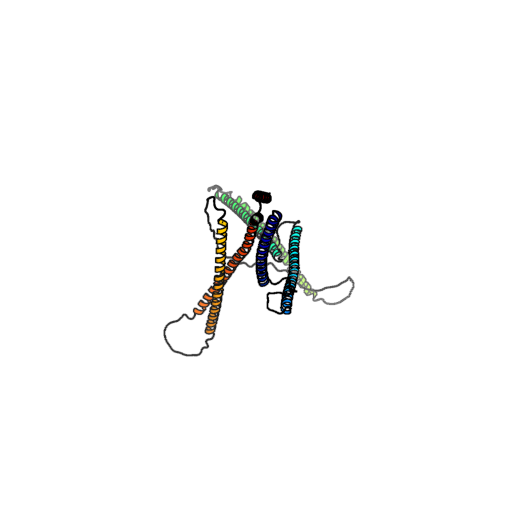ARG A 1 219 ? -68.988 -25.015 55.991 1.00 95.38 219 ARG A CA 1
ATOM 1750 C C . ARG A 1 219 ? -70.180 -25.435 55.126 1.00 95.38 219 ARG A C 1
ATOM 1752 O O . ARG A 1 219 ? -70.513 -26.619 55.083 1.00 95.38 219 ARG A O 1
ATOM 1759 N N . VAL A 1 220 ? -70.815 -24.487 54.436 1.00 95.06 220 VAL A N 1
ATOM 1760 C CA . VAL A 1 220 ? -71.915 -24.764 53.498 1.00 95.06 220 VAL A CA 1
ATOM 1761 C C . VAL A 1 220 ? -71.413 -25.559 52.296 1.00 95.06 220 VAL A C 1
ATOM 1763 O O . VAL A 1 220 ? -72.054 -26.530 51.908 1.00 95.06 220 VAL A O 1
ATOM 1766 N N . LEU A 1 221 ? -70.262 -25.198 51.728 1.00 93.94 221 LEU A N 1
ATOM 1767 C CA . LEU A 1 221 ? -69.659 -25.886 50.592 1.00 93.94 221 LEU A CA 1
ATOM 1768 C C . LEU A 1 221 ? -69.319 -27.335 50.953 1.00 93.94 221 LEU A C 1
ATOM 1770 O O . LEU A 1 221 ? -69.717 -28.241 50.232 1.00 93.94 221 LEU A O 1
ATOM 1774 N N . MET A 1 222 ? -68.679 -27.566 52.102 1.00 90.12 222 MET A N 1
ATOM 1775 C CA . MET A 1 222 ? -68.386 -28.906 52.614 1.00 90.12 222 MET A CA 1
ATOM 1776 C C . MET A 1 222 ? -69.664 -29.716 52.841 1.00 90.12 222 MET A C 1
ATOM 1778 O O . MET A 1 222 ? -69.723 -30.881 52.459 1.00 90.12 222 MET A O 1
ATOM 1782 N N . SER A 1 223 ? -70.718 -29.098 53.383 1.00 91.38 223 SER A N 1
ATOM 1783 C CA . SER A 1 223 ? -72.026 -29.750 53.517 1.00 91.38 223 SER A CA 1
ATOM 1784 C C . SER A 1 223 ? -72.664 -30.065 52.158 1.00 91.38 223 SER A C 1
ATOM 1786 O O . SER A 1 223 ? -73.241 -31.135 51.983 1.00 91.38 223 SER A O 1
ATOM 1788 N N . ASN A 1 224 ? -72.543 -29.178 51.170 1.00 91.62 224 ASN A N 1
ATOM 1789 C CA . ASN A 1 224 ? -73.046 -29.412 49.818 1.00 91.62 224 ASN A CA 1
ATOM 1790 C C . ASN A 1 224 ? -72.284 -30.545 49.131 1.00 91.62 224 ASN A C 1
ATOM 1792 O O . ASN A 1 224 ? -72.921 -31.423 48.559 1.00 91.62 224 ASN A O 1
ATOM 1796 N N . VAL A 1 225 ? -70.953 -30.564 49.230 1.00 86.88 225 VAL A N 1
ATOM 1797 C CA . VAL A 1 225 ? -70.105 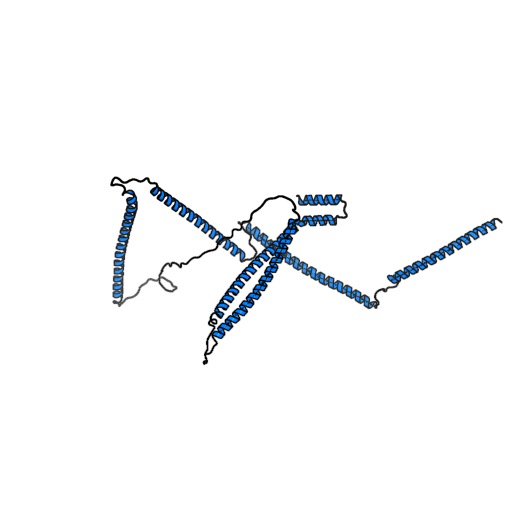-31.652 48.723 1.00 86.88 225 VAL A CA 1
ATOM 1798 C C . VAL A 1 225 ? -70.498 -32.974 49.377 1.00 86.88 225 VAL A C 1
ATOM 1800 O O . VAL A 1 225 ? -70.736 -33.938 48.664 1.00 86.88 225 VAL A O 1
ATOM 1803 N N . GLN A 1 226 ? -70.686 -33.008 50.700 1.00 87.06 226 GLN A N 1
ATOM 1804 C CA . GLN A 1 226 ? -71.174 -34.199 51.407 1.00 87.06 226 GLN A CA 1
ATOM 1805 C C . GLN A 1 226 ? -72.563 -34.647 50.929 1.00 87.06 226 GLN A C 1
ATOM 1807 O O . GLN A 1 226 ? -72.820 -35.843 50.832 1.00 87.06 226 GLN A O 1
ATOM 1812 N N . ARG A 1 227 ? -73.470 -33.715 50.602 1.00 85.12 227 ARG A N 1
ATOM 1813 C CA . ARG A 1 227 ? -74.779 -34.057 50.019 1.00 85.12 227 ARG A CA 1
ATOM 1814 C C . ARG A 1 227 ? -74.655 -34.621 48.606 1.00 85.12 227 ARG A C 1
ATOM 1816 O O . ARG A 1 227 ? -75.378 -35.559 48.291 1.00 85.12 227 ARG A O 1
ATOM 1823 N N . TYR A 1 228 ? -73.771 -34.076 47.772 1.00 80.44 228 TYR A N 1
ATOM 1824 C CA . TYR A 1 228 ? -73.514 -34.604 46.429 1.00 80.44 228 TYR A CA 1
ATOM 1825 C C . TYR A 1 228 ? -72.826 -35.969 46.466 1.00 80.44 228 TYR A C 1
ATOM 1827 O O . TYR A 1 228 ? -73.187 -36.836 45.681 1.00 80.44 228 TYR A O 1
ATOM 1835 N N . ASP A 1 229 ? -71.908 -36.186 47.405 1.00 81.88 229 ASP A N 1
ATOM 1836 C CA . ASP A 1 229 ? -71.261 -37.476 47.654 1.00 81.88 229 ASP A CA 1
ATOM 1837 C C . ASP A 1 229 ? -72.274 -38.526 48.151 1.00 81.88 229 ASP A C 1
ATOM 1839 O O . ASP A 1 229 ? -72.364 -39.640 47.644 1.00 81.88 229 ASP A O 1
ATOM 1843 N N . LEU A 1 230 ? -73.168 -38.146 49.068 1.00 78.75 230 LEU A N 1
ATOM 1844 C CA . LEU A 1 230 ? -74.244 -39.034 49.514 1.00 78.75 230 LEU A CA 1
ATOM 1845 C C . LEU A 1 230 ? -75.261 -39.329 48.393 1.00 78.75 230 LEU A C 1
ATOM 1847 O O . LEU A 1 230 ? -75.742 -40.457 48.265 1.00 78.75 230 LEU A O 1
ATOM 1851 N N . ALA A 1 231 ? -75.580 -38.333 47.562 1.00 74.75 231 ALA A N 1
ATOM 1852 C CA . ALA A 1 231 ? -76.452 -38.497 46.401 1.00 74.75 231 ALA A CA 1
ATOM 1853 C C . ALA A 1 231 ? -75.802 -39.347 45.295 1.00 74.75 231 ALA A C 1
ATOM 1855 O O . ALA A 1 231 ? -76.502 -40.130 44.655 1.00 74.75 231 ALA A O 1
ATOM 1856 N N . SER A 1 232 ? -74.483 -39.257 45.093 1.00 65.88 232 SER A N 1
ATOM 1857 C CA . SER A 1 232 ? -73.751 -40.084 44.125 1.00 65.88 232 SER A CA 1
ATOM 1858 C C . SER A 1 232 ? -73.716 -41.555 44.561 1.00 65.88 232 SER A C 1
ATOM 1860 O O . SER A 1 232 ? -73.921 -42.447 43.736 1.00 65.88 232 SER A O 1
ATOM 1862 N N . HIS A 1 233 ? -73.592 -41.825 45.865 1.00 59.78 233 HIS A N 1
ATOM 1863 C CA . HIS A 1 233 ? -73.700 -43.175 46.419 1.00 59.78 233 HIS A CA 1
ATOM 1864 C C . HIS A 1 233 ? -75.130 -43.749 46.370 1.00 59.78 233 HIS A C 1
ATOM 1866 O O . HIS A 1 233 ? -75.295 -44.958 46.192 1.00 59.78 233 HIS A O 1
ATOM 1872 N N . LEU A 1 234 ? -76.171 -42.909 46.453 1.00 60.50 234 LEU A N 1
ATOM 1873 C CA . LEU A 1 234 ? -77.569 -43.319 46.232 1.00 60.50 234 LEU A CA 1
ATOM 1874 C C . LEU A 1 234 ? -77.914 -43.495 44.738 1.00 60.50 234 LEU A C 1
ATOM 1876 O O . LEU A 1 234 ? -78.766 -44.319 44.402 1.00 60.50 234 LEU A O 1
ATOM 1880 N N . GLY A 1 235 ? -77.210 -42.799 43.838 1.00 55.06 235 GLY A N 1
ATOM 1881 C CA . GLY A 1 235 ? -77.348 -42.914 42.380 1.00 55.06 235 GLY A CA 1
ATOM 1882 C C . GLY A 1 235 ? -76.817 -44.222 41.774 1.00 55.06 235 GLY A C 1
ATOM 1883 O O . GLY A 1 235 ? -77.143 -44.536 40.634 1.00 55.06 235 GLY A O 1
ATOM 1884 N N . LEU A 1 236 ? -76.058 -45.026 42.529 1.00 51.41 236 LEU A N 1
ATOM 1885 C CA . LEU A 1 236 ? -75.499 -46.313 42.079 1.00 51.41 236 LEU A CA 1
ATOM 1886 C C . LEU A 1 236 ? -76.303 -47.548 42.540 1.00 51.41 236 LEU A C 1
ATOM 1888 O O . LEU A 1 236 ? -75.911 -48.681 42.263 1.00 51.41 236 LEU A O 1
ATOM 1892 N N . ARG A 1 237 ? -77.437 -47.364 43.236 1.00 47.34 237 ARG A N 1
ATOM 1893 C CA . ARG A 1 237 ? -78.259 -48.460 43.796 1.00 47.34 237 ARG A CA 1
ATOM 1894 C C . ARG A 1 237 ? -79.722 -48.479 43.341 1.00 47.34 237 ARG A C 1
ATOM 1896 O O . ARG A 1 237 ? -80.515 -49.203 43.937 1.00 47.34 237 ARG A O 1
ATOM 1903 N N . THR A 1 238 ? -80.078 -47.778 42.265 1.00 39.47 238 THR A N 1
ATOM 1904 C CA . THR A 1 238 ? -81.353 -48.016 41.562 1.00 39.47 238 THR A CA 1
ATOM 1905 C C . THR A 1 238 ? -81.131 -48.109 40.054 1.00 39.47 238 THR A C 1
ATOM 1907 O O . THR A 1 238 ? -81.320 -47.165 39.298 1.00 39.47 238 THR A O 1
ATOM 1910 N N . SER A 1 239 ? -80.686 -49.281 39.607 1.00 38.19 239 SER A N 1
ATOM 1911 C CA . SER A 1 239 ? -80.779 -49.683 38.209 1.00 38.19 239 SER A CA 1
ATOM 1912 C C . SER A 1 239 ? -82.083 -50.457 37.965 1.00 38.19 239 SER A C 1
ATOM 1914 O O . SER A 1 239 ? -82.359 -51.438 38.656 1.00 38.19 239 SER A O 1
ATOM 1916 N N . SER A 1 240 ? -82.791 -50.045 36.897 1.00 32.12 240 SER A N 1
ATOM 1917 C CA . SER A 1 240 ? -83.682 -50.835 36.010 1.00 32.12 240 SER A CA 1
ATOM 1918 C C . SER A 1 240 ? -85.211 -50.803 36.258 1.00 32.12 240 SER A C 1
ATOM 1920 O O . SER A 1 240 ? -85.603 -50.879 37.423 1.00 32.12 240 SER A O 1
ATOM 1922 N N . PRO A 1 241 ? -86.100 -50.832 35.221 1.00 49.66 241 PRO A N 1
ATOM 1923 C CA . PRO A 1 241 ? -85.904 -50.707 33.755 1.00 49.66 241 PRO A CA 1
ATOM 1924 C C . PRO A 1 241 ? -86.861 -49.721 33.021 1.00 49.66 241 PRO A C 1
ATOM 1926 O O . PRO A 1 241 ? -87.996 -49.541 33.445 1.00 49.66 241 PRO A O 1
ATOM 1929 N N . ARG A 1 242 ? -86.442 -49.303 31.805 1.00 41.38 242 ARG A N 1
ATOM 1930 C CA . ARG A 1 242 ? -87.279 -49.030 30.599 1.00 41.38 242 ARG A CA 1
ATOM 1931 C C . ARG A 1 242 ? -88.223 -47.801 30.628 1.00 41.38 242 ARG A C 1
ATOM 1933 O O . ARG A 1 242 ? -88.838 -47.517 31.638 1.00 41.38 242 ARG A O 1
ATOM 1940 N N . ASP A 1 243 ? -88.389 -46.999 29.574 1.00 32.41 243 ASP A N 1
ATOM 1941 C CA . ASP A 1 243 ? -88.312 -47.247 28.128 1.00 32.41 243 ASP A CA 1
ATOM 1942 C C . ASP A 1 243 ? -87.895 -45.983 27.334 1.00 32.41 243 ASP A C 1
ATOM 1944 O O . ASP A 1 243 ? -88.328 -44.877 27.641 1.00 32.41 243 ASP A O 1
ATOM 1948 N N . SER A 1 244 ? -87.071 -46.225 26.310 1.00 41.00 244 SER A N 1
ATOM 1949 C CA . SER A 1 244 ? -87.076 -45.700 24.930 1.00 41.00 244 SER A CA 1
ATOM 1950 C C . SER A 1 244 ? -87.371 -44.217 24.615 1.00 41.00 244 SER A C 1
ATOM 1952 O O . SER A 1 244 ? -88.481 -43.728 24.793 1.00 41.00 244 SER A O 1
ATOM 1954 N N . ASP A 1 245 ? -86.357 -43.598 23.995 1.00 41.47 245 ASP A N 1
ATOM 1955 C CA . ASP A 1 245 ? -86.359 -42.886 22.701 1.00 41.47 245 ASP A CA 1
ATOM 1956 C C . ASP A 1 245 ? -87.425 -41.817 22.384 1.00 41.47 245 ASP A C 1
ATOM 1958 O O . ASP A 1 245 ? -88.583 -42.143 22.138 1.00 41.47 245 ASP A O 1
ATOM 1962 N N . ALA A 1 246 ? -86.973 -40.561 22.217 1.00 46.28 246 ALA A N 1
ATOM 1963 C CA . ALA A 1 246 ? -87.300 -39.697 21.065 1.00 46.28 246 ALA A CA 1
ATOM 1964 C C . ALA A 1 246 ? -86.525 -38.351 21.084 1.00 46.28 246 ALA A C 1
ATOM 1966 O O . ALA A 1 246 ? -86.667 -37.549 22.004 1.00 46.28 246 ALA A O 1
ATOM 1967 N N . ASP A 1 247 ? -85.748 -38.140 20.015 1.00 37.81 247 ASP A N 1
ATOM 1968 C CA . ASP A 1 247 ? -85.462 -36.904 19.266 1.00 37.81 247 ASP A CA 1
ATOM 1969 C C . ASP A 1 247 ? -84.942 -35.625 19.955 1.00 37.81 247 ASP A C 1
ATOM 1971 O O . ASP A 1 247 ? -85.692 -34.844 20.538 1.00 37.81 247 ASP A O 1
ATOM 1975 N N . SER A 1 248 ? -83.686 -35.264 19.653 1.00 49.41 248 SER A N 1
ATOM 1976 C CA . SER A 1 248 ? -83.417 -34.132 18.741 1.00 49.41 248 SER A CA 1
ATOM 1977 C C . SER A 1 248 ? -81.955 -34.088 18.284 1.00 49.41 248 SER A C 1
ATOM 1979 O O . SER A 1 248 ? -81.016 -33.951 19.065 1.00 49.41 248 SER A O 1
ATOM 1981 N N . ASP A 1 249 ? -81.831 -34.209 16.970 1.00 42.03 249 ASP A N 1
ATOM 1982 C CA . ASP A 1 249 ? -80.672 -34.063 16.100 1.00 42.03 249 ASP A CA 1
ATOM 1983 C C . ASP A 1 249 ? -80.252 -32.588 15.931 1.00 42.03 249 ASP A C 1
ATOM 1985 O O . ASP A 1 249 ? -81.107 -31.728 15.723 1.00 42.03 249 ASP A O 1
ATOM 1989 N N . ALA A 1 250 ? -78.940 -32.317 15.986 1.00 41.91 250 ALA A N 1
ATOM 1990 C CA . ALA A 1 250 ? -78.234 -31.464 15.018 1.00 41.91 250 ALA A CA 1
ATOM 1991 C C . ALA A 1 250 ? -76.700 -31.520 15.227 1.00 41.91 250 ALA A C 1
ATOM 1993 O O . ALA A 1 250 ? -76.117 -30.711 15.939 1.00 41.91 250 ALA A O 1
ATOM 1994 N N . GLY A 1 251 ? -76.056 -32.470 14.540 1.00 38.59 251 GLY A N 1
ATOM 1995 C CA . GLY A 1 251 ? -74.920 -32.202 13.639 1.00 38.59 251 GLY A CA 1
ATOM 1996 C C . GLY A 1 251 ? -73.504 -31.824 14.141 1.00 38.59 251 GLY A C 1
ATOM 1997 O O . GLY A 1 251 ? -73.252 -30.684 14.508 1.00 38.59 251 GLY A O 1
ATOM 1998 N N . LYS A 1 252 ? -72.557 -32.741 13.832 1.00 40.84 252 LYS A N 1
ATOM 1999 C CA . LYS A 1 252 ? -71.111 -32.587 13.467 1.00 40.84 252 LYS A CA 1
ATOM 2000 C C . LYS A 1 252 ? -70.103 -32.201 14.576 1.00 40.84 252 LYS A C 1
ATOM 2002 O O . LYS A 1 252 ? -70.092 -31.068 15.025 1.00 40.84 252 LYS A O 1
ATOM 2007 N N . LYS A 1 253 ? -69.282 -33.135 15.103 1.00 44.56 253 LYS A N 1
ATOM 2008 C CA . LYS A 1 253 ? -67.989 -33.697 14.580 1.00 44.56 253 LYS A CA 1
ATOM 2009 C C . LYS A 1 253 ? -66.938 -32.605 14.278 1.00 44.56 253 LYS A C 1
ATOM 2011 O O . LYS A 1 253 ? -67.258 -31.704 13.520 1.00 44.56 253 LYS A O 1
ATOM 2016 N N . GLU A 1 254 ? -65.681 -32.633 14.736 1.00 34.12 254 GLU A N 1
ATOM 2017 C CA . GLU A 1 254 ? -64.800 -33.697 15.269 1.00 34.12 254 GLU A CA 1
ATOM 2018 C C . GLU A 1 254 ? -63.522 -33.061 15.902 1.00 34.12 254 GLU A C 1
ATOM 2020 O O . GLU A 1 254 ? -63.326 -31.855 15.774 1.00 34.12 254 GLU A O 1
ATOM 2025 N N . SER A 1 255 ? -62.651 -33.902 16.487 1.00 40.41 255 SER A N 1
ATOM 2026 C CA . SER A 1 255 ? -61.322 -33.679 17.123 1.00 40.41 255 SER A CA 1
ATOM 2027 C C . SER A 1 255 ? -61.355 -33.127 18.562 1.00 40.41 255 SER A C 1
ATOM 2029 O O . SER A 1 255 ? -61.730 -31.977 18.753 1.00 40.41 255 SER A O 1
ATOM 2031 N N . ASP A 1 256 ? -61.180 -33.890 19.648 1.00 39.56 256 ASP A N 1
ATOM 2032 C CA . ASP A 1 256 ? -60.246 -34.968 20.065 1.00 39.56 256 ASP A CA 1
ATOM 2033 C C . ASP A 1 256 ? -59.021 -34.434 20.842 1.00 39.56 256 ASP A C 1
ATOM 2035 O O . ASP A 1 256 ? -58.375 -33.483 20.413 1.00 39.56 256 ASP A O 1
ATOM 2039 N N . SER A 1 257 ? -58.729 -35.113 21.962 1.00 39.44 257 SER A N 1
ATOM 2040 C CA . SER A 1 257 ? -57.585 -34.985 22.892 1.00 39.44 257 SER A CA 1
ATOM 2041 C C . SER A 1 257 ? -57.642 -33.827 23.916 1.00 39.44 257 SER A C 1
ATOM 2043 O O . SER A 1 257 ? -57.470 -32.667 23.566 1.00 39.44 257 SER A O 1
ATOM 2045 N N . GLU A 1 258 ? -58.069 -34.036 25.170 1.00 39.84 258 GLU A N 1
ATOM 2046 C CA . GLU A 1 258 ? -57.460 -34.777 26.308 1.00 39.84 258 GLU A CA 1
ATOM 2047 C C . GLU A 1 258 ? -56.641 -33.866 27.251 1.00 39.84 258 GLU A C 1
ATOM 2049 O O . GLU A 1 258 ? -55.696 -33.213 26.823 1.00 39.84 258 GLU A O 1
ATOM 2054 N N . ASP A 1 259 ? -57.026 -33.919 28.538 1.00 39.56 259 ASP A N 1
ATOM 2055 C CA . ASP A 1 259 ? -56.256 -33.635 29.767 1.00 39.56 259 ASP A CA 1
ATOM 2056 C C . ASP A 1 259 ? -55.716 -32.193 29.980 1.00 39.56 259 ASP A C 1
ATOM 2058 O O . ASP A 1 259 ? -55.112 -31.575 29.121 1.00 39.56 259 ASP A O 1
ATOM 2062 N N . GLY A 1 260 ? -55.873 -31.501 31.109 1.00 35.91 260 GLY A N 1
ATOM 2063 C CA . GLY A 1 260 ? -55.955 -31.951 32.490 1.00 35.91 260 GLY A CA 1
ATOM 2064 C C . GLY A 1 260 ? -54.858 -31.250 33.315 1.00 35.91 260 GLY A C 1
ATOM 2065 O O . GLY A 1 260 ? -53.678 -31.528 33.140 1.00 35.91 260 GLY A O 1
ATOM 2066 N N . ARG A 1 261 ? -55.274 -30.416 34.292 1.00 41.53 261 ARG A N 1
ATOM 2067 C CA . ARG A 1 261 ? -54.538 -29.985 35.519 1.00 41.53 261 ARG A CA 1
ATOM 2068 C C . ARG A 1 261 ? -53.647 -28.698 35.512 1.00 41.53 261 ARG A C 1
ATOM 2070 O O . ARG A 1 261 ? -53.387 -28.143 34.457 1.00 41.53 261 ARG A O 1
ATOM 2077 N N . PRO A 1 262 ? -53.343 -28.107 36.706 1.00 44.56 262 PRO A N 1
ATOM 2078 C CA . PRO A 1 262 ? -53.723 -26.735 37.120 1.00 44.56 262 PRO A CA 1
ATOM 2079 C C . PRO A 1 262 ? -52.534 -25.739 37.267 1.00 44.56 262 PRO A C 1
ATOM 2081 O O . PRO A 1 262 ? -51.383 -26.166 37.186 1.00 44.56 262 PRO A O 1
ATOM 2084 N N . PRO A 1 263 ? -52.757 -24.433 37.565 1.00 43.56 263 PRO A N 1
ATOM 2085 C CA . PRO A 1 263 ? -51.674 -23.454 37.712 1.00 43.56 263 PRO A CA 1
ATOM 2086 C C . PRO A 1 263 ? -51.093 -23.424 39.142 1.00 43.56 263 PRO A C 1
ATOM 2088 O O . PRO A 1 263 ? -51.826 -23.377 40.132 1.00 43.56 263 PRO A O 1
ATOM 2091 N N . GLN A 1 264 ? -49.763 -23.425 39.251 1.00 40.00 264 GLN A N 1
ATOM 2092 C CA . GLN A 1 264 ? -48.961 -23.317 40.485 1.00 40.00 264 GLN A CA 1
ATOM 2093 C C . GLN A 1 264 ? -47.712 -22.427 40.194 1.00 40.00 264 GLN A C 1
ATOM 2095 O O . GLN A 1 264 ? -47.453 -22.132 39.029 1.00 40.00 264 GLN A O 1
ATOM 2100 N N . PRO A 1 265 ? -46.998 -21.898 41.211 1.00 46.28 265 PRO A N 1
ATOM 2101 C CA . PRO A 1 265 ? -46.819 -20.461 41.440 1.00 46.28 265 PRO A CA 1
ATOM 2102 C C . PRO A 1 265 ? -45.384 -19.930 41.210 1.00 46.28 265 PRO A C 1
ATOM 2104 O O . PRO A 1 265 ? -44.457 -20.674 40.911 1.00 46.28 265 PRO A O 1
ATOM 2107 N N . LYS A 1 266 ? -45.236 -18.605 41.392 1.00 44.09 266 LYS A N 1
ATOM 2108 C CA . LYS A 1 266 ? -43.994 -17.802 41.416 1.00 44.09 266 LYS A CA 1
ATOM 2109 C C . LYS A 1 266 ? -42.822 -18.482 42.146 1.00 44.09 266 LYS A C 1
ATOM 2111 O O . LYS A 1 266 ? -43.023 -19.071 43.207 1.00 44.09 266 LYS A O 1
ATOM 2116 N N . ARG A 1 267 ? -41.593 -18.259 41.657 1.00 56.00 267 ARG A N 1
ATOM 2117 C CA . ARG A 1 267 ? -40.346 -18.556 42.380 1.00 56.00 267 ARG A CA 1
ATOM 2118 C C . ARG A 1 267 ? -39.336 -17.401 42.294 1.00 56.00 267 ARG A C 1
ATOM 2120 O O . ARG A 1 267 ? -39.010 -16.941 41.206 1.00 56.00 267 ARG A O 1
ATOM 2127 N N . GLU A 1 268 ? -38.884 -16.982 43.476 1.00 46.16 268 GLU A N 1
ATOM 2128 C CA . GLU A 1 268 ? -37.711 -16.156 43.799 1.00 46.16 268 GLU A CA 1
ATOM 2129 C C . GLU A 1 268 ? -36.373 -16.839 43.455 1.00 46.16 268 GLU A C 1
ATOM 2131 O O . GLU A 1 268 ? -36.238 -18.040 43.687 1.00 46.16 268 GLU A O 1
ATOM 2136 N N . GLY A 1 269 ? -35.386 -16.025 43.043 1.00 48.53 269 GLY A N 1
ATOM 2137 C CA . GLY A 1 269 ? -33.949 -16.113 43.385 1.00 48.53 269 GLY A CA 1
ATOM 2138 C C . GLY A 1 269 ? -33.113 -17.300 42.872 1.00 48.53 269 GLY A C 1
ATOM 2139 O O . GLY A 1 269 ? -33.564 -18.445 42.877 1.00 48.53 269 GLY A O 1
ATOM 2140 N N . PRO A 1 270 ? -31.835 -17.051 42.518 1.00 55.06 270 PRO A N 1
ATOM 2141 C CA . PRO A 1 270 ? -30.812 -17.001 43.568 1.00 55.06 270 PRO A CA 1
ATOM 2142 C C . PRO A 1 270 ? -29.976 -15.712 43.637 1.00 55.06 270 PRO A C 1
ATOM 2144 O O . PRO A 1 270 ? -29.821 -14.968 42.677 1.00 55.06 270 PRO A O 1
ATOM 2147 N N . ILE A 1 271 ? -29.452 -15.530 44.848 1.00 49.47 271 ILE A N 1
ATOM 2148 C CA . ILE A 1 271 ? -28.610 -14.479 45.426 1.00 49.47 271 ILE A CA 1
ATOM 2149 C C . ILE A 1 271 ? -27.118 -14.838 45.265 1.00 49.47 271 ILE A C 1
ATOM 2151 O O . ILE A 1 271 ? -26.781 -16.021 45.299 1.00 49.47 271 ILE A O 1
ATOM 2155 N N . GLY A 1 272 ? -26.247 -13.823 45.213 1.00 40.84 272 GLY A N 1
ATOM 2156 C CA . GLY A 1 272 ? -24.792 -13.898 45.459 1.00 40.84 272 GLY A CA 1
ATOM 2157 C C . GLY A 1 272 ? -24.040 -13.020 44.454 1.00 40.84 272 GLY A C 1
ATOM 2158 O O . GLY A 1 272 ? -24.144 -13.277 43.263 1.00 40.84 272 GLY A O 1
ATOM 2159 N N . GLY A 1 273 ? -23.399 -11.903 44.814 1.00 38.22 273 GLY A N 1
ATOM 2160 C CA . GLY A 1 273 ? -22.405 -11.696 45.882 1.00 38.22 273 GLY A CA 1
ATOM 2161 C C . GLY A 1 273 ? -21.061 -11.481 45.160 1.00 38.22 273 GLY A C 1
ATOM 2162 O O . GLY A 1 273 ? -20.622 -12.383 44.462 1.00 38.22 273 GLY A O 1
ATOM 2163 N N . GLU A 1 274 ? -20.586 -10.246 44.987 1.00 45.25 274 GLU A N 1
ATOM 2164 C CA . GLU A 1 274 ? -19.696 -9.470 45.877 1.00 45.25 274 GLU A CA 1
ATOM 2165 C C . GLU A 1 274 ? -18.196 -9.589 45.511 1.00 45.25 274 GLU A C 1
ATOM 2167 O O . GLU A 1 274 ? -17.762 -10.622 45.011 1.00 45.25 274 GLU A O 1
ATOM 2172 N N . SER A 1 275 ? -17.461 -8.494 45.782 1.00 38.06 275 SER A N 1
ATOM 2173 C CA . SER A 1 275 ? -16.001 -8.234 45.686 1.00 38.06 275 SER A CA 1
ATOM 2174 C C . SER A 1 275 ? -15.478 -7.634 44.358 1.00 38.06 275 SER A C 1
ATOM 2176 O O . SER A 1 275 ? -15.532 -8.285 43.320 1.00 38.06 275 SER A O 1
ATOM 2178 N N . ASP A 1 276 ? -15.163 -6.323 44.294 1.00 39.66 276 ASP A N 1
ATOM 2179 C CA . ASP A 1 276 ? -13.941 -5.589 44.762 1.00 39.66 276 ASP A CA 1
ATOM 2180 C C . ASP A 1 276 ? -12.678 -5.961 43.952 1.00 39.66 276 ASP A C 1
ATOM 2182 O O . ASP A 1 276 ? -12.484 -7.133 43.661 1.00 39.66 276 ASP A O 1
ATOM 2186 N N . SER A 1 277 ? -11.706 -5.116 43.594 1.00 39.38 277 SER A N 1
ATOM 2187 C CA . SER A 1 277 ? -11.416 -3.671 43.616 1.00 39.38 277 SER A CA 1
ATOM 2188 C C . SER A 1 277 ? -9.998 -3.526 42.998 1.00 39.38 277 SER A C 1
ATOM 2190 O O . SER A 1 277 ? -9.195 -4.438 43.170 1.00 39.38 277 SER A O 1
ATOM 2192 N N . GLU A 1 278 ? -9.657 -2.441 42.284 1.00 43.38 278 GLU A N 1
ATOM 2193 C CA . GLU A 1 278 ? -8.342 -1.765 42.424 1.00 43.38 278 GLU A CA 1
ATOM 2194 C C . GLU A 1 278 ? -8.281 -0.422 41.672 1.00 43.38 278 GLU A C 1
ATOM 2196 O O . GLU A 1 278 ? -8.916 -0.210 40.640 1.00 43.38 278 GLU A O 1
ATOM 2201 N N . GLU A 1 279 ? -7.514 0.488 42.264 1.00 38.56 279 GLU A N 1
ATOM 2202 C CA . GLU A 1 279 ? -7.455 1.929 42.079 1.00 38.56 279 GLU A CA 1
ATOM 2203 C C . GLU A 1 279 ? -6.445 2.413 41.019 1.00 38.56 279 GLU A C 1
ATOM 2205 O O . GLU A 1 279 ? -5.450 1.773 40.700 1.00 38.56 279 GLU A O 1
ATOM 2210 N N . ALA A 1 280 ? -6.717 3.635 40.553 1.00 41.91 280 ALA A N 1
ATOM 2211 C CA . ALA A 1 280 ? -5.801 4.762 40.358 1.00 41.91 280 ALA A CA 1
ATOM 2212 C C . ALA A 1 280 ? -4.373 4.548 39.807 1.00 41.91 280 ALA A C 1
ATOM 2214 O O . ALA A 1 280 ? -3.465 4.053 40.468 1.00 41.91 280 ALA A O 1
ATOM 2215 N N . TYR A 1 281 ? -4.102 5.252 38.704 1.00 35.28 281 TYR A N 1
ATOM 2216 C CA . TYR A 1 281 ? -2.882 6.054 38.608 1.00 35.28 281 TYR A CA 1
ATOM 2217 C C . TYR A 1 281 ? -3.161 7.400 37.927 1.00 35.28 281 TYR A C 1
ATOM 2219 O O . TYR A 1 281 ? -3.275 7.520 36.710 1.00 35.28 281 TYR A O 1
ATOM 2227 N N . GLU A 1 282 ? -3.221 8.448 38.748 1.00 40.22 282 GLU A N 1
ATOM 2228 C CA . GLU A 1 282 ? -2.872 9.806 38.342 1.00 40.22 282 GLU A CA 1
ATOM 2229 C C . GLU A 1 282 ? -1.373 9.851 38.027 1.00 40.22 282 GLU A C 1
ATOM 2231 O O . GLU A 1 282 ? -0.542 9.500 38.867 1.00 40.22 282 GLU A O 1
ATOM 2236 N N . LYS A 1 283 ? -1.000 10.341 36.841 1.00 40.16 283 LYS A N 1
ATOM 2237 C CA . LYS A 1 283 ? 0.337 10.901 36.621 1.00 40.16 283 LYS A CA 1
ATOM 2238 C C . LYS A 1 283 ? 0.230 12.273 35.981 1.00 40.16 283 LYS A C 1
ATOM 2240 O O . LYS A 1 283 ? -0.077 12.445 34.807 1.00 40.16 283 LYS A O 1
ATOM 2245 N N . THR A 1 284 ? 0.497 13.233 36.848 1.00 33.44 284 THR A N 1
ATOM 2246 C CA . THR A 1 284 ? 0.824 14.625 36.602 1.00 33.44 284 THR A CA 1
ATOM 2247 C C . THR A 1 284 ? 2.120 14.750 35.796 1.00 33.44 284 THR A C 1
ATOM 2249 O O . THR A 1 284 ? 3.067 13.992 35.990 1.00 33.44 284 THR A O 1
ATOM 2252 N N . SER A 1 285 ? 2.193 15.753 34.923 1.00 37.47 285 SER A N 1
ATOM 2253 C CA . SER A 1 285 ? 3.456 16.384 34.527 1.00 37.47 285 SER A CA 1
ATOM 2254 C C . SER A 1 285 ? 3.159 17.750 33.911 1.00 37.47 285 SER A C 1
ATOM 2256 O O . SER A 1 285 ? 2.433 17.855 32.925 1.00 37.47 285 SER A O 1
ATOM 2258 N N . GLY A 1 286 ? 3.671 18.797 34.554 1.00 34.31 286 GLY A N 1
ATOM 2259 C CA . GLY A 1 286 ? 3.566 20.187 34.127 1.00 34.31 286 GLY A CA 1
ATOM 2260 C C . GLY A 1 286 ? 4.921 20.791 33.749 1.00 34.31 286 GLY A C 1
ATOM 2261 O O . GLY A 1 286 ? 5.943 20.115 33.794 1.00 34.31 286 GLY A O 1
ATOM 2262 N N . PHE A 1 287 ? 4.875 22.105 33.480 1.00 34.06 287 PHE A N 1
ATOM 2263 C CA . PHE A 1 287 ? 5.926 23.033 33.011 1.00 34.06 287 PHE A CA 1
ATOM 2264 C C . PHE A 1 287 ? 6.278 22.964 31.511 1.00 34.06 287 PHE A C 1
ATOM 2266 O O . PHE A 1 287 ? 6.476 21.895 30.964 1.00 34.06 287 PHE A O 1
ATOM 2273 N N . GLY A 1 288 ? 6.424 24.067 30.766 1.00 33.25 288 GLY A N 1
ATOM 2274 C CA . GLY A 1 288 ? 6.329 25.495 31.083 1.00 33.25 288 GLY A CA 1
ATOM 2275 C C . GLY A 1 288 ? 6.996 26.355 29.985 1.00 33.25 288 GLY A C 1
ATOM 2276 O O . GLY A 1 288 ? 8.061 26.010 29.502 1.00 33.25 288 GLY A O 1
ATOM 2277 N N . SER A 1 289 ? 6.337 27.459 29.607 1.00 40.38 289 SER A N 1
ATOM 2278 C CA . SER A 1 289 ? 6.845 28.756 29.089 1.00 40.38 289 SER A CA 1
ATOM 2279 C C . SER A 1 289 ? 8.149 28.864 28.253 1.00 40.38 289 SER A C 1
ATOM 2281 O O . SER A 1 289 ? 9.240 28.721 28.793 1.00 40.38 289 SER A O 1
ATOM 2283 N N . GLY A 1 290 ? 8.042 29.433 27.035 1.00 30.95 290 GLY A N 1
ATOM 2284 C CA . GLY A 1 290 ? 9.104 30.247 26.397 1.00 30.95 290 GLY A CA 1
ATOM 2285 C C . GLY A 1 290 ? 9.117 30.243 24.853 1.00 30.95 290 GLY A C 1
ATOM 2286 O O . GLY A 1 290 ? 9.311 29.204 24.247 1.00 30.95 290 GLY A O 1
ATOM 2287 N N . LYS A 1 291 ? 8.912 31.403 24.208 1.00 40.44 291 LYS A N 1
ATOM 2288 C CA . LYS A 1 291 ? 8.922 31.646 22.735 1.00 40.44 291 LYS A CA 1
ATOM 2289 C C . LYS A 1 291 ? 10.368 31.780 22.160 1.00 40.44 291 LYS A C 1
ATOM 2291 O O . LYS A 1 291 ? 11.293 31.853 22.960 1.00 40.44 291 LYS A O 1
ATOM 2296 N N . PRO A 1 292 ? 10.578 32.149 20.872 1.00 49.88 292 PRO A N 1
ATOM 2297 C CA . PRO A 1 292 ? 10.317 31.417 19.626 1.00 49.88 292 PRO A CA 1
ATOM 2298 C C . PRO A 1 292 ? 11.581 31.367 18.724 1.00 49.88 292 PRO A C 1
ATOM 2300 O O . PRO A 1 292 ? 12.146 32.406 18.406 1.00 49.88 292 PRO A O 1
ATOM 2303 N N . SER A 1 293 ? 12.010 30.207 18.237 1.00 41.84 293 SER A N 1
ATOM 2304 C CA . SER A 1 293 ? 12.882 30.084 17.052 1.00 41.84 293 SER A CA 1
ATOM 2305 C C . SER A 1 293 ? 13.019 28.601 16.712 1.00 41.84 293 SER A C 1
ATOM 2307 O O . SER A 1 293 ? 12.908 27.781 17.612 1.00 41.84 293 SER A O 1
ATOM 2309 N N . GLU A 1 294 ? 13.291 28.281 15.445 1.00 38.56 294 GLU A N 1
ATOM 2310 C CA . GLU A 1 294 ? 13.627 26.932 14.938 1.00 38.56 294 GLU A CA 1
ATOM 2311 C C . GLU A 1 294 ? 12.435 26.016 14.598 1.00 38.56 294 GLU A C 1
ATOM 2313 O O . GLU A 1 294 ? 12.306 24.885 15.048 1.00 38.56 294 GLU A O 1
ATOM 2318 N N . VAL A 1 295 ? 11.573 26.486 13.691 1.00 43.88 295 VAL A N 1
ATOM 2319 C CA . VAL A 1 295 ? 10.481 25.687 13.092 1.00 43.88 295 VAL A CA 1
ATOM 2320 C C . VAL A 1 295 ? 10.978 24.661 12.046 1.00 43.88 295 VAL A C 1
ATOM 2322 O O . VAL A 1 295 ? 10.192 23.845 11.579 1.00 43.88 295 VAL A O 1
ATOM 2325 N N . SER A 1 296 ? 12.271 24.633 11.689 1.00 43.94 296 SER A N 1
ATOM 2326 C CA . SER A 1 296 ? 12.775 23.743 10.623 1.00 43.94 296 SER A CA 1
ATOM 2327 C C . SER A 1 296 ? 13.509 22.478 11.096 1.00 43.94 296 SER A C 1
ATOM 2329 O O . SER A 1 296 ? 13.606 21.541 10.307 1.00 43.94 296 SER A O 1
ATOM 2331 N N . ASP A 1 297 ? 13.977 22.405 12.350 1.00 41.03 297 ASP A N 1
ATOM 2332 C CA . ASP A 1 297 ? 14.788 21.270 12.854 1.00 41.03 297 ASP A CA 1
ATOM 2333 C C . ASP A 1 297 ? 14.023 20.303 13.776 1.00 41.03 297 ASP A C 1
ATOM 2335 O O . ASP A 1 297 ? 14.491 19.200 14.081 1.00 41.03 297 ASP A O 1
ATOM 2339 N N . LEU A 1 298 ? 12.801 20.666 14.172 1.00 40.09 298 LEU A N 1
ATOM 2340 C CA . LEU A 1 298 ? 11.952 19.825 15.018 1.00 40.09 298 LEU A CA 1
ATOM 2341 C C . LEU A 1 298 ? 11.438 18.592 14.261 1.00 40.09 298 LEU A C 1
ATOM 2343 O O . LEU A 1 298 ? 11.487 17.491 14.796 1.00 40.09 298 LEU A O 1
ATOM 2347 N N . CYS A 1 299 ? 11.072 18.736 12.982 1.00 41.12 299 CYS A N 1
ATOM 2348 C CA . CYS A 1 299 ? 10.493 17.647 12.185 1.00 41.12 299 CYS A CA 1
ATOM 2349 C C . CYS A 1 299 ? 11.493 16.502 11.906 1.00 41.12 299 CYS A C 1
ATOM 2351 O O . CYS A 1 299 ? 11.137 15.328 11.982 1.00 41.12 299 CYS A O 1
ATOM 2353 N N . SER A 1 300 ? 12.770 16.821 11.667 1.00 45.94 300 SER A N 1
ATOM 2354 C CA . SER A 1 300 ? 13.828 15.817 11.452 1.00 45.94 300 SER A CA 1
ATOM 2355 C C . SER A 1 300 ? 14.215 15.088 12.743 1.00 45.94 300 SER A C 1
ATOM 2357 O O . SER A 1 300 ? 14.490 13.887 12.726 1.00 45.94 300 SER A O 1
ATOM 2359 N N . THR A 1 301 ? 14.199 15.799 13.874 1.00 48.66 301 THR A N 1
ATOM 2360 C CA . THR A 1 301 ? 14.556 15.251 15.191 1.00 48.66 301 THR A CA 1
ATOM 2361 C C . THR A 1 301 ? 13.422 14.408 15.784 1.00 48.66 301 THR A C 1
ATOM 2363 O O . THR A 1 301 ? 13.677 13.394 16.429 1.00 48.66 301 THR A O 1
ATOM 2366 N N . GLU A 1 302 ? 12.159 14.779 15.558 1.00 52.84 302 GLU A N 1
ATOM 2367 C CA . GLU A 1 302 ? 10.997 13.950 15.914 1.00 52.84 302 GLU A CA 1
ATOM 2368 C C . GLU A 1 302 ? 10.951 12.665 15.081 1.00 52.84 302 GLU A C 1
ATOM 2370 O O . GLU A 1 302 ? 10.745 11.589 15.632 1.00 52.84 302 GLU A O 1
ATOM 2375 N N . LEU A 1 303 ? 11.222 12.750 13.774 1.00 48.28 303 LEU A N 1
ATOM 2376 C CA . LEU A 1 303 ? 11.200 11.589 12.885 1.00 48.28 303 LEU A CA 1
ATOM 2377 C C . LEU A 1 303 ? 12.351 10.608 13.162 1.00 48.28 303 LEU A C 1
ATOM 2379 O O . LEU A 1 303 ? 12.139 9.398 13.095 1.00 48.28 303 LEU A O 1
ATOM 2383 N N . MET A 1 304 ? 13.548 11.093 13.527 1.00 55.25 304 MET A N 1
ATOM 2384 C CA . MET A 1 304 ? 14.627 10.212 14.000 1.00 55.25 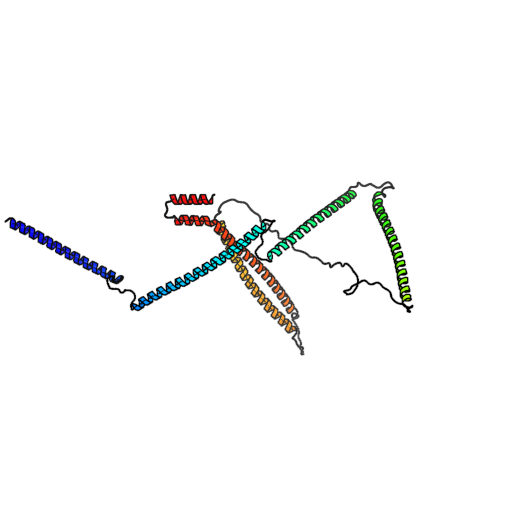304 MET A CA 1
ATOM 2385 C C . MET A 1 304 ? 14.287 9.529 15.328 1.00 55.25 304 MET A C 1
ATOM 2387 O O . MET A 1 304 ? 14.539 8.334 15.447 1.00 55.25 304 MET A O 1
ATOM 2391 N N . ARG A 1 305 ? 13.671 10.240 16.284 1.00 60.72 305 ARG A N 1
ATOM 2392 C CA . ARG A 1 305 ? 13.243 9.649 17.565 1.00 60.72 305 ARG A CA 1
ATOM 2393 C C . ARG A 1 305 ? 12.166 8.583 17.374 1.00 60.72 305 ARG A C 1
ATOM 2395 O O . ARG A 1 305 ? 12.324 7.478 17.866 1.00 60.72 305 ARG A O 1
ATOM 2402 N N . VAL A 1 306 ? 11.143 8.859 16.563 1.00 61.34 306 VAL A N 1
ATOM 2403 C CA . VAL A 1 306 ? 10.092 7.877 16.239 1.00 61.34 306 VAL A CA 1
ATOM 2404 C C . VAL A 1 306 ? 10.679 6.644 15.545 1.00 61.34 306 VAL A C 1
ATOM 2406 O O . VAL A 1 306 ? 10.273 5.522 15.832 1.00 61.34 306 VAL A O 1
ATOM 2409 N N . LYS A 1 307 ? 11.668 6.822 14.661 1.00 62.62 307 LYS A N 1
ATOM 2410 C CA . LYS A 1 307 ? 12.363 5.702 14.018 1.00 62.62 307 LYS A CA 1
ATOM 2411 C C . LYS A 1 307 ? 13.152 4.862 15.032 1.00 62.62 307 LYS A C 1
ATOM 2413 O O . LYS A 1 307 ? 13.045 3.638 15.013 1.00 62.62 307 LYS A O 1
ATOM 2418 N N . GLU A 1 308 ? 13.905 5.493 15.922 1.00 67.88 308 GLU A N 1
ATOM 2419 C CA . GLU A 1 308 ? 14.676 4.801 16.962 1.00 67.88 308 GLU A CA 1
ATOM 2420 C C . GLU A 1 308 ? 13.759 4.062 17.956 1.00 67.88 308 GLU A C 1
ATOM 2422 O O . GLU A 1 308 ? 13.994 2.894 18.276 1.00 67.88 308 GLU A O 1
ATOM 2427 N N . ASP A 1 309 ? 12.631 4.674 18.322 1.00 73.25 309 ASP A N 1
ATOM 2428 C CA . ASP A 1 309 ? 11.591 4.062 19.150 1.00 73.25 309 ASP A CA 1
ATOM 2429 C C . ASP A 1 309 ? 10.963 2.840 18.452 1.00 73.25 309 ASP A C 1
ATOM 2431 O O . ASP A 1 309 ? 10.773 1.798 19.085 1.00 73.25 309 ASP A O 1
ATOM 2435 N N . THR A 1 310 ? 10.727 2.897 17.134 1.00 76.69 310 THR A N 1
ATOM 2436 C CA . THR A 1 310 ? 10.209 1.744 16.369 1.00 76.69 310 THR A CA 1
ATOM 2437 C C . THR A 1 310 ? 11.216 0.595 16.275 1.00 76.69 310 THR A C 1
ATOM 2439 O O . THR A 1 310 ? 10.842 -0.569 16.423 1.00 76.69 310 THR A O 1
ATOM 2442 N N . GLU A 1 311 ? 12.505 0.892 16.089 1.00 81.38 311 GLU A N 1
ATOM 2443 C CA . GLU A 1 311 ? 13.564 -0.124 16.069 1.00 81.38 311 GLU A CA 1
ATOM 2444 C C . GLU A 1 311 ? 13.722 -0.789 17.446 1.00 81.38 311 GLU A C 1
ATOM 2446 O O . GLU A 1 311 ? 13.891 -2.010 17.534 1.00 81.38 311 GLU A O 1
ATOM 2451 N N . SER A 1 312 ? 13.589 -0.014 18.528 1.00 83.25 312 SER A N 1
ATOM 2452 C CA . SER A 1 312 ? 13.603 -0.530 19.899 1.00 83.25 312 SER A CA 1
ATOM 2453 C C . SER A 1 312 ? 12.416 -1.462 20.182 1.00 83.25 312 SER A C 1
ATOM 2455 O O . SER A 1 312 ? 12.616 -2.558 20.709 1.00 83.25 312 SER A O 1
ATOM 2457 N N . LEU A 1 313 ? 11.205 -1.100 19.739 1.00 85.38 313 LEU A N 1
ATOM 2458 C CA . LEU A 1 313 ? 9.989 -1.901 19.902 1.00 85.38 313 LEU A CA 1
ATOM 2459 C C . LEU A 1 313 ? 10.090 -3.240 19.159 1.00 85.38 313 LEU A C 1
ATOM 2461 O O . LEU A 1 313 ? 9.732 -4.287 19.698 1.00 85.38 313 LEU A O 1
ATOM 2465 N N . ILE A 1 314 ? 10.646 -3.229 17.945 1.00 86.56 314 ILE A N 1
ATOM 2466 C CA . ILE A 1 314 ? 10.880 -4.443 17.154 1.00 86.56 314 ILE A CA 1
ATOM 2467 C C . ILE A 1 314 ? 11.896 -5.363 17.850 1.00 86.56 314 ILE A C 1
ATOM 2469 O O . ILE A 1 314 ? 11.716 -6.582 17.870 1.00 86.56 314 ILE A O 1
ATOM 2473 N N . ASN A 1 315 ? 12.962 -4.806 18.430 1.00 89.12 315 ASN A N 1
ATOM 2474 C CA . ASN A 1 315 ? 13.946 -5.592 19.178 1.00 89.12 315 ASN A CA 1
ATOM 2475 C C . ASN A 1 315 ? 13.338 -6.200 20.451 1.00 89.12 315 ASN A C 1
ATOM 2477 O O . ASN A 1 315 ? 13.561 -7.380 20.718 1.00 89.12 315 ASN A O 1
ATOM 2481 N N . ILE A 1 316 ? 12.522 -5.433 21.182 1.00 89.69 316 ILE A N 1
ATOM 2482 C CA . ILE A 1 316 ? 11.778 -5.904 22.359 1.00 89.69 316 ILE A CA 1
ATOM 2483 C C . ILE A 1 316 ? 10.833 -7.048 21.981 1.00 89.69 316 ILE A C 1
ATOM 2485 O O . ILE A 1 316 ? 10.830 -8.076 22.656 1.00 89.69 316 ILE A O 1
ATOM 2489 N N . LYS A 1 317 ? 10.087 -6.919 20.876 1.00 91.00 317 LYS A N 1
ATOM 2490 C CA . LYS A 1 317 ? 9.204 -7.978 20.371 1.00 91.00 317 LYS A CA 1
ATOM 2491 C C . LYS A 1 317 ? 9.974 -9.270 20.091 1.00 91.00 317 LYS A C 1
ATOM 2493 O O . LYS A 1 317 ? 9.615 -10.322 20.611 1.00 91.00 317 LYS A O 1
ATOM 2498 N N . ARG A 1 318 ? 11.064 -9.199 19.317 1.00 91.06 318 ARG A N 1
ATOM 2499 C CA . ARG A 1 318 ? 11.877 -10.388 18.991 1.00 91.06 318 ARG A CA 1
ATOM 2500 C C . ARG A 1 318 ? 12.439 -11.066 20.241 1.00 91.06 318 ARG A C 1
ATOM 2502 O O . ARG A 1 318 ? 12.484 -12.293 20.304 1.00 91.06 318 ARG A O 1
ATOM 2509 N N . GLU A 1 319 ? 12.878 -10.279 21.219 1.00 93.75 319 GLU A N 1
ATOM 2510 C CA . GLU A 1 319 ? 13.410 -10.803 22.476 1.00 93.75 319 GLU A CA 1
ATOM 2511 C C . GLU A 1 319 ? 12.310 -11.457 23.329 1.00 93.75 319 GLU A C 1
ATOM 2513 O O . GLU A 1 319 ? 12.519 -12.547 23.864 1.00 93.75 319 GLU A O 1
ATOM 2518 N N . ALA A 1 320 ? 11.114 -10.864 23.381 1.00 91.75 320 ALA A N 1
ATOM 2519 C CA . ALA A 1 320 ? 9.948 -11.431 24.059 1.00 91.75 320 ALA A CA 1
ATOM 2520 C C . ALA A 1 320 ? 9.479 -12.750 23.419 1.00 91.75 320 ALA A C 1
ATOM 2522 O O . ALA A 1 320 ? 9.254 -13.726 24.130 1.00 91.75 320 ALA A O 1
ATOM 2523 N N . GLU A 1 321 ? 9.434 -12.842 22.087 1.00 93.12 321 GLU A N 1
ATOM 2524 C CA . GLU A 1 321 ? 9.128 -14.098 21.382 1.00 93.12 321 GLU A CA 1
ATOM 2525 C C . GLU A 1 321 ? 10.200 -15.180 21.614 1.00 93.12 321 GLU A C 1
ATOM 2527 O O . GLU A 1 321 ? 9.928 -16.385 21.591 1.00 93.12 321 GLU A O 1
ATOM 2532 N N . ARG A 1 322 ? 11.469 -14.786 21.783 1.00 95.00 322 ARG A N 1
ATOM 2533 C CA . ARG A 1 322 ? 12.547 -15.724 22.127 1.00 95.00 322 ARG A CA 1
ATOM 2534 C C . ARG A 1 322 ? 12.365 -16.258 23.547 1.00 95.00 322 ARG A C 1
ATOM 2536 O O . ARG A 1 322 ? 12.557 -17.456 23.783 1.00 95.00 322 ARG A O 1
ATOM 2543 N N . LEU A 1 323 ? 11.978 -15.382 24.471 1.00 95.25 323 LEU A N 1
ATOM 2544 C CA . LEU A 1 323 ? 11.677 -15.741 25.850 1.00 95.25 323 LEU A CA 1
ATOM 2545 C C . LEU A 1 323 ? 10.468 -16.680 25.927 1.00 95.25 323 LEU A C 1
ATOM 2547 O O . LEU A 1 323 ? 10.542 -17.688 26.621 1.00 95.25 323 LEU A O 1
ATOM 2551 N N . GLU A 1 324 ? 9.420 -16.432 25.142 1.00 94.38 324 GLU A N 1
ATOM 2552 C CA . GLU A 1 324 ? 8.219 -17.272 25.080 1.00 94.38 324 GLU A CA 1
ATOM 2553 C C . GLU A 1 324 ? 8.561 -18.711 24.688 1.00 94.38 324 GLU A C 1
ATOM 2555 O O . GLU A 1 324 ? 8.234 -19.650 25.413 1.00 94.38 324 GLU A O 1
ATOM 2560 N N . ARG A 1 325 ? 9.322 -18.893 23.601 1.00 94.75 325 ARG A N 1
ATOM 2561 C CA . ARG A 1 325 ? 9.763 -20.227 23.155 1.00 94.75 325 ARG A CA 1
ATOM 2562 C C . ARG A 1 325 ? 10.628 -20.938 24.196 1.00 94.75 325 ARG A C 1
ATOM 2564 O O . ARG A 1 325 ? 10.587 -22.162 24.301 1.00 94.75 325 ARG A O 1
ATOM 2571 N N . THR A 1 326 ? 11.423 -20.183 24.952 1.00 94.88 326 THR A N 1
ATOM 2572 C CA . THR A 1 326 ? 12.279 -20.734 26.012 1.00 94.88 326 THR A CA 1
ATOM 2573 C C . THR A 1 326 ? 11.443 -21.197 27.203 1.00 94.88 326 THR A C 1
ATOM 2575 O O . THR A 1 326 ? 11.651 -22.301 27.702 1.00 94.88 326 THR A O 1
ATOM 2578 N N . VAL A 1 327 ? 10.466 -20.390 27.621 1.00 94.69 327 VAL A N 1
ATOM 2579 C CA . VAL A 1 327 ? 9.538 -20.715 28.710 1.00 94.69 327 VAL A CA 1
ATOM 2580 C C . VAL A 1 327 ? 8.664 -21.908 28.342 1.00 94.69 327 VAL A C 1
ATOM 2582 O O . VAL A 1 327 ? 8.500 -22.797 29.164 1.00 94.69 327 VAL A O 1
ATOM 2585 N N . GLU A 1 328 ? 8.166 -21.988 27.110 1.00 95.31 328 GLU A N 1
ATOM 2586 C CA . GLU A 1 328 ? 7.378 -23.131 26.627 1.00 95.31 328 GLU A CA 1
ATOM 2587 C C . GLU A 1 328 ? 8.158 -24.442 26.656 1.00 95.31 328 GLU A C 1
ATOM 2589 O O . GLU A 1 328 ? 7.647 -25.480 27.083 1.00 95.31 328 GLU A O 1
ATOM 2594 N N . ARG A 1 329 ? 9.430 -24.394 26.249 1.00 95.25 329 ARG A N 1
ATOM 2595 C CA . ARG A 1 329 ? 10.313 -25.555 26.341 1.00 95.25 329 ARG A CA 1
ATOM 2596 C C . ARG A 1 329 ? 10.531 -25.962 27.794 1.00 95.25 329 ARG A C 1
ATOM 2598 O O . ARG A 1 329 ? 10.398 -27.134 28.115 1.00 95.25 329 ARG A O 1
ATOM 2605 N N . LEU A 1 330 ? 10.773 -24.990 28.672 1.00 94.94 330 LEU A N 1
ATOM 2606 C CA . LEU A 1 330 ? 10.958 -25.238 30.098 1.00 94.94 330 LEU A CA 1
ATOM 2607 C C . LEU A 1 330 ? 9.683 -25.801 30.748 1.00 94.94 330 LEU A C 1
ATOM 2609 O O . LEU A 1 330 ? 9.779 -26.710 31.567 1.00 94.94 330 LEU A O 1
ATOM 2613 N N . ILE A 1 331 ? 8.494 -25.310 30.375 1.00 94.69 331 ILE A N 1
ATOM 2614 C CA . ILE A 1 331 ? 7.204 -25.859 30.823 1.00 94.69 331 ILE A CA 1
ATOM 2615 C C . ILE A 1 331 ? 7.084 -27.316 30.378 1.00 94.69 331 ILE A C 1
ATOM 2617 O O . ILE A 1 331 ? 6.765 -28.167 31.198 1.00 94.69 331 ILE A O 1
ATOM 2621 N N . THR A 1 332 ? 7.402 -27.610 29.116 1.00 95.06 332 THR A N 1
ATOM 2622 C CA . THR A 1 332 ? 7.336 -28.972 28.562 1.00 95.06 332 THR A CA 1
ATOM 2623 C C . THR A 1 332 ? 8.293 -29.925 29.284 1.00 95.06 332 THR A C 1
ATOM 2625 O O . THR A 1 332 ? 7.893 -31.019 29.680 1.00 95.06 332 THR A O 1
ATOM 2628 N N . ASP A 1 333 ? 9.538 -29.499 29.504 1.00 93.62 333 ASP A N 1
ATOM 2629 C CA . ASP A 1 333 ? 10.551 -30.283 30.215 1.00 93.62 333 ASP A CA 1
ATOM 2630 C C . ASP A 1 333 ? 10.137 -30.514 31.684 1.00 93.62 333 ASP A C 1
ATOM 2632 O O . ASP A 1 333 ? 10.286 -31.616 32.211 1.00 93.62 333 ASP A O 1
ATOM 2636 N N . THR A 1 334 ? 9.544 -29.503 32.333 1.00 92.19 334 THR A N 1
ATOM 2637 C CA . THR A 1 334 ? 9.051 -29.599 33.719 1.00 92.19 334 THR A CA 1
ATOM 2638 C C . THR A 1 334 ? 7.801 -30.479 33.821 1.00 92.19 334 THR A C 1
ATOM 2640 O O . THR A 1 334 ? 7.707 -31.288 34.737 1.00 92.19 334 THR A O 1
ATOM 2643 N N . ASP A 1 335 ? 6.864 -30.385 32.872 1.00 92.50 335 ASP A N 1
ATOM 2644 C CA . ASP A 1 335 ? 5.692 -31.268 32.772 1.00 92.50 335 ASP A CA 1
ATOM 2645 C C . ASP A 1 335 ? 6.123 -32.737 32.584 1.00 92.50 335 ASP A C 1
ATOM 2647 O O . ASP A 1 335 ? 5.537 -33.630 33.198 1.00 92.50 335 ASP A O 1
ATOM 2651 N N . SER A 1 336 ? 7.184 -32.992 31.804 1.00 91.75 336 SER A N 1
ATOM 2652 C CA . SER A 1 336 ? 7.780 -34.330 31.657 1.00 91.75 336 SER A CA 1
ATOM 2653 C C . SER A 1 336 ? 8.393 -34.833 32.966 1.00 91.75 336 SER A C 1
ATOM 2655 O O . SER A 1 336 ? 8.156 -35.974 33.350 1.00 91.75 336 SER A O 1
ATOM 2657 N N . LEU A 1 337 ? 9.137 -33.982 33.681 1.00 89.19 337 LEU A N 1
ATOM 2658 C CA . LEU A 1 337 ? 9.725 -34.311 34.986 1.00 89.19 337 LEU A CA 1
ATOM 2659 C C . LEU A 1 337 ? 8.658 -34.605 36.049 1.00 89.19 337 LEU A C 1
ATOM 2661 O O . LEU A 1 337 ? 8.789 -35.564 36.807 1.00 89.19 337 LEU A O 1
ATOM 2665 N N . ILE A 1 338 ? 7.582 -33.815 36.087 1.00 88.00 338 ILE A N 1
ATOM 2666 C CA . ILE A 1 338 ? 6.441 -34.032 36.988 1.00 88.00 338 ILE A CA 1
ATOM 2667 C C . ILE A 1 338 ? 5.745 -35.354 36.652 1.00 88.00 338 ILE A C 1
ATOM 2669 O O . ILE A 1 338 ? 5.399 -36.118 37.555 1.00 88.00 338 ILE A O 1
ATOM 2673 N N . TYR A 1 339 ? 5.550 -35.646 35.362 1.00 87.44 339 TYR A N 1
ATOM 2674 C CA . TYR A 1 339 ? 4.971 -36.910 34.918 1.00 87.44 339 TYR A CA 1
ATOM 2675 C C . TYR A 1 339 ? 5.838 -38.101 35.343 1.00 87.44 339 TYR A C 1
ATOM 2677 O O . TYR A 1 339 ? 5.321 -39.035 35.957 1.00 87.44 339 TYR A O 1
ATOM 2685 N N . ASP A 1 340 ? 7.151 -38.037 35.112 1.00 84.50 340 ASP A N 1
ATOM 2686 C CA . ASP A 1 340 ? 8.094 -39.089 35.493 1.00 84.50 340 ASP A CA 1
ATOM 2687 C C . ASP A 1 340 ? 8.141 -39.292 37.013 1.00 84.50 340 ASP A C 1
ATOM 2689 O O . ASP A 1 340 ? 8.058 -40.434 37.477 1.00 84.50 340 ASP A O 1
ATOM 2693 N N . ALA A 1 341 ? 8.181 -38.216 37.806 1.00 81.12 341 ALA A N 1
ATOM 2694 C CA . ALA A 1 341 ? 8.132 -38.284 39.268 1.00 81.12 341 ALA A CA 1
ATOM 2695 C C . ALA A 1 341 ? 6.832 -38.941 39.764 1.00 81.12 341 ALA A C 1
ATOM 2697 O O . ALA A 1 341 ? 6.847 -39.804 40.645 1.00 81.12 341 ALA A O 1
ATOM 2698 N N . LYS A 1 342 ? 5.693 -38.599 39.151 1.00 78.88 342 LYS A N 1
ATOM 2699 C CA . LYS A 1 342 ? 4.381 -39.163 39.494 1.00 78.88 342 LYS A CA 1
ATOM 2700 C C . LYS A 1 342 ? 4.265 -40.639 39.110 1.00 78.88 342 LYS A C 1
ATOM 2702 O O . LYS A 1 342 ? 3.679 -41.416 39.862 1.00 78.88 342 LYS A O 1
ATOM 2707 N N . VAL A 1 343 ? 4.860 -41.047 37.987 1.00 73.69 343 VAL A N 1
ATOM 2708 C CA . VAL A 1 343 ? 4.938 -42.455 37.576 1.00 73.69 343 VAL A CA 1
ATOM 2709 C C . VAL A 1 343 ? 5.795 -43.253 38.560 1.00 73.69 343 VAL A C 1
ATOM 2711 O O . VAL A 1 343 ? 5.300 -44.258 39.061 1.00 73.69 343 VAL A O 1
ATOM 2714 N N . HIS A 1 344 ? 6.987 -42.777 38.943 1.00 62.66 344 HIS A N 1
ATOM 2715 C CA . HIS A 1 344 ? 7.888 -43.465 39.888 1.00 62.66 344 HIS A CA 1
ATOM 2716 C C . HIS A 1 344 ? 7.267 -43.681 41.280 1.00 62.66 344 HIS A C 1
ATOM 2718 O O . HIS A 1 344 ? 7.456 -44.738 41.890 1.00 62.66 344 HIS A O 1
ATOM 2724 N N . VAL A 1 345 ? 6.457 -42.728 41.756 1.00 61.94 345 VAL A N 1
ATOM 2725 C CA . VAL A 1 345 ? 5.682 -42.861 43.005 1.00 61.94 345 VAL A CA 1
ATOM 2726 C C . VAL A 1 345 ? 4.601 -43.949 42.898 1.00 61.94 345 VAL A C 1
ATOM 2728 O O . VAL A 1 345 ? 4.297 -44.618 43.883 1.00 61.94 345 VAL A O 1
ATOM 2731 N N . THR A 1 346 ? 4.036 -44.170 41.707 1.00 57.62 346 THR A N 1
ATOM 2732 C CA . THR A 1 346 ? 2.985 -45.181 41.470 1.00 57.62 346 THR A CA 1
ATOM 2733 C C . THR A 1 346 ? 3.509 -46.544 41.006 1.00 57.62 346 THR A C 1
ATOM 2735 O O . THR A 1 346 ? 2.800 -47.540 41.132 1.00 57.62 346 THR A O 1
ATOM 2738 N N . SER A 1 347 ? 4.743 -46.616 40.498 1.00 49.66 347 SER A N 1
ATOM 2739 C CA . SER A 1 347 ? 5.332 -47.813 39.890 1.00 49.66 347 SER A CA 1
ATOM 2740 C C . SER A 1 347 ? 6.316 -48.562 40.790 1.00 49.66 347 SER A C 1
ATOM 2742 O O . SER A 1 347 ? 7.072 -49.377 40.275 1.00 49.66 347 SER A O 1
ATOM 2744 N N . SER A 1 348 ? 6.328 -48.325 42.106 1.00 40.72 348 SER A N 1
ATOM 2745 C CA . SER A 1 348 ? 7.089 -49.152 43.056 1.00 40.72 348 SER A CA 1
ATOM 2746 C C . SER A 1 348 ? 6.297 -50.421 43.416 1.00 40.72 348 SER A C 1
ATOM 2748 O O . SER A 1 348 ? 5.333 -50.322 44.181 1.00 40.72 348 SER A O 1
ATOM 2750 N N . PRO A 1 349 ? 6.662 -51.626 42.926 1.00 41.00 349 PRO A N 1
ATOM 2751 C CA . PRO A 1 349 ? 6.119 -52.860 43.457 1.00 41.00 349 PRO A CA 1
ATOM 2752 C C . PRO A 1 349 ? 6.921 -53.226 44.708 1.00 41.00 349 PRO A C 1
ATOM 2754 O O . PRO A 1 349 ? 8.143 -53.353 44.695 1.00 41.00 349 PRO A O 1
ATOM 2757 N N . SER A 1 350 ? 6.211 -53.405 45.810 1.00 46.94 350 SER A N 1
ATOM 2758 C CA . SER A 1 350 ? 6.713 -54.023 47.030 1.00 46.94 350 SER A CA 1
ATOM 2759 C C . SER A 1 350 ? 7.410 -55.362 46.746 1.00 46.94 350 SER A C 1
ATOM 2761 O O . SER A 1 350 ? 6.736 -56.315 46.354 1.00 46.94 350 SER A O 1
ATOM 2763 N N . THR A 1 351 ? 8.717 -55.479 47.007 1.00 39.41 351 THR A N 1
ATOM 2764 C CA . THR A 1 351 ? 9.368 -56.745 47.404 1.00 39.41 351 THR A CA 1
ATOM 2765 C C . THR A 1 351 ? 10.622 -56.468 48.259 1.00 39.41 351 THR A C 1
ATOM 2767 O O . THR A 1 351 ? 11.675 -56.117 47.748 1.00 39.41 351 THR A O 1
ATOM 2770 N N . GLU A 1 352 ? 10.421 -56.583 49.576 1.00 42.34 352 GLU A N 1
ATOM 2771 C CA . GLU A 1 352 ? 11.270 -57.183 50.627 1.00 42.34 352 GLU A CA 1
ATOM 2772 C C . GLU A 1 352 ? 12.779 -56.842 50.816 1.00 42.34 352 GLU A C 1
ATOM 2774 O O . GLU A 1 352 ? 13.642 -57.227 50.037 1.00 42.34 352 GLU A O 1
ATOM 2779 N N . GLN A 1 353 ? 13.052 -56.308 52.026 1.00 41.00 353 GLN A N 1
ATOM 2780 C CA . GLN A 1 353 ? 14.004 -56.797 53.055 1.00 41.00 353 GLN A CA 1
ATOM 2781 C C . GLN A 1 353 ? 15.324 -56.029 53.336 1.00 41.00 353 GLN A C 1
ATOM 2783 O O . GLN A 1 353 ? 16.345 -56.233 52.696 1.00 41.00 353 GLN A O 1
ATOM 2788 N N . ASP A 1 354 ? 15.252 -55.236 54.421 1.00 38.34 354 ASP A N 1
ATOM 2789 C CA . ASP A 1 354 ? 16.159 -55.154 55.593 1.00 38.34 354 ASP A CA 1
ATOM 2790 C C . ASP A 1 354 ? 17.659 -54.832 55.386 1.00 38.34 354 ASP A C 1
ATOM 2792 O O . ASP A 1 354 ? 18.407 -55.641 54.859 1.00 38.34 354 ASP A O 1
ATOM 2796 N N . PHE A 1 355 ? 18.118 -53.664 55.868 1.00 35.62 355 PHE A N 1
ATOM 2797 C CA . PHE A 1 355 ? 19.103 -53.517 56.961 1.00 35.62 355 PHE A CA 1
ATOM 2798 C C . PHE A 1 355 ? 19.423 -52.028 57.251 1.00 35.62 355 PHE A C 1
ATOM 2800 O O . PHE A 1 355 ? 19.543 -51.186 56.368 1.00 35.62 355 PHE A O 1
ATOM 2807 N N . ARG A 1 356 ? 19.542 -51.741 58.553 1.00 43.22 356 ARG A N 1
ATOM 2808 C CA . ARG A 1 356 ? 19.815 -50.474 59.267 1.00 43.22 356 ARG A CA 1
ATOM 2809 C C . ARG A 1 356 ? 20.879 -49.544 58.651 1.00 43.22 356 ARG A C 1
ATOM 2811 O O . ARG A 1 356 ? 21.979 -50.012 58.401 1.00 43.22 356 ARG A O 1
ATOM 2818 N N . SER A 1 357 ? 20.654 -48.222 58.699 1.00 31.84 357 SER A N 1
ATOM 2819 C CA . SER A 1 357 ? 21.173 -47.312 59.752 1.00 31.84 357 SER A CA 1
ATOM 2820 C C . SER A 1 357 ? 21.023 -45.824 59.388 1.00 31.84 357 SER A C 1
ATOM 282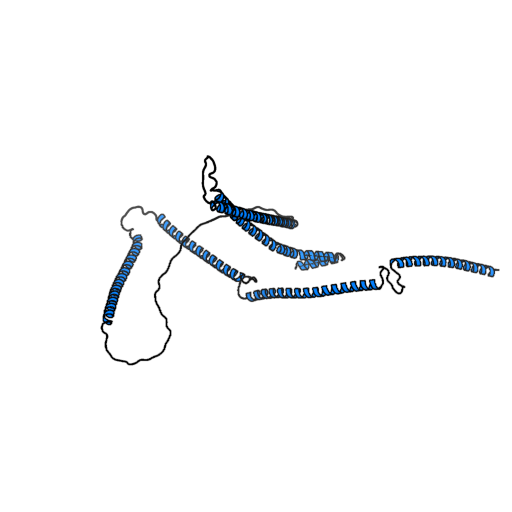2 O O . SER A 1 357 ? 21.411 -45.429 58.302 1.00 31.84 357 SER A O 1
ATOM 2824 N N . ALA A 1 358 ? 20.512 -45.053 60.354 1.00 40.62 358 ALA A N 1
ATOM 2825 C CA . ALA A 1 358 ? 20.822 -43.661 60.705 1.00 40.62 358 ALA A CA 1
ATOM 2826 C C . ALA A 1 358 ? 21.099 -42.600 59.612 1.00 40.62 358 ALA A C 1
ATOM 2828 O O . ALA A 1 358 ? 22.103 -42.643 58.915 1.00 40.62 358 ALA A O 1
ATOM 2829 N N . GLU A 1 359 ? 20.270 -41.555 59.716 1.00 42.16 359 GLU A N 1
ATOM 2830 C CA . GLU A 1 359 ? 20.489 -40.145 59.363 1.00 42.16 359 GLU A CA 1
ATOM 2831 C C . GLU A 1 359 ? 20.243 -39.682 57.917 1.00 42.16 359 GLU A C 1
ATOM 2833 O O . GLU A 1 359 ? 20.774 -40.198 56.945 1.00 42.16 359 GLU A O 1
ATOM 2838 N N . GLU A 1 360 ? 19.426 -38.622 57.875 1.00 42.81 360 GLU A N 1
ATOM 2839 C CA . GLU A 1 360 ? 19.109 -37.708 56.777 1.00 42.81 360 GLU A CA 1
ATOM 2840 C C . GLU A 1 360 ? 18.256 -38.212 55.602 1.00 42.81 360 GLU A C 1
ATOM 2842 O O . GLU A 1 360 ? 18.678 -39.016 54.780 1.00 42.81 360 GLU A O 1
ATOM 2847 N N . ARG A 1 361 ? 17.050 -37.622 55.505 1.00 41.75 361 ARG A N 1
ATOM 2848 C CA . ARG A 1 361 ? 16.442 -37.021 54.295 1.00 41.75 361 ARG A CA 1
ATOM 2849 C C . ARG A 1 361 ? 14.924 -37.226 54.281 1.00 41.75 361 ARG A C 1
ATOM 2851 O O . ARG A 1 361 ? 14.371 -38.062 53.576 1.00 41.75 361 ARG A O 1
ATOM 2858 N N . GLY A 1 362 ? 14.235 -36.413 55.078 1.00 41.12 362 GLY A N 1
ATOM 2859 C CA . GLY A 1 362 ? 12.789 -36.203 54.995 1.00 41.12 362 GLY A CA 1
ATOM 2860 C C . GLY A 1 362 ? 12.415 -35.121 53.976 1.00 41.12 362 GLY A C 1
ATOM 2861 O O . GLY A 1 362 ? 11.633 -34.243 54.316 1.00 41.12 362 GLY A O 1
ATOM 2862 N N . GLU A 1 363 ? 12.992 -35.145 52.769 1.00 44.44 363 GLU A N 1
ATOM 2863 C CA . GLU A 1 363 ? 12.782 -34.103 51.737 1.00 44.44 363 GLU A CA 1
ATOM 2864 C C . GLU A 1 363 ? 12.044 -34.589 50.475 1.00 44.44 363 GLU A C 1
ATOM 2866 O O . GLU A 1 363 ? 11.580 -33.772 49.689 1.00 44.44 363 GLU A O 1
ATOM 2871 N N . ASP A 1 364 ? 11.842 -35.897 50.297 1.00 52.66 364 ASP A N 1
ATOM 2872 C CA . ASP A 1 364 ? 11.415 -36.477 49.006 1.00 52.66 364 ASP A CA 1
ATOM 2873 C C . ASP A 1 364 ? 9.905 -36.333 48.698 1.00 52.66 364 ASP A C 1
ATOM 2875 O O . ASP A 1 364 ? 9.430 -36.645 47.612 1.00 52.66 364 ASP A O 1
ATOM 2879 N N . LYS A 1 365 ? 9.106 -35.851 49.662 1.00 55.53 365 LYS A N 1
ATOM 2880 C CA . LYS A 1 365 ? 7.656 -35.634 49.470 1.00 55.53 365 LYS A CA 1
ATOM 2881 C C . LYS A 1 365 ? 7.297 -34.239 48.959 1.00 55.53 365 LYS A C 1
ATOM 2883 O O . LYS A 1 365 ? 6.200 -34.075 48.436 1.00 55.53 365 LYS A O 1
ATOM 2888 N N . HIS A 1 366 ? 8.187 -33.257 49.104 1.00 58.19 366 HIS A N 1
ATOM 2889 C CA . HIS A 1 366 ? 7.925 -31.874 48.687 1.00 58.19 366 HIS A CA 1
ATOM 2890 C C . HIS A 1 366 ? 8.432 -31.553 47.277 1.00 58.19 366 HIS A C 1
ATOM 2892 O O . HIS A 1 366 ? 7.968 -30.591 46.675 1.00 58.19 366 HIS A O 1
ATOM 2898 N N . GLU A 1 367 ? 9.342 -32.350 46.718 1.00 66.25 367 GLU A N 1
ATOM 2899 C CA . GLU A 1 367 ? 9.893 -32.135 45.375 1.00 66.25 367 GLU A CA 1
ATOM 2900 C C . GLU A 1 367 ? 8.834 -32.111 44.246 1.00 66.25 367 GLU A C 1
ATOM 2902 O O . GLU A 1 367 ? 8.868 -31.172 43.444 1.00 66.25 367 GLU A O 1
ATOM 2907 N N . PRO A 1 368 ? 7.827 -33.017 44.199 1.00 70.50 368 PRO A N 1
ATOM 2908 C CA . PRO A 1 368 ? 6.767 -32.930 43.190 1.00 70.50 368 PRO A CA 1
ATOM 2909 C C . PRO A 1 368 ? 5.849 -31.710 43.388 1.00 70.50 368 PRO A C 1
ATOM 2911 O O . PRO A 1 368 ? 5.474 -31.072 42.409 1.00 70.50 368 PRO A O 1
ATOM 2914 N N . GLU A 1 369 ? 5.547 -31.319 44.634 1.00 76.88 369 GLU A N 1
ATOM 2915 C CA . GLU A 1 369 ? 4.734 -30.123 44.931 1.00 76.88 369 GLU A CA 1
ATOM 2916 C C . GLU A 1 369 ? 5.459 -28.815 44.566 1.00 76.88 369 GLU A C 1
ATOM 2918 O O . GLU A 1 369 ? 4.843 -27.851 44.096 1.00 76.88 369 GLU A O 1
ATOM 2923 N N . LEU A 1 370 ? 6.780 -28.765 44.764 1.00 85.06 370 LEU A N 1
ATOM 2924 C CA . LEU A 1 370 ? 7.612 -27.626 44.380 1.00 85.06 370 LEU A CA 1
ATOM 2925 C C . LEU A 1 370 ? 7.704 -27.499 42.858 1.00 85.06 370 LEU A C 1
ATOM 2927 O O . LEU A 1 370 ? 7.555 -26.392 42.338 1.00 85.06 370 LEU A O 1
ATOM 2931 N N . LEU A 1 371 ? 7.883 -28.612 42.141 1.00 87.50 371 LEU A N 1
ATOM 2932 C CA . LEU A 1 371 ? 7.866 -28.638 40.677 1.00 87.50 371 LEU A CA 1
ATOM 2933 C C . LEU A 1 371 ? 6.499 -28.225 40.121 1.00 87.50 371 LEU A C 1
ATOM 2935 O O . LEU A 1 371 ? 6.449 -27.397 39.213 1.00 87.50 371 LEU A O 1
ATOM 2939 N N . ASP A 1 372 ? 5.398 -28.699 40.709 1.00 87.69 372 ASP A N 1
ATOM 2940 C CA . ASP A 1 372 ? 4.038 -28.275 40.353 1.00 87.69 372 ASP A CA 1
ATOM 2941 C C . ASP A 1 372 ? 3.832 -26.764 40.566 1.00 87.69 372 ASP A C 1
ATOM 2943 O O . ASP A 1 372 ? 3.232 -26.074 39.732 1.00 87.69 372 ASP A O 1
ATOM 2947 N N . THR A 1 373 ? 4.384 -26.216 41.653 1.00 89.94 373 THR A N 1
ATOM 2948 C CA . THR A 1 373 ? 4.336 -24.777 41.950 1.00 89.94 373 THR A CA 1
ATOM 2949 C C . THR A 1 373 ? 5.160 -23.964 40.946 1.00 89.94 373 THR A C 1
ATOM 2951 O O . THR A 1 373 ? 4.693 -22.937 40.447 1.00 89.94 373 THR A O 1
ATOM 2954 N N . VAL A 1 374 ? 6.375 -24.414 40.618 1.00 90.31 374 VAL A N 1
ATOM 2955 C CA . VAL A 1 374 ? 7.258 -23.776 39.626 1.00 90.31 374 VAL A CA 1
ATOM 2956 C C . VAL A 1 374 ? 6.624 -23.813 38.237 1.00 90.31 374 VAL A C 1
ATOM 2958 O O . VAL A 1 374 ? 6.553 -22.785 37.566 1.00 90.31 374 VAL A O 1
ATOM 2961 N N . ASN A 1 375 ? 6.069 -24.956 37.846 1.00 92.56 375 ASN A N 1
ATOM 2962 C CA . ASN A 1 375 ? 5.365 -25.143 36.585 1.00 92.56 375 ASN A CA 1
ATOM 2963 C C . ASN A 1 375 ? 4.125 -24.240 36.478 1.00 92.56 375 ASN A C 1
ATOM 2965 O O . ASN A 1 375 ? 3.916 -23.571 35.466 1.00 92.56 375 ASN A O 1
ATOM 2969 N N . SER A 1 376 ? 3.342 -24.129 37.555 1.00 92.19 376 SER A N 1
ATOM 2970 C CA . SER A 1 376 ? 2.195 -23.213 37.617 1.00 92.19 376 SER A CA 1
ATOM 2971 C C . SER A 1 376 ? 2.621 -21.749 37.458 1.00 92.19 376 SER A C 1
ATOM 2973 O O . SER A 1 376 ? 1.985 -20.995 36.720 1.00 92.19 376 SER A O 1
ATOM 2975 N N . ARG A 1 377 ? 3.735 -21.343 38.085 1.00 92.81 377 ARG A N 1
ATOM 2976 C CA . ARG A 1 377 ? 4.308 -19.994 37.924 1.00 92.81 377 ARG A CA 1
ATOM 2977 C C . ARG A 1 377 ? 4.827 -19.745 36.511 1.00 92.81 377 ARG A C 1
ATOM 2979 O O . ARG A 1 377 ? 4.613 -18.663 35.979 1.00 92.81 377 ARG A O 1
ATOM 2986 N N . MET A 1 378 ? 5.462 -20.730 35.882 1.00 93.06 378 MET A N 1
ATOM 2987 C CA . MET A 1 378 ? 5.934 -20.616 34.501 1.00 93.06 378 MET A CA 1
ATOM 2988 C C . MET A 1 378 ? 4.777 -20.528 33.502 1.00 93.06 378 MET A C 1
ATOM 2990 O O . MET A 1 378 ? 4.835 -19.720 32.579 1.00 93.06 378 MET A O 1
ATOM 2994 N N . LYS A 1 379 ? 3.689 -21.279 33.718 1.00 93.38 379 LYS A N 1
ATOM 2995 C CA . LYS A 1 379 ? 2.446 -21.174 32.933 1.00 93.38 379 LYS A CA 1
ATOM 2996 C C . LYS A 1 379 ? 1.779 -19.805 33.096 1.00 93.38 379 LYS A C 1
ATOM 2998 O O . LYS A 1 379 ? 1.329 -19.225 32.109 1.00 93.38 379 LYS A O 1
ATOM 3003 N N . ALA A 1 380 ? 1.760 -19.255 34.312 1.00 92.81 380 ALA A N 1
ATOM 3004 C CA . ALA A 1 380 ? 1.284 -17.893 34.556 1.00 92.81 380 ALA A CA 1
ATOM 3005 C C . ALA A 1 380 ? 2.164 -16.845 33.851 1.00 92.81 380 ALA A C 1
ATOM 3007 O O . ALA A 1 380 ? 1.639 -15.982 33.150 1.00 92.81 380 ALA A O 1
ATOM 3008 N N . PHE A 1 381 ? 3.489 -16.975 33.957 1.00 93.44 381 PHE A N 1
ATOM 3009 C CA . PHE A 1 381 ? 4.445 -16.097 33.282 1.00 93.44 381 PHE A CA 1
ATOM 3010 C C . PHE A 1 381 ? 4.304 -16.147 31.757 1.00 93.44 381 PHE A C 1
ATOM 3012 O O . PHE A 1 381 ? 4.289 -15.110 31.103 1.00 93.44 381 PHE A O 1
ATOM 3019 N N . ARG A 1 382 ? 4.122 -17.341 31.180 1.00 94.69 382 ARG A N 1
ATOM 3020 C CA . ARG A 1 382 ? 3.830 -17.508 29.751 1.00 94.69 382 ARG A CA 1
ATOM 3021 C C . ARG A 1 382 ? 2.586 -16.718 29.341 1.00 94.69 382 ARG A C 1
ATOM 3023 O O . ARG A 1 382 ? 2.616 -16.028 28.329 1.00 94.69 382 ARG A O 1
ATOM 3030 N N . LYS A 1 383 ? 1.503 -16.800 30.120 1.00 94.00 383 LYS A N 1
ATOM 3031 C CA . LYS A 1 383 ? 0.257 -16.074 29.833 1.00 94.00 383 LYS A CA 1
ATOM 3032 C C . LYS A 1 383 ? 0.453 -14.554 29.893 1.00 94.00 383 LYS A C 1
ATOM 3034 O O . LYS A 1 383 ? -0.071 -13.830 29.049 1.00 94.00 383 LYS A O 1
ATOM 3039 N N . GLU A 1 384 ? 1.218 -14.069 30.867 1.00 94.31 384 GLU A N 1
ATOM 3040 C CA . GLU A 1 384 ? 1.567 -12.650 30.982 1.00 94.31 384 GLU A CA 1
ATOM 3041 C C . GLU A 1 384 ? 2.431 -12.180 29.801 1.00 94.31 384 GLU A C 1
ATOM 3043 O O . GLU A 1 384 ? 2.154 -11.138 29.210 1.00 94.31 384 GLU A O 1
ATOM 3048 N N . LEU A 1 385 ? 3.413 -12.988 29.393 1.00 93.56 385 LEU A N 1
ATOM 3049 C CA . LEU A 1 385 ? 4.269 -12.721 28.238 1.00 93.56 385 LEU A CA 1
ATOM 3050 C C . LEU A 1 385 ? 3.479 -12.708 26.921 1.00 93.56 385 LEU A C 1
ATOM 3052 O O . LEU A 1 385 ? 3.720 -11.852 26.074 1.00 93.56 385 LEU A O 1
ATOM 3056 N N . GLN A 1 386 ? 2.497 -13.597 26.775 1.00 93.50 386 GLN A N 1
ATOM 3057 C CA . GLN A 1 386 ? 1.585 -13.613 25.633 1.00 93.50 386 GLN A CA 1
ATOM 3058 C C . GLN A 1 386 ? 0.708 -12.352 25.600 1.00 93.50 386 GLN A C 1
ATOM 3060 O O . GLN A 1 386 ? 0.607 -11.693 24.570 1.00 93.50 386 GLN A O 1
ATOM 3065 N N . THR A 1 387 ? 0.172 -11.940 26.753 1.00 92.62 387 THR A N 1
ATOM 3066 C CA . THR A 1 387 ? -0.586 -10.681 26.884 1.00 92.62 387 THR A CA 1
ATOM 3067 C C . THR A 1 387 ? 0.293 -9.461 26.567 1.00 92.62 387 THR A C 1
ATOM 3069 O O . THR A 1 387 ? -0.168 -8.469 26.004 1.00 92.62 387 THR A O 1
ATOM 3072 N N . PHE A 1 388 ? 1.577 -9.505 26.932 1.00 93.06 388 PHE A N 1
ATOM 3073 C CA . PHE A 1 388 ? 2.550 -8.471 26.587 1.00 93.06 388 PHE A CA 1
ATOM 3074 C C . PHE A 1 388 ? 2.820 -8.414 25.077 1.00 93.06 388 PHE A C 1
ATOM 3076 O O . PHE A 1 388 ? 2.795 -7.326 24.505 1.00 93.06 388 PHE A O 1
ATOM 3083 N N . LEU A 1 389 ? 3.026 -9.564 24.428 1.00 92.06 389 LEU A N 1
ATOM 3084 C CA . LEU A 1 389 ? 3.203 -9.669 22.975 1.00 92.06 389 LEU A CA 1
ATOM 3085 C C . LEU A 1 389 ? 1.991 -9.120 22.217 1.00 92.06 389 LEU A C 1
ATOM 3087 O O . LEU A 1 389 ? 2.167 -8.298 21.322 1.00 92.06 389 LEU A O 1
ATOM 3091 N N . GLU A 1 390 ? 0.775 -9.464 22.644 1.00 91.62 390 GLU A N 1
ATOM 3092 C CA . GLU A 1 390 ? -0.463 -8.914 22.078 1.00 91.62 390 GLU A CA 1
ATOM 3093 C C . GLU A 1 390 ? -0.502 -7.383 22.179 1.00 91.62 390 GLU A C 1
ATOM 3095 O O . GLU A 1 390 ? -0.824 -6.704 21.205 1.00 91.62 390 GLU A O 1
ATOM 3100 N N . LYS A 1 391 ? -0.119 -6.808 23.326 1.00 89.25 391 LYS A N 1
ATOM 3101 C CA . LYS A 1 391 ? -0.055 -5.346 23.504 1.00 89.25 391 LYS A CA 1
ATOM 3102 C C . LYS A 1 391 ? 0.996 -4.692 22.607 1.00 89.25 391 LYS A C 1
ATOM 3104 O O . LYS A 1 391 ? 0.735 -3.630 22.045 1.00 89.25 391 LYS A O 1
ATOM 3109 N N . VAL A 1 392 ? 2.173 -5.301 22.471 1.00 87.81 392 VAL A N 1
ATOM 3110 C CA . VAL A 1 392 ? 3.246 -4.807 21.592 1.00 87.81 392 VAL A CA 1
ATOM 3111 C C . VAL A 1 392 ? 2.820 -4.865 20.123 1.00 87.81 392 VAL A C 1
ATOM 3113 O O . VAL A 1 392 ? 3.106 -3.928 19.377 1.00 87.81 392 VAL A O 1
ATOM 3116 N N . ASP A 1 393 ? 2.080 -5.898 19.725 1.00 86.38 393 ASP A N 1
ATOM 3117 C CA . ASP A 1 393 ? 1.536 -6.038 18.373 1.00 86.38 393 ASP A CA 1
ATOM 3118 C C . ASP A 1 393 ? 0.467 -4.990 18.067 1.00 86.38 393 ASP A C 1
ATOM 3120 O O . ASP A 1 393 ? 0.557 -4.328 17.036 1.00 86.38 393 ASP A O 1
ATOM 3124 N N . HIS A 1 394 ? -0.456 -4.729 18.997 1.00 84.00 394 HIS A N 1
ATOM 3125 C CA . HIS A 1 394 ? -1.435 -3.646 18.846 1.00 84.00 394 HIS A CA 1
ATOM 3126 C C . HIS A 1 394 ? -0.759 -2.274 18.715 1.00 84.00 394 HIS A C 1
ATOM 3128 O O . HIS A 1 394 ? -1.171 -1.450 17.901 1.00 84.00 394 HIS A O 1
ATOM 3134 N N . ILE A 1 395 ? 0.307 -2.015 19.481 1.00 80.88 395 ILE A N 1
ATOM 3135 C CA . ILE A 1 395 ? 1.091 -0.778 19.345 1.00 80.88 395 ILE A CA 1
ATOM 3136 C C . ILE A 1 395 ? 1.748 -0.726 17.957 1.00 80.88 395 ILE A C 1
ATOM 3138 O O . ILE A 1 395 ? 1.663 0.296 17.277 1.00 80.88 395 ILE A O 1
ATOM 3142 N N . GLY A 1 396 ? 2.351 -1.828 17.506 1.00 73.31 396 GLY A N 1
ATOM 3143 C CA . GLY A 1 396 ? 2.958 -1.942 16.179 1.00 73.31 396 GLY A CA 1
ATOM 3144 C C . GLY A 1 396 ? 1.972 -1.701 15.031 1.00 73.31 396 GLY A C 1
ATOM 3145 O O . GLY A 1 396 ? 2.309 -0.991 14.086 1.00 73.31 396 GLY A O 1
ATOM 3146 N N . GLU A 1 397 ? 0.748 -2.223 15.127 1.00 75.69 397 GLU A N 1
ATOM 3147 C CA . GLU A 1 397 ? -0.323 -2.027 14.141 1.00 75.69 397 GLU A CA 1
ATOM 3148 C C . GLU A 1 397 ? -0.814 -0.580 14.091 1.00 75.69 397 GLU A C 1
ATOM 3150 O O . GLU A 1 397 ? -0.972 -0.018 13.007 1.00 75.69 397 GLU A O 1
ATOM 3155 N N . VAL A 1 398 ? -0.985 0.061 15.251 1.00 68.19 398 VAL A N 1
ATOM 3156 C CA . VAL A 1 398 ? -1.336 1.485 15.329 1.00 68.19 398 VAL A CA 1
ATOM 3157 C C . VAL A 1 398 ? -0.244 2.323 14.658 1.00 68.19 398 VAL A C 1
ATOM 3159 O O . VAL A 1 398 ? -0.540 3.133 13.781 1.00 68.19 398 VAL A O 1
ATOM 3162 N N . PHE A 1 399 ? 1.033 2.089 14.966 1.00 65.00 399 PHE A N 1
ATOM 3163 C CA . PHE A 1 399 ? 2.128 2.793 14.291 1.00 65.00 399 PHE A CA 1
ATOM 3164 C C . PHE A 1 399 ? 2.174 2.505 12.781 1.00 65.00 399 PHE A C 1
ATOM 3166 O O . PHE A 1 399 ? 2.344 3.437 11.993 1.00 65.00 399 PHE A O 1
ATOM 3173 N N . ALA A 1 400 ? 1.966 1.257 12.357 1.00 63.12 400 ALA A N 1
ATOM 3174 C CA . ALA A 1 400 ? 1.936 0.871 10.947 1.00 63.12 400 ALA A CA 1
ATOM 3175 C C . ALA A 1 400 ? 0.751 1.475 10.175 1.00 63.12 400 ALA A C 1
ATOM 3177 O O . ALA A 1 400 ? 0.872 1.711 8.975 1.00 63.12 400 ALA A O 1
ATOM 3178 N N . PHE A 1 401 ? -0.369 1.762 10.844 1.00 64.31 401 PHE A N 1
ATOM 3179 C CA . PHE A 1 401 ? -1.535 2.422 10.257 1.00 64.31 401 PHE A CA 1
ATOM 3180 C C . PHE A 1 401 ? -1.362 3.947 10.169 1.00 64.31 401 PHE A C 1
ATOM 3182 O O . PHE A 1 401 ? -1.684 4.562 9.151 1.00 64.31 401 PHE A O 1
ATOM 3189 N N . PHE A 1 402 ? -0.803 4.574 11.208 1.00 64.44 402 PHE A N 1
ATOM 3190 C CA . PHE A 1 402 ? -0.610 6.027 11.254 1.00 64.44 402 PHE A CA 1
ATOM 3191 C C . PHE A 1 402 ? 0.572 6.513 10.404 1.00 64.44 402 PHE A C 1
ATOM 3193 O O . PHE A 1 402 ? 0.508 7.610 9.850 1.00 64.44 402 PHE A O 1
ATOM 3200 N N . PHE A 1 403 ? 1.631 5.714 10.249 1.00 66.56 403 PHE A N 1
ATOM 3201 C CA . PHE A 1 403 ? 2.820 6.088 9.477 1.00 66.56 403 PHE A CA 1
ATOM 3202 C C . PHE A 1 403 ? 2.552 6.378 7.982 1.00 66.56 403 PHE A C 1
ATOM 3204 O O . PHE A 1 403 ? 2.962 7.441 7.513 1.00 66.56 403 PHE A O 1
ATOM 3211 N N . PRO A 1 404 ? 1.845 5.527 7.208 1.00 63.91 404 PRO A N 1
ATOM 3212 C CA . PRO A 1 404 ? 1.512 5.824 5.815 1.00 63.91 404 PRO A CA 1
ATOM 3213 C C . PRO A 1 404 ? 0.516 6.978 5.691 1.00 63.91 404 PRO A C 1
ATOM 3215 O O . PRO A 1 404 ? 0.608 7.743 4.735 1.00 63.91 404 PRO A O 1
ATOM 3218 N N . LEU A 1 405 ? -0.384 7.157 6.663 1.00 66.06 405 LEU A N 1
ATOM 3219 C CA . LEU A 1 405 ? -1.308 8.290 6.695 1.00 66.06 405 LEU A CA 1
ATOM 3220 C C . LEU A 1 405 ? -0.546 9.610 6.902 1.00 66.06 405 LEU A C 1
ATOM 3222 O O . LEU A 1 405 ? -0.749 10.572 6.167 1.00 66.06 405 LEU A O 1
ATOM 3226 N N . PHE A 1 406 ? 0.396 9.631 7.846 1.00 68.62 406 PHE A N 1
ATOM 3227 C CA . PHE A 1 406 ? 1.297 10.757 8.083 1.00 68.62 406 PHE A CA 1
ATOM 3228 C C . PHE A 1 406 ? 2.166 11.057 6.857 1.00 68.62 406 PHE A C 1
ATOM 3230 O O . PHE A 1 406 ? 2.286 12.213 6.454 1.00 68.62 406 PHE A O 1
ATOM 3237 N N . LEU A 1 407 ? 2.725 10.024 6.220 1.00 63.84 407 LEU A N 1
ATOM 3238 C CA . LEU A 1 407 ? 3.530 10.172 5.011 1.00 63.84 407 LEU A CA 1
ATOM 3239 C C . LEU A 1 407 ? 2.686 10.696 3.839 1.00 63.84 407 LEU A C 1
ATOM 3241 O O . LEU A 1 407 ? 3.142 11.570 3.111 1.00 63.84 407 LEU A O 1
ATOM 3245 N N . PHE A 1 408 ? 1.445 10.227 3.689 1.00 71.25 408 PHE A N 1
ATOM 3246 C CA . PHE A 1 408 ? 0.491 10.713 2.691 1.00 71.25 408 PHE A CA 1
ATOM 3247 C C . PHE A 1 408 ? 0.161 12.196 2.899 1.00 71.25 408 PHE A C 1
ATOM 3249 O O . PHE A 1 408 ? 0.282 12.983 1.960 1.00 71.25 408 PHE A O 1
ATOM 3256 N N . PHE A 1 409 ? -0.158 12.606 4.131 1.00 67.88 409 PHE A N 1
ATOM 3257 C CA . PHE A 1 409 ? -0.381 14.017 4.457 1.00 67.88 409 PHE A CA 1
ATOM 3258 C C . PHE A 1 409 ? 0.875 14.866 4.228 1.00 67.88 409 PHE A C 1
ATOM 3260 O O . PHE A 1 409 ? 0.783 15.945 3.645 1.00 67.88 409 PHE A O 1
ATOM 3267 N N . ALA A 1 410 ? 2.058 14.374 4.607 1.00 60.88 410 ALA A N 1
ATOM 3268 C CA . ALA A 1 410 ? 3.319 15.060 4.351 1.00 60.88 410 ALA A CA 1
ATOM 3269 C C . ALA A 1 410 ? 3.569 15.228 2.842 1.00 60.88 410 ALA A C 1
ATOM 3271 O O . ALA A 1 410 ? 3.799 16.346 2.383 1.00 60.88 410 ALA A O 1
ATOM 3272 N N . PHE A 1 411 ? 3.450 14.163 2.042 1.00 63.38 411 PHE A N 1
ATOM 3273 C CA . PHE A 1 411 ? 3.594 14.235 0.584 1.00 63.38 411 PHE A CA 1
ATOM 3274 C C . PHE A 1 411 ? 2.576 15.183 -0.051 1.00 63.38 411 PHE A C 1
ATOM 3276 O O . PHE A 1 411 ? 2.953 15.957 -0.929 1.00 63.38 411 PHE A O 1
ATOM 3283 N N . GLN A 1 412 ? 1.332 15.197 0.429 1.00 70.31 412 GLN A N 1
ATOM 3284 C CA . GLN A 1 412 ? 0.304 16.119 -0.045 1.00 70.31 412 GLN A CA 1
ATOM 3285 C C . GLN A 1 412 ? 0.653 17.585 0.260 1.00 70.31 412 GLN A C 1
ATOM 3287 O O . GLN A 1 412 ? 0.435 18.451 -0.588 1.00 70.31 412 GLN A O 1
ATOM 3292 N N . MET A 1 413 ? 1.264 17.877 1.415 1.00 67.19 413 MET A N 1
ATOM 3293 C CA . MET A 1 413 ? 1.753 19.228 1.725 1.00 67.19 413 MET A CA 1
ATOM 3294 C C . MET A 1 413 ? 2.985 19.631 0.899 1.00 67.19 413 MET A C 1
ATOM 3296 O O . MET A 1 413 ? 3.143 20.807 0.570 1.00 67.19 413 MET A O 1
ATOM 3300 N N . PHE A 1 414 ? 3.857 18.684 0.538 1.00 66.94 414 PHE A N 1
ATOM 3301 C CA . PHE A 1 414 ? 5.072 18.962 -0.240 1.00 66.94 414 PHE A CA 1
ATOM 3302 C C . PHE A 1 414 ? 4.862 18.939 -1.758 1.00 66.94 414 PHE A C 1
ATOM 3304 O O . PHE A 1 414 ? 5.691 19.471 -2.496 1.00 66.94 414 PHE A O 1
ATOM 3311 N N . GLN A 1 415 ? 3.748 18.392 -2.241 1.00 70.81 415 GLN A N 1
ATOM 3312 C CA . GLN A 1 415 ? 3.382 18.346 -3.656 1.00 70.81 415 GLN A CA 1
ATOM 3313 C C . GLN A 1 415 ? 3.467 19.706 -4.384 1.00 70.81 415 GLN A C 1
ATOM 3315 O O . GLN A 1 415 ? 4.064 19.739 -5.463 1.00 70.81 415 GLN A O 1
ATOM 3320 N N . PRO A 1 416 ? 2.990 20.844 -3.831 1.00 70.19 416 PRO A N 1
ATOM 3321 C CA . PRO A 1 416 ? 3.217 22.159 -4.441 1.00 70.19 416 PRO A CA 1
ATOM 3322 C C . PRO A 1 416 ? 4.694 22.544 -4.538 1.00 70.19 416 PRO A C 1
ATOM 3324 O O . PRO A 1 416 ? 5.131 23.087 -5.549 1.00 70.19 416 PRO A O 1
ATOM 3327 N N . ILE A 1 417 ? 5.479 22.248 -3.505 1.00 72.25 417 ILE A N 1
ATOM 3328 C CA . ILE A 1 417 ? 6.897 22.617 -3.436 1.00 72.25 417 ILE A CA 1
ATOM 3329 C C . ILE A 1 417 ? 7.704 21.792 -4.444 1.00 72.25 417 ILE A C 1
ATOM 3331 O O . ILE A 1 417 ? 8.538 22.335 -5.165 1.00 72.25 417 ILE A O 1
ATOM 3335 N N . ILE A 1 418 ? 7.414 20.496 -4.559 1.00 72.56 418 ILE A N 1
ATOM 3336 C CA . ILE A 1 418 ? 8.032 19.605 -5.545 1.00 72.56 418 ILE A CA 1
ATOM 3337 C C . ILE A 1 418 ? 7.657 20.039 -6.968 1.00 72.56 418 ILE A C 1
ATOM 3339 O O . ILE A 1 418 ? 8.531 20.092 -7.833 1.00 72.56 418 ILE A O 1
ATOM 3343 N N . LEU A 1 419 ? 6.394 20.415 -7.212 1.00 72.94 419 LEU A N 1
ATOM 3344 C CA . LEU A 1 419 ? 5.951 20.938 -8.508 1.00 72.94 419 LEU A CA 1
ATOM 3345 C C . LEU A 1 419 ? 6.676 22.246 -8.861 1.00 72.94 419 LEU A C 1
ATOM 3347 O O . LEU A 1 419 ? 7.147 22.398 -9.985 1.00 72.94 419 LEU A O 1
ATOM 3351 N N . LEU A 1 420 ? 6.822 23.163 -7.900 1.00 72.19 420 LEU A N 1
ATOM 3352 C CA . LEU A 1 420 ? 7.567 24.410 -8.068 1.00 72.19 420 LEU A CA 1
ATOM 3353 C C . LEU A 1 420 ? 9.037 24.139 -8.417 1.00 72.19 420 LEU A C 1
ATOM 3355 O O . LEU A 1 420 ? 9.564 24.743 -9.348 1.00 72.19 420 LEU A O 1
ATOM 3359 N N . ILE A 1 421 ? 9.694 23.218 -7.707 1.00 73.19 421 ILE A N 1
ATOM 3360 C CA . ILE A 1 421 ? 11.085 22.835 -7.978 1.00 73.19 421 ILE A CA 1
ATOM 3361 C C . ILE A 1 421 ? 11.203 22.209 -9.371 1.00 73.19 421 ILE A C 1
ATOM 3363 O O . ILE A 1 421 ? 12.099 22.580 -10.122 1.00 73.19 421 ILE A O 1
ATOM 3367 N N . LEU A 1 422 ? 10.283 21.321 -9.759 1.00 70.88 422 LEU A N 1
ATOM 3368 C CA . LEU A 1 422 ? 10.271 20.707 -11.089 1.00 70.88 422 LEU A CA 1
ATOM 3369 C C . LEU A 1 422 ? 10.092 21.760 -12.193 1.00 70.88 422 LEU A C 1
ATOM 3371 O O . LEU A 1 422 ? 10.791 21.719 -13.201 1.00 70.88 422 LEU A O 1
ATOM 3375 N N . ILE A 1 423 ? 9.204 22.734 -11.986 1.00 72.19 423 ILE A N 1
ATOM 3376 C CA . ILE A 1 423 ? 9.005 23.872 -12.891 1.00 72.19 423 ILE A CA 1
ATOM 3377 C C . ILE A 1 423 ? 10.295 24.699 -12.988 1.00 72.19 423 ILE A C 1
ATOM 3379 O O . ILE A 1 423 ? 10.764 24.977 -14.088 1.00 72.19 423 ILE A O 1
ATOM 3383 N N . LEU A 1 424 ? 10.912 25.052 -11.859 1.00 67.75 424 LEU A N 1
ATOM 3384 C CA . LEU A 1 424 ? 12.168 25.807 -11.841 1.00 67.75 424 LEU A CA 1
ATOM 3385 C C . LEU A 1 424 ? 13.302 25.052 -12.550 1.00 67.75 424 LEU A C 1
ATOM 3387 O O . LEU A 1 424 ? 14.043 25.662 -13.315 1.00 67.75 424 LEU A O 1
ATOM 3391 N N . VAL A 1 425 ? 13.394 23.732 -12.363 1.00 73.06 425 VAL A N 1
ATOM 3392 C CA . VAL A 1 425 ? 14.390 22.872 -13.016 1.00 73.06 425 VAL A CA 1
ATOM 3393 C C . VAL A 1 425 ? 14.131 22.760 -14.523 1.00 73.06 425 VAL A C 1
ATOM 3395 O O . VAL A 1 425 ? 15.064 22.916 -15.312 1.00 73.06 425 VAL A O 1
ATOM 3398 N N . LEU A 1 426 ? 12.880 22.569 -14.954 1.00 68.38 426 LEU A N 1
ATOM 3399 C CA . LEU A 1 426 ? 12.508 22.488 -16.374 1.00 68.38 426 LEU A CA 1
ATOM 3400 C C . LEU A 1 426 ? 12.733 23.807 -17.125 1.00 68.38 426 LEU A C 1
ATOM 3402 O O . LEU A 1 426 ? 13.047 23.792 -18.314 1.00 68.38 426 LEU A O 1
ATOM 3406 N N . PHE A 1 427 ? 12.625 24.942 -16.433 1.00 67.75 427 PHE A N 1
ATOM 3407 C CA . PHE A 1 427 ? 12.831 26.276 -17.001 1.00 67.75 427 PHE A CA 1
ATOM 3408 C C . PHE A 1 427 ? 14.179 26.908 -16.621 1.00 67.75 427 PHE A C 1
ATOM 3410 O O . PHE A 1 427 ? 14.361 28.109 -16.814 1.00 67.75 427 PHE A O 1
ATOM 3417 N N . SER A 1 428 ? 15.156 26.114 -16.163 1.00 64.12 428 SER A N 1
ATOM 3418 C CA . SER A 1 428 ? 16.517 26.577 -15.817 1.00 64.12 428 SER A CA 1
ATOM 3419 C C . SER A 1 428 ? 17.256 27.269 -16.973 1.00 64.12 428 SER A C 1
ATOM 3421 O O . SER A 1 428 ? 18.224 27.992 -16.753 1.00 64.12 428 SER A O 1
ATOM 3423 N N . SER A 1 429 ? 16.822 27.038 -18.214 1.00 65.06 429 SER A N 1
ATOM 3424 C CA . SER A 1 429 ? 17.350 27.653 -19.439 1.00 65.06 429 SER A CA 1
ATOM 3425 C C . SER A 1 429 ? 16.598 28.923 -19.872 1.00 65.06 429 SER A C 1
ATOM 3427 O O . SER A 1 429 ? 16.956 29.539 -20.878 1.00 65.06 429 SER A O 1
ATOM 3429 N N . LEU A 1 430 ? 15.558 29.328 -19.137 1.00 63.31 430 LEU A N 1
ATOM 3430 C CA . LEU A 1 430 ? 14.694 30.463 -19.450 1.00 63.31 430 LEU A CA 1
ATOM 3431 C C . LEU A 1 430 ? 15.154 31.736 -18.713 1.00 63.31 430 LEU A C 1
ATOM 3433 O O . LEU A 1 430 ? 15.718 31.684 -17.624 1.00 63.31 430 LEU A O 1
ATOM 3437 N N . SER A 1 431 ? 14.900 32.911 -19.295 1.00 75.31 431 SER A N 1
ATOM 3438 C CA . SER A 1 431 ? 15.283 34.201 -18.697 1.00 75.31 431 SER A CA 1
ATOM 3439 C C . SER A 1 431 ? 14.690 34.385 -17.287 1.00 75.31 431 SER A C 1
ATOM 3441 O O . SER A 1 431 ? 13.539 34.016 -17.033 1.00 75.31 431 SER A O 1
ATOM 3443 N N . TYR A 1 432 ? 15.428 35.036 -16.381 1.00 67.19 432 TYR A N 1
ATOM 3444 C CA . TYR A 1 432 ? 14.973 35.363 -15.018 1.00 67.19 432 TYR A CA 1
ATOM 3445 C C . TYR A 1 432 ? 13.596 36.061 -14.986 1.00 67.19 432 TYR A C 1
ATOM 3447 O O . TYR A 1 432 ? 12.810 35.852 -14.064 1.00 67.19 432 TYR A O 1
ATOM 3455 N N . ALA A 1 433 ? 13.257 36.838 -16.023 1.00 68.25 433 ALA A N 1
ATOM 3456 C CA . ALA A 1 433 ? 11.963 37.517 -16.140 1.00 68.25 433 ALA A CA 1
ATOM 3457 C C . ALA A 1 433 ? 10.779 36.550 -16.344 1.00 68.25 433 ALA A C 1
ATOM 3459 O O . ALA A 1 433 ? 9.670 36.801 -15.868 1.00 68.25 433 ALA A O 1
ATOM 3460 N N . THR A 1 434 ? 11.000 35.438 -17.045 1.00 68.00 434 THR A N 1
ATOM 3461 C CA . THR A 1 434 ? 9.995 34.384 -17.248 1.00 68.00 434 THR A CA 1
ATOM 3462 C C . THR A 1 434 ? 9.858 33.481 -16.027 1.00 68.00 434 THR A C 1
ATOM 3464 O O . THR A 1 434 ? 8.737 33.136 -15.661 1.00 68.00 434 THR A O 1
ATOM 3467 N N . VAL A 1 435 ? 10.966 33.190 -15.341 1.00 68.00 435 VAL A N 1
ATOM 3468 C CA . VAL A 1 435 ? 10.959 32.456 -14.067 1.00 68.00 435 VAL A CA 1
ATOM 3469 C C . VAL A 1 435 ? 10.156 33.221 -13.005 1.00 68.00 435 VAL A C 1
ATOM 3471 O O . VAL A 1 435 ? 9.316 32.635 -12.327 1.00 68.00 435 VAL A O 1
ATOM 3474 N N . PHE A 1 436 ? 10.319 34.547 -12.927 1.00 71.44 436 PHE A N 1
ATOM 3475 C CA . PHE A 1 436 ? 9.567 35.391 -11.992 1.00 71.44 436 PHE A CA 1
ATOM 3476 C C . PHE A 1 436 ? 8.054 35.415 -12.275 1.00 71.44 436 PHE A C 1
ATOM 3478 O O . PHE A 1 436 ? 7.251 35.382 -11.346 1.00 71.44 436 PHE A O 1
ATOM 3485 N N . LYS A 1 437 ? 7.639 35.421 -13.551 1.00 71.50 437 LYS A N 1
ATOM 3486 C CA . LYS A 1 437 ? 6.215 35.338 -13.930 1.00 71.50 437 LYS A CA 1
ATOM 3487 C C . LYS A 1 437 ? 5.593 33.983 -13.595 1.00 71.50 437 LYS A C 1
ATOM 3489 O O . LYS A 1 437 ? 4.451 33.950 -13.151 1.00 71.50 437 LYS A O 1
ATOM 3494 N N . LEU A 1 438 ? 6.332 32.891 -13.791 1.00 68.12 438 LEU A N 1
ATOM 3495 C CA . LEU A 1 438 ? 5.897 31.543 -13.412 1.00 68.12 438 LEU A CA 1
ATOM 3496 C C . LEU A 1 438 ? 5.769 31.402 -11.895 1.00 68.12 438 LEU A C 1
ATOM 3498 O O . LEU A 1 438 ? 4.757 30.892 -11.427 1.00 68.12 438 LEU A O 1
ATOM 3502 N N . PHE A 1 439 ? 6.732 31.932 -11.135 1.00 74.94 439 PHE A N 1
ATOM 3503 C CA . PHE A 1 439 ? 6.646 31.996 -9.676 1.00 74.94 439 PHE A CA 1
ATOM 3504 C C . PHE A 1 439 ? 5.434 32.820 -9.220 1.00 74.94 439 PHE A C 1
ATOM 3506 O O . PHE A 1 439 ? 4.666 32.367 -8.384 1.00 74.94 439 PHE A O 1
ATOM 3513 N N . PHE A 1 440 ? 5.199 33.996 -9.812 1.00 72.88 440 PHE A N 1
ATOM 3514 C CA . PHE A 1 440 ? 4.044 34.837 -9.481 1.00 72.88 440 PHE A CA 1
ATOM 3515 C C . PHE A 1 440 ? 2.701 34.155 -9.791 1.00 72.88 440 PHE A C 1
ATOM 3517 O O . PHE A 1 440 ? 1.790 34.210 -8.970 1.00 72.88 440 PHE A O 1
ATOM 3524 N N . LEU A 1 441 ? 2.579 33.487 -10.943 1.00 70.25 441 LEU A N 1
ATOM 3525 C CA . LEU A 1 441 ? 1.365 32.760 -11.325 1.00 70.25 441 LEU A CA 1
ATOM 3526 C C . LEU A 1 441 ? 1.121 31.543 -10.420 1.00 70.25 441 LEU A C 1
ATOM 3528 O O . LEU A 1 441 ? -0.015 31.287 -10.036 1.00 70.25 441 LEU A O 1
ATOM 3532 N N . PHE A 1 442 ? 2.188 30.831 -10.048 1.00 71.12 442 PHE A N 1
ATOM 3533 C CA . PHE A 1 442 ? 2.132 29.717 -9.106 1.00 71.12 442 PHE A CA 1
ATOM 3534 C C . PHE A 1 442 ? 1.673 30.179 -7.714 1.00 71.12 442 PHE A C 1
ATOM 3536 O O . PHE A 1 442 ? 0.770 29.578 -7.138 1.00 71.12 442 PHE A O 1
ATOM 3543 N N . THR A 1 443 ? 2.218 31.290 -7.208 1.00 68.75 443 THR A N 1
ATOM 3544 C CA . THR A 1 443 ? 1.794 31.884 -5.931 1.00 68.75 443 THR A CA 1
ATOM 3545 C C . THR A 1 443 ? 0.347 32.377 -5.990 1.00 68.75 443 THR A C 1
ATOM 3547 O O . THR A 1 443 ? -0.394 32.188 -5.034 1.00 68.75 443 THR A O 1
ATOM 3550 N N . LEU A 1 444 ? -0.097 32.955 -7.112 1.00 69.06 444 LEU A N 1
ATOM 3551 C CA . LEU A 1 444 ? -1.486 33.394 -7.288 1.00 69.06 444 LEU A CA 1
ATOM 3552 C C . LEU A 1 444 ? -2.475 32.215 -7.292 1.00 69.06 444 LEU A C 1
ATOM 3554 O O . LEU A 1 444 ? -3.565 32.341 -6.750 1.00 69.06 444 LEU A O 1
ATOM 3558 N N . PHE A 1 445 ? -2.092 31.079 -7.883 1.00 67.94 445 PHE A N 1
ATOM 3559 C CA . PHE A 1 445 ? -2.922 29.872 -7.964 1.00 67.94 445 PHE A CA 1
ATOM 3560 C C . PHE A 1 445 ? -3.075 29.142 -6.620 1.00 67.94 445 PHE A C 1
ATOM 3562 O O . PHE A 1 445 ? -4.026 28.393 -6.450 1.00 67.94 445 PHE A O 1
ATOM 3569 N N . PHE A 1 446 ? -2.140 29.335 -5.686 1.00 58.44 446 PHE A N 1
ATOM 3570 C CA . PHE A 1 446 ? -2.173 28.705 -4.359 1.00 58.44 446 PHE A CA 1
ATOM 3571 C C . PHE A 1 446 ? -2.682 29.626 -3.238 1.00 58.44 446 PHE A C 1
ATOM 3573 O O . PHE A 1 446 ? -2.943 29.148 -2.137 1.00 58.44 446 PHE A O 1
ATOM 3580 N N . VAL A 1 447 ? -2.761 30.939 -3.485 1.00 56.66 447 VAL A N 1
ATOM 3581 C CA . VAL A 1 447 ? -3.224 31.947 -2.511 1.00 56.66 447 VAL A CA 1
ATOM 3582 C C . VAL A 1 447 ? -4.699 32.333 -2.720 1.00 56.66 447 VAL A C 1
ATOM 3584 O O . VAL A 1 447 ? -5.319 32.829 -1.779 1.00 56.66 447 VAL A O 1
ATOM 3587 N N . LEU A 1 448 ? -5.265 32.103 -3.911 1.00 44.34 448 LEU A N 1
ATOM 3588 C CA . LEU A 1 448 ? -6.721 32.045 -4.126 1.00 44.34 448 LEU A CA 1
ATOM 3589 C C . LEU A 1 448 ? -7.225 30.618 -3.913 1.00 44.34 448 LEU A C 1
ATOM 3591 O O . LEU A 1 448 ? -8.382 30.497 -3.452 1.00 44.34 448 LEU A O 1
#

Foldseek 3Di:
DVVVVVVVVVVVVVVVVVVVVVVVVVVVVVVVVVVVVVVVVCCVVPNDDPPPDDDPDDPDDPVVVVVVVVVVVVVVVVVVVVVVVVVVVVVVVVVVVVVVVVVVVVVVVVVVVVPPPDDDDDDDPDVVVVVVVVVVVVVVVVVVVVVVVVVVVVVVVVVVVVVVVVVVVCVVPVPDPDDDDDDDPCDPVCPVVVVVVVVVVVVVVVVVVVVVVVVVVVVVVVVVVVVVVVVVVVVVPDDDDDDDDDDDDDDDDDDDDDDDDDDDDDDDDDDDDDDDDDDDDDDDDDDDDDDDDDPPVPVVVVVVVVVVVLVVLVVVLVVLVVVLVVLVVVLVVLVVVLVVLVCVVVPDDDDDDDDDDDDDDPDSVCVSVVSVVVSVVSVVVSVVSVVVSVVSVVVVVVCVVVVVVVVVVVCVVCVLVVVLVVVCVVCVVPDPVVNVVVVVVSCVVVVD

Organism: NCBI:txid237442

Sequence (448 aa):
QEDSADLKCQLQFAKEEAALMRKKMAKLGREKDELEQELQKYKSIYGDVDSPLPTREAGGPPSTREAELKLRLKLVEEEANILGRKIVELEVENRGIKAEMEDMRCQYEKECLSRDHISSIPTSPYGDSVESATELRRHLQFVEEEAELLRRSISEIEDHNKQLTNELNKFKFEPGQEPGWLDDAASKVGGTLQEELKSARSQINELSGKVMKLQYENRVLMSNVQRYDLASHLGLRTSSPRDSDADSDAGKKESDSEDGRPPQPKREGPIGGESDSEEAYEKTSGFGSGKPSEVSDLCSTELMRVKEDTESLINIKREAERLERTVERLITDTDSLIYDAKVHVTSSPSTEQDFRSAEERGEDKHEPELLDTVNSRMKAFRKELQTFLEKVDHIGEVFAFFFPLFLFFAFQMFQPIILLILILVLFSSLSYATVFKLFFLFTLFFVL

Secondary structure (DSSP, 8-state):
-HHHHHHHHHHHHHHHHHHHHHHHHHHHHHHHHHHHHHHHHHHHHH--SSSSS---SSSS-HHHHHHHHHHHHHHHHHHHHHHHHHHHHHHHHHHHHHHHHHHHHHHHHHHHHTTSSS------S-HHHHHHHHHHHHHHHHHHHHHHHHHHHHHHHHHHHHHHHHHHHHHHHS----S---SSTTHHHHHHHHHHHHHHHHHHHHHHHHHHHHHHHHHHHHHHHHHHHHHHHHTTS---------------------------------------------------------TTTHHHHHHHHHHHHHHHHHHHHHHHHHHHHHHHHHHHHHHHHHHHHHHHHH-----------------TTTHHHHHHHHHHHHHHHHHHHHHHHHHHHHHHHHHHHHHHHHHHHHHHHHHHHHHHHHHHHHTTTS-HHHHHHHHHHHHHHHH-

Radius of gyration: 58.35 Å; chains: 1; bounding box: 156×100×169 Å

InterPro domains:
  IPR027881 SOGA, coiled-coil domain [PF11365] (3-96)
  IPR027881 SOGA, coiled-coil domain [PF11365] (132-221)
  IPR049885 Microtubule cross-linking factor 1-3 [PTHR15742] (1-396)